Protein AF-A0A2E4W887-F1 (afdb_monomer)

Solvent-accessible surface area (backbone atoms only — not comparable to full-atom values): 26700 Å² total; per-residue (Å²): 118,101,82,74,73,88,53,92,89,40,68,70,46,54,50,48,51,53,51,49,52,53,48,50,53,50,50,55,54,55,69,49,45,62,62,55,52,50,51,58,54,37,43,74,74,67,53,68,80,56,79,37,31,50,10,39,34,24,28,29,42,31,38,71,55,38,80,47,53,74,47,62,47,62,50,44,29,35,33,75,47,98,87,73,49,76,46,47,32,22,28,70,54,62,49,73,45,57,65,78,44,50,61,49,70,70,43,54,29,33,37,77,57,60,17,49,75,53,34,65,58,56,57,66,41,65,38,43,66,76,60,94,55,93,57,58,67,47,35,28,26,68,34,50,26,39,75,22,28,52,58,59,48,73,67,56,46,52,52,51,49,53,34,42,60,61,25,69,59,85,60,50,88,49,51,64,29,51,27,22,36,46,50,58,76,34,62,94,56,32,66,42,62,46,47,39,80,31,26,47,80,93,36,30,42,49,84,82,66,38,57,79,39,91,47,30,28,24,33,26,32,20,21,52,54,80,82,40,66,96,40,35,56,62,39,24,42,58,54,71,68,57,44,53,53,51,40,53,59,48,59,78,28,41,57,92,78,56,48,71,48,64,42,63,46,48,74,43,49,41,18,39,42,36,34,34,33,47,33,92,90,46,56,58,68,61,41,48,52,50,49,50,52,52,51,40,59,64,30,23,50,77,68,40,71,67,35,51,99,48,54,38,60,54,50,55,67,58,51,50,53,54,52,51,69,37,84,42,42,66,44,70,77,47,75,47,59,45,52,65,76,43,42,21,52,26,40,50,86,53,59,73,65,48,47,76,45,48,62,64,62,16,41,74,13,33,41,32,54,66,63,84,49,35,55,46,66,45,42,92,36,68,64,51,63,75,35,33,33,37,38,62,39,42,88,58,31,42,71,24,45,44,24,24,26,75,33,37,33,29,81,84,36,58,19,29,31,29,41,27,87,81,40,20,38,53,71,46,32,36,66,64,46,42,33,34,17,74,32,44,78,80,42,40,84,38,31,36,25,23,71,36,38,42,46,44,59,76,26,51,25,40,62,40,81,37,94,76,75,60,62,59,45,69,30,90,49,65,51,86,84,70,53,68,42,42,58,51,14,38,41,46,28,43,63,36,34,36,40,29,44,50,60,74,46,79,45,66,86

Radius of gyration: 29.61 Å; Cα contacts (8 Å, |Δi|>4): 1127; chains: 1; bounding box: 89×83×63 Å

Secondary structure (DSSP, 8-state):
-TT----TT-HHHHHHHHHHHHHHHHHHHHHHHHHHHHHHHHHHTT-PPP--B--EEEEEEEESSSS-EEEPTT-EEEEE-TTS-EEEEEESS-EEEPTT-SEEEEEEEEESS-SGGGG-SPTT-EEEESS--TTEEEEEESS--B--BPPPPHHHHHHHHHHHHHT--SSB-SHHHHHHHHHHH-TTT-SEEEEEET--GGG-BTTTT----TTEEEEEEE----S-GGGHHHHHSPPHHHHHHHHHHHHTTBPTT-EEEEEE-EEEEEEEEEEEEEPTTS-HHHHHHHHHHHHHHHH-TTTSPPP-SS--EE-HHHHHHHHHTSTTEEEEEEEEEE-GGGEESEE-SS---EEEE-TBTTBT-EEEE-SS-----BTTB-PPTT-EEEE---SSGGG-EEEEEEE--BTTB--EEEE-GGGSSTTTS-TT-EEEE-S-SSSTT-EEEEEE--STTTS--EEEEESS--SEEE-SS---SSS---TTPEEE-BSSEEEEEEEEEEEE-

Foldseek 3Di:
DVPDDDDPPDPVNVVVVVVVVVVVVVVVVVVVVVLVVVQVVLVVVVQHFFQWDWWKFFKKWFWPAQQKDKDAWQFKWWAADPVRDIWIKTFHGIDTHHRPDGMDTGGMIITPDAAPVNQPDQFQGWIHGPDDDPGTPTMGTNHRTDDGHHGDDSVRSVVLSVLCVLLPDQADDDFSVLQSVCCNPPVQFFLGKGKDAQADPVQQFPVVPTGGHPQEMEMETFADPDPAQLCLLVRRFGDPVVQVVSLVVNVSRYDPSHHYHYHYFAEAAKEKAWEFEFDPPDDLVVLQVQLVVLVQVVQRLSNFDQADSQRFWFAQVVSQVSSCPGPGTPHTPDMFMDRQQQEAQEEAPAAAQFDWDCPPQQQFIKTKHPDQWAFDDHQRDRDDAQGKYFYAHHPQQLPGAIWGFNARTHRPGITMTTHDSQIRFLSNQDFLSKHAHCDHDPRHRWMWTWHDRQGRPPGGTHIDIDPPSDQKDQDCAADPSNNRHGHSMIGGRGGSYGYGHDHYHYHYD

Mean predicted aligned error: 10.74 Å

Sequence (509 aa):
MPHWTPRVGQIETTMMEATAFQTANLVNAANRLPASTVETLLKLYGINRSNGVKATATVTITFTDTAGYTIPANTAMAYYGSDGSVFVYTLDDAAIVASGSASLTSVAVTAQAVGIGFNTPSNGSSLQLLATVPYVSSTVLSSKPSGGLDMETDTEYFTRATTTLAGYSSVMVTQDQLKSYVLTNYTGTVYRAKAYNMRRFSDRNMVTGGGSYAGYVLLVVAGENVNGYSRSIEDATISAADIATISTAITAKTATGVTVEVHNAELVGIGVTAVVAKTASAASGTVMTAVQSGLQAYLDSDYWVLNTENDRVVRVNEIVSLLDGIAGVEYVTSVVLTLPEESVSCATTANLSAAYDNGTLGVGATLTNSGSQAAFAVDGVTPSVEDRVLVKDQTAALQNGIYTVTVAGDGSTNWVLTRALDADTTNEMVVDRFVWCSAGSTNINKGFSCGAAGTIGTGDISFTQTSSAVRAEVLGSNATDGTGALSGDIRMNHLGMLTYPSTLTITVN

Structure (mmCIF, N/CA/C/O backbone):
data_AF-A0A2E4W887-F1
#
_entry.id   AF-A0A2E4W887-F1
#
loop_
_atom_site.group_PDB
_atom_site.id
_atom_site.type_symbol
_atom_site.label_atom_id
_atom_site.label_alt_id
_atom_site.label_comp_id
_atom_site.label_asym_id
_atom_site.label_entity_id
_atom_site.label_seq_id
_atom_site.pdbx_PDB_ins_code
_atom_site.Cartn_x
_atom_site.Cartn_y
_atom_site.Cartn_z
_atom_site.occupancy
_atom_site.B_iso_or_equiv
_atom_site.auth_seq_id
_atom_site.auth_comp_id
_atom_site.auth_asym_id
_atom_site.auth_atom_id
_atom_site.pdbx_PDB_model_num
ATOM 1 N N . MET A 1 1 ? -47.863 -34.201 17.917 1.00 55.38 1 MET A N 1
ATOM 2 C CA . MET A 1 1 ? -49.103 -34.982 17.705 1.00 55.38 1 MET A CA 1
ATOM 3 C C . MET A 1 1 ? -49.187 -35.350 16.228 1.00 55.38 1 MET A C 1
ATOM 5 O O . MET A 1 1 ? -49.315 -34.430 15.434 1.00 55.38 1 MET A O 1
ATOM 9 N N . PRO A 1 2 ? -49.073 -36.632 15.833 1.00 58.72 2 PRO A N 1
ATOM 10 C CA . PRO A 1 2 ? -48.898 -37.025 14.424 1.00 58.72 2 PRO A CA 1
ATOM 11 C C . PRO A 1 2 ? -50.089 -36.742 13.487 1.00 58.72 2 PRO A C 1
ATOM 13 O O . PRO A 1 2 ? -49.968 -36.936 12.284 1.00 58.72 2 PRO A O 1
ATOM 16 N N . HIS A 1 3 ? -51.232 -36.286 14.014 1.00 71.62 3 HIS A N 1
ATOM 17 C CA . HIS A 1 3 ? -52.473 -36.086 13.250 1.00 71.62 3 HIS A CA 1
ATOM 18 C C . HIS A 1 3 ? -53.119 -34.707 13.451 1.00 71.62 3 HIS A C 1
ATOM 20 O O . HIS A 1 3 ? -54.282 -34.519 13.104 1.00 71.62 3 HIS A O 1
ATOM 26 N N . TRP A 1 4 ? -52.407 -33.741 14.040 1.00 77.50 4 TRP A N 1
ATOM 27 C CA . TRP A 1 4 ? -52.951 -32.396 14.231 1.00 77.50 4 TRP A CA 1
ATOM 28 C C . TRP A 1 4 ? -52.616 -31.504 13.030 1.00 77.50 4 TRP A C 1
ATOM 30 O O . TRP A 1 4 ? -51.448 -31.352 12.680 1.00 77.50 4 TRP A O 1
ATOM 40 N N . THR A 1 5 ? -53.641 -30.916 12.411 1.00 77.50 5 THR A N 1
ATOM 41 C CA . THR A 1 5 ? -53.508 -29.954 11.307 1.00 77.50 5 THR A CA 1
ATOM 42 C C . THR A 1 5 ? -53.960 -28.571 11.783 1.00 77.50 5 THR A C 1
ATOM 44 O O . THR A 1 5 ? -55.114 -28.463 12.213 1.00 77.50 5 THR A O 1
ATOM 47 N N . PRO A 1 6 ? -53.123 -27.524 11.694 1.00 74.75 6 PRO A N 1
ATOM 48 C CA . PRO A 1 6 ? -53.499 -26.176 12.110 1.00 74.75 6 PRO A CA 1
ATOM 49 C C . PRO A 1 6 ? -54.683 -25.658 11.289 1.00 74.75 6 PRO A C 1
ATOM 51 O O . PRO A 1 6 ? -54.700 -25.767 10.062 1.00 74.75 6 PRO A O 1
ATOM 54 N N . ARG A 1 7 ? -55.681 -25.086 11.966 1.00 77.81 7 ARG A N 1
ATOM 55 C CA . ARG A 1 7 ? -56.814 -24.386 11.341 1.00 77.81 7 ARG A CA 1
ATOM 56 C C . ARG A 1 7 ? -56.862 -22.946 11.840 1.00 77.81 7 ARG A C 1
ATOM 58 O O . ARG A 1 7 ? -56.644 -22.689 13.026 1.00 77.81 7 ARG A O 1
ATOM 65 N N . VAL A 1 8 ? -57.153 -22.020 10.929 1.00 76.31 8 VAL A N 1
ATOM 66 C CA . VAL A 1 8 ? -57.239 -20.580 11.214 1.00 76.31 8 VAL A CA 1
ATOM 67 C C . VAL A 1 8 ? -58.417 -20.311 12.157 1.00 76.31 8 VAL A C 1
ATOM 69 O O . VAL A 1 8 ? -59.525 -20.783 11.911 1.00 76.31 8 VAL A O 1
ATOM 72 N N . GLY A 1 9 ? -58.173 -19.567 13.240 1.00 75.56 9 GLY A N 1
ATOM 73 C CA . GLY A 1 9 ? -59.198 -19.157 14.210 1.00 75.56 9 GLY A CA 1
ATOM 74 C C . GLY A 1 9 ? -59.451 -20.123 15.375 1.00 75.56 9 GLY A C 1
ATOM 75 O O . GLY A 1 9 ? -60.296 -19.833 16.218 1.00 75.56 9 GLY A O 1
ATOM 76 N N . GLN A 1 10 ? -58.736 -21.251 15.457 1.00 84.44 10 GLN A N 1
ATOM 77 C CA . GLN A 1 10 ? -58.773 -22.118 16.641 1.00 84.44 10 GLN A CA 1
ATOM 78 C C . GLN A 1 10 ? -57.844 -21.590 17.741 1.00 84.44 10 GLN A C 1
ATOM 80 O O . GLN A 1 10 ? -56.706 -21.205 17.463 1.00 84.44 10 GLN A O 1
ATOM 85 N N . ILE A 1 11 ? -58.322 -21.617 18.990 1.00 83.00 11 ILE A N 1
ATOM 86 C CA . ILE A 1 11 ? -57.582 -21.141 20.171 1.00 83.00 11 ILE A CA 1
ATOM 87 C C . ILE A 1 11 ? -56.252 -21.891 20.304 1.00 83.00 11 ILE A C 1
ATOM 89 O O . ILE A 1 11 ? -55.232 -21.287 20.618 1.00 83.00 11 ILE A O 1
ATOM 93 N N . GLU A 1 12 ? -56.235 -23.186 19.996 1.00 81.25 12 GLU A N 1
ATOM 94 C CA . GLU A 1 12 ? -55.048 -24.035 20.051 1.00 81.25 12 GLU A CA 1
ATOM 95 C C . GLU A 1 12 ? -53.959 -23.574 19.072 1.00 81.25 12 GLU A C 1
ATOM 97 O O . GLU A 1 12 ? -52.785 -23.543 19.439 1.00 81.25 12 GLU A O 1
ATOM 102 N N . THR A 1 13 ? -54.334 -23.170 17.851 1.00 84.50 13 THR A N 1
ATOM 103 C CA . THR A 1 13 ? -53.401 -22.631 16.847 1.00 84.50 13 THR A CA 1
ATOM 104 C C . THR A 1 13 ? -52.823 -21.296 17.316 1.00 84.50 13 THR A C 1
ATOM 106 O O . THR A 1 13 ? -51.608 -21.118 17.303 1.00 84.50 13 THR A O 1
ATOM 109 N N . THR A 1 14 ? -53.668 -20.387 17.816 1.00 83.75 14 THR A N 1
ATOM 110 C CA . THR A 1 14 ? -53.234 -19.078 18.333 1.00 83.75 14 THR A CA 1
ATOM 111 C C . THR A 1 14 ? -52.342 -19.212 19.571 1.00 83.75 14 THR A C 1
ATOM 113 O O . THR A 1 14 ? -51.357 -18.490 19.707 1.00 83.75 14 THR A O 1
ATOM 116 N N . MET A 1 15 ? -52.634 -20.164 20.463 1.00 85.25 15 MET A N 1
ATOM 117 C CA . MET A 1 15 ? -51.767 -20.477 21.601 1.00 85.25 15 MET A CA 1
ATOM 118 C C . MET A 1 15 ? -50.414 -21.024 21.139 1.00 85.25 15 MET A C 1
ATOM 120 O O . MET A 1 15 ? -49.384 -20.600 21.661 1.00 85.25 15 MET A O 1
ATOM 124 N N . MET A 1 16 ? -50.391 -21.917 20.144 1.00 85.19 16 MET A N 1
ATOM 125 C CA . MET A 1 16 ? -49.142 -22.435 19.582 1.00 85.19 16 MET A CA 1
ATOM 126 C C . MET A 1 16 ? -48.306 -21.335 18.918 1.00 85.19 16 MET A C 1
ATOM 128 O O . MET A 1 16 ? -47.114 -21.243 19.201 1.00 85.19 16 MET A O 1
ATOM 132 N N . GLU A 1 17 ? -48.911 -20.450 18.127 1.00 87.44 17 GLU A N 1
ATOM 133 C CA . GLU A 1 17 ? -48.231 -19.286 17.539 1.00 87.44 17 GLU A CA 1
ATOM 134 C C . GLU A 1 17 ? -47.668 -18.345 18.614 1.00 87.44 17 GLU A C 1
ATOM 136 O O . GLU A 1 17 ? -46.504 -17.947 18.543 1.00 87.44 17 GLU A O 1
ATOM 141 N N . ALA A 1 18 ? -48.444 -18.051 19.662 1.00 87.25 18 ALA A N 1
ATOM 142 C CA . ALA A 1 18 ? -47.984 -17.236 20.784 1.00 87.25 18 ALA A CA 1
ATOM 143 C C . ALA A 1 18 ? -46.800 -17.887 21.524 1.00 87.25 18 ALA A C 1
ATOM 145 O O . ALA A 1 18 ? -45.818 -17.211 21.841 1.00 87.25 18 ALA A O 1
ATOM 146 N N . THR A 1 19 ? -46.842 -19.204 21.760 1.00 90.38 19 THR A N 1
ATOM 147 C CA . THR A 1 19 ? -45.710 -19.931 22.362 1.00 90.38 19 THR A CA 1
ATOM 148 C C . THR A 1 19 ? -44.497 -19.985 21.439 1.00 90.38 19 THR A C 1
ATOM 150 O O . THR A 1 19 ? -43.373 -19.863 21.922 1.00 90.38 19 THR A O 1
ATOM 153 N N . ALA A 1 20 ? -44.694 -20.102 20.124 1.00 89.81 20 ALA A N 1
ATOM 154 C CA . ALA A 1 20 ? -43.616 -20.074 19.144 1.00 89.81 20 ALA A CA 1
ATOM 155 C C . ALA A 1 20 ? -42.936 -18.699 19.116 1.00 89.81 20 ALA A C 1
ATOM 157 O O . ALA A 1 20 ? -41.711 -18.635 19.140 1.00 89.81 20 ALA A O 1
ATOM 158 N N . PHE A 1 21 ? -43.703 -17.605 19.171 1.00 92.00 21 PHE A N 1
ATOM 159 C CA . PHE A 1 21 ? -43.163 -16.246 19.262 1.00 92.00 21 PHE A CA 1
ATOM 160 C C . PHE A 1 21 ? -42.354 -16.023 20.549 1.00 92.00 21 PHE A C 1
ATOM 162 O O . PHE A 1 21 ? -41.237 -15.508 20.505 1.00 92.00 21 PHE A O 1
ATOM 169 N N . GLN A 1 22 ? -42.873 -16.463 21.700 1.00 92.81 22 GLN A N 1
ATOM 170 C CA . GLN A 1 22 ? -42.138 -16.383 22.968 1.00 92.81 22 GLN A CA 1
ATOM 171 C C . GLN A 1 22 ? -40.866 -17.239 22.950 1.00 92.81 22 GLN A C 1
ATOM 173 O O . GLN A 1 22 ? -39.809 -16.794 23.395 1.00 92.81 22 GLN A O 1
ATOM 178 N N . THR A 1 23 ? -40.942 -18.440 22.373 1.00 93.62 23 THR A N 1
ATOM 179 C CA . THR A 1 23 ? -39.779 -19.319 22.207 1.00 93.62 23 THR A CA 1
ATOM 180 C C . THR A 1 23 ? -38.749 -18.690 21.270 1.00 93.62 23 THR A C 1
ATOM 182 O O . THR A 1 23 ? -37.564 -18.725 21.576 1.00 93.62 23 THR A O 1
ATOM 185 N N . ALA A 1 24 ? -39.169 -18.044 20.179 1.00 93.38 24 ALA A N 1
ATOM 186 C CA . ALA A 1 24 ? -38.276 -17.331 19.268 1.00 93.38 24 ALA A CA 1
ATOM 187 C C . ALA A 1 24 ? -37.552 -16.166 19.963 1.00 93.38 24 ALA A C 1
ATOM 189 O O . ALA A 1 24 ? -36.342 -16.014 19.804 1.00 93.38 24 ALA A O 1
ATOM 190 N N . ASN A 1 25 ? -38.249 -15.390 20.800 1.00 92.88 25 ASN A N 1
ATOM 191 C CA . ASN A 1 25 ? -37.618 -14.336 21.602 1.00 92.88 25 ASN A CA 1
ATOM 192 C C . ASN A 1 25 ? -36.608 -14.903 22.608 1.00 92.88 25 ASN A C 1
ATOM 194 O O . ASN A 1 25 ? -35.516 -14.351 22.754 1.00 92.88 25 ASN A O 1
ATOM 198 N N . LEU A 1 26 ? -36.938 -16.020 23.264 1.00 92.31 26 LEU A N 1
ATOM 199 C CA . LEU A 1 26 ? -36.018 -16.706 24.170 1.00 92.31 26 LEU A CA 1
ATOM 200 C C . LEU A 1 26 ? -34.785 -17.239 23.429 1.00 92.31 26 LEU A C 1
ATOM 202 O O . LEU A 1 26 ? -33.673 -17.069 23.917 1.00 92.31 26 LEU A O 1
ATOM 206 N N . VAL A 1 27 ? -34.963 -17.833 22.247 1.00 93.00 27 VAL A N 1
ATOM 207 C CA . VAL A 1 27 ? -33.863 -18.303 21.390 1.00 93.00 27 VAL A CA 1
ATOM 208 C C . VAL A 1 27 ? -32.976 -17.132 20.970 1.00 93.00 27 VAL A C 1
ATOM 210 O O . VAL A 1 27 ? -31.758 -17.227 21.079 1.00 93.00 27 VAL A O 1
ATOM 213 N N . ASN A 1 28 ? -33.556 -15.996 20.580 1.00 91.69 28 ASN A N 1
ATOM 214 C CA . ASN A 1 28 ? -32.791 -14.792 20.250 1.00 91.69 28 ASN A CA 1
ATOM 215 C C . ASN A 1 28 ? -31.998 -14.263 21.454 1.00 91.69 28 ASN A C 1
ATOM 217 O O . ASN A 1 28 ? -30.835 -13.891 21.306 1.00 91.69 28 ASN A O 1
ATOM 221 N N . ALA A 1 29 ? -32.586 -14.255 22.653 1.00 87.56 29 ALA A N 1
ATOM 222 C CA . ALA A 1 29 ? -31.880 -13.869 23.873 1.00 87.56 29 ALA A CA 1
ATOM 223 C C . ALA A 1 29 ? -30.755 -14.861 24.225 1.00 87.56 29 ALA A C 1
ATOM 225 O O . ALA A 1 29 ? -29.642 -14.440 24.538 1.00 87.56 29 ALA A O 1
ATOM 226 N N . ALA A 1 30 ? -31.016 -16.166 24.110 1.00 89.81 30 ALA A N 1
ATOM 227 C CA . ALA A 1 30 ? -30.033 -17.219 24.345 1.00 89.81 30 ALA A CA 1
ATOM 228 C C . ALA A 1 30 ? -28.860 -17.134 23.355 1.00 89.81 30 ALA A C 1
ATOM 230 O O . ALA A 1 30 ? -27.709 -17.243 23.767 1.00 89.81 30 ALA A O 1
ATOM 231 N N . ASN A 1 31 ? -29.129 -16.840 22.081 1.00 90.19 31 ASN A N 1
ATOM 232 C CA . ASN A 1 31 ? -28.103 -16.682 21.047 1.00 90.19 31 ASN A CA 1
ATOM 233 C C . ASN A 1 31 ? -27.196 -15.458 21.271 1.00 90.19 31 ASN A C 1
ATOM 235 O O . ASN A 1 31 ? -26.071 -15.441 20.781 1.00 90.19 31 ASN A O 1
ATOM 239 N N . ARG A 1 32 ? -27.638 -14.447 22.035 1.00 86.56 32 ARG A N 1
ATOM 240 C CA . ARG A 1 32 ? -26.813 -13.277 22.402 1.00 86.56 32 ARG A CA 1
ATOM 241 C C . ARG A 1 32 ? -25.907 -13.525 23.610 1.00 86.56 32 ARG A C 1
ATOM 243 O O . ARG A 1 32 ? -24.948 -12.781 23.818 1.00 86.56 32 ARG A O 1
ATOM 250 N N . LEU A 1 33 ? -26.201 -14.549 24.412 1.00 88.81 33 LEU A N 1
ATOM 251 C CA . LEU A 1 33 ? -25.493 -14.822 25.660 1.00 88.81 33 LEU A CA 1
ATOM 252 C C . LEU A 1 33 ? -24.001 -15.154 25.452 1.00 88.81 33 LEU A C 1
ATOM 254 O O . LEU A 1 33 ? -23.188 -14.559 26.159 1.00 88.81 33 LEU A O 1
ATOM 258 N N . PRO A 1 34 ? -23.595 -15.996 24.476 1.00 88.94 34 PRO A N 1
ATOM 259 C CA . PRO A 1 34 ? -22.184 -16.313 24.259 1.00 88.94 34 PRO A CA 1
ATOM 260 C C . PRO A 1 34 ? -21.319 -15.069 24.028 1.00 88.94 34 PRO A C 1
ATOM 262 O O . PRO A 1 34 ? -20.340 -14.872 24.745 1.00 88.94 34 PRO A O 1
ATOM 265 N N . ALA A 1 35 ? -21.718 -14.180 23.113 1.00 82.81 35 ALA A N 1
ATOM 266 C CA . ALA A 1 35 ? -20.962 -12.962 22.811 1.00 82.81 35 ALA A CA 1
ATOM 267 C C . ALA A 1 35 ? -20.803 -12.059 24.049 1.00 82.81 35 ALA A C 1
ATOM 269 O O . ALA A 1 35 ? -19.698 -11.619 24.358 1.00 82.81 35 ALA A O 1
ATOM 270 N N . SER A 1 36 ? -21.880 -11.866 24.820 1.00 85.12 36 SER A N 1
ATOM 271 C CA . SER A 1 36 ? -21.847 -11.068 26.054 1.00 85.12 36 SER A CA 1
ATOM 272 C C . SER A 1 36 ? -20.978 -11.700 27.153 1.00 85.12 36 SER A C 1
ATOM 274 O O . SER A 1 36 ? -20.255 -10.992 27.864 1.00 85.12 36 SER A O 1
ATOM 276 N N . THR A 1 37 ? -20.998 -13.031 27.292 1.00 89.19 37 THR A N 1
ATOM 277 C CA . THR A 1 37 ? -20.124 -13.729 28.249 1.00 89.19 37 THR A CA 1
ATOM 278 C C . THR A 1 37 ? -18.650 -13.603 27.875 1.00 89.19 37 THR A C 1
ATOM 280 O O . THR A 1 37 ? -17.834 -13.316 28.749 1.00 89.19 37 THR A O 1
ATOM 283 N N . VAL A 1 38 ? -18.308 -13.733 26.589 1.00 89.12 38 VAL A N 1
ATOM 284 C CA . VAL A 1 38 ? -16.933 -13.551 26.107 1.00 89.12 38 VAL A CA 1
ATOM 285 C C . VAL A 1 38 ? -16.476 -12.114 26.335 1.00 89.12 38 VAL A C 1
ATOM 287 O O . VAL A 1 38 ? -15.396 -11.913 26.875 1.00 89.12 38 VAL A O 1
ATOM 290 N N . GLU A 1 39 ? -17.302 -11.111 26.033 1.00 88.19 39 GLU A N 1
ATOM 291 C CA . GLU A 1 39 ? -16.967 -9.705 26.298 1.00 88.19 39 GLU A CA 1
ATOM 292 C C . GLU A 1 39 ? -16.678 -9.453 27.790 1.00 88.19 39 GLU A C 1
ATOM 294 O O . GLU A 1 39 ? -15.725 -8.761 28.144 1.00 88.19 39 GLU A O 1
ATOM 299 N N . THR A 1 40 ? -17.457 -10.062 28.688 1.00 88.56 40 THR A N 1
ATOM 300 C CA . THR A 1 40 ? -17.236 -9.942 30.139 1.00 88.56 40 THR A CA 1
ATOM 301 C C . THR A 1 40 ? -15.906 -10.567 30.565 1.00 88.56 40 THR A C 1
ATOM 303 O O . THR A 1 40 ? -15.190 -9.993 31.385 1.00 88.56 40 THR A O 1
ATOM 306 N N . LEU A 1 41 ? -15.540 -11.712 29.982 1.00 89.31 41 LEU A N 1
ATOM 307 C CA . LEU A 1 41 ? -14.239 -12.341 30.215 1.00 89.31 41 LEU A CA 1
ATOM 308 C C . LEU A 1 41 ? -13.095 -11.479 29.670 1.00 89.31 41 LEU A C 1
ATOM 310 O O . LEU A 1 41 ? -12.095 -11.297 30.353 1.00 89.31 41 LEU A O 1
ATOM 314 N N . LEU A 1 42 ? -13.243 -10.900 28.480 1.00 91.56 42 LEU A N 1
ATOM 315 C CA . LEU A 1 42 ? -12.228 -10.036 27.873 1.00 91.56 42 LEU A CA 1
ATOM 316 C C . LEU A 1 42 ? -11.971 -8.767 28.696 1.00 91.56 42 LEU A C 1
ATOM 318 O O . LEU A 1 42 ? -10.816 -8.366 28.858 1.00 91.56 42 LEU A O 1
ATOM 322 N N . LYS A 1 43 ? -13.014 -8.195 29.309 1.00 89.88 43 LYS A N 1
ATOM 323 C CA . LYS A 1 43 ? -12.880 -7.078 30.260 1.00 89.88 43 LYS A CA 1
ATOM 324 C C . LYS A 1 43 ? -12.026 -7.440 31.476 1.00 89.88 43 LYS A C 1
ATOM 326 O O . LYS A 1 43 ? -11.283 -6.589 31.958 1.00 89.88 43 LYS A O 1
ATOM 331 N N . LEU A 1 44 ? -12.062 -8.694 31.941 1.00 87.62 44 LEU A N 1
ATOM 332 C CA . LEU A 1 44 ? -11.193 -9.161 33.031 1.00 87.62 44 LEU A CA 1
ATOM 333 C C . LEU A 1 44 ? -9.706 -9.138 32.638 1.00 87.62 44 LEU A C 1
ATOM 335 O O . LEU A 1 44 ? -8.854 -8.893 33.487 1.00 87.62 44 LEU A O 1
ATOM 339 N N . TYR A 1 45 ? -9.400 -9.328 31.352 1.00 85.19 45 TYR A N 1
ATOM 340 C CA . TYR A 1 45 ? -8.052 -9.197 30.787 1.00 85.19 45 TYR A CA 1
ATOM 341 C C . TYR A 1 45 ? -7.697 -7.753 30.380 1.00 85.19 45 TYR A C 1
ATOM 343 O O . TYR A 1 45 ? -6.661 -7.527 29.759 1.00 85.19 45 TYR A O 1
ATOM 351 N N . GLY A 1 46 ? -8.535 -6.766 30.721 1.00 84.94 46 GLY A N 1
ATOM 352 C CA . GLY A 1 46 ? -8.315 -5.351 30.403 1.00 84.94 46 GLY A CA 1
ATOM 353 C C . GLY A 1 46 ? -8.650 -4.961 28.959 1.00 84.94 46 GLY A C 1
ATOM 354 O O . GLY A 1 46 ? -8.373 -3.835 28.548 1.00 84.94 46 GLY A O 1
ATOM 355 N N . ILE A 1 47 ? -9.261 -5.858 28.181 1.00 87.56 47 ILE A N 1
ATOM 356 C CA . ILE A 1 47 ? -9.609 -5.617 26.779 1.00 87.56 47 ILE A CA 1
ATOM 357 C C . ILE A 1 47 ? -11.015 -5.011 26.724 1.00 87.56 47 ILE A C 1
ATOM 359 O O . ILE A 1 47 ? -12.025 -5.711 26.629 1.00 87.56 47 ILE A O 1
ATOM 363 N N . ASN A 1 48 ? -11.081 -3.683 26.797 1.00 87.81 48 ASN A N 1
ATOM 364 C CA . ASN A 1 48 ? -12.334 -2.933 26.703 1.00 87.81 48 ASN A CA 1
ATOM 365 C C . ASN A 1 48 ? -12.649 -2.566 25.251 1.00 87.81 48 ASN A C 1
ATOM 367 O O . ASN A 1 48 ? -11.741 -2.246 24.481 1.00 87.81 48 ASN A O 1
ATOM 371 N N . ARG A 1 49 ? -13.934 -2.604 24.887 1.00 86.81 49 ARG A N 1
ATOM 372 C CA . ARG A 1 49 ? -14.422 -2.150 23.580 1.00 86.81 49 ARG A CA 1
ATOM 373 C C . ARG A 1 49 ? -14.294 -0.634 23.466 1.00 86.81 49 ARG A C 1
ATOM 375 O O . ARG A 1 49 ? -14.600 0.076 24.427 1.00 86.81 49 ARG A O 1
ATOM 382 N N . SER A 1 50 ? -13.856 -0.147 22.308 1.00 86.19 50 SER A N 1
ATOM 383 C CA . SER A 1 50 ? -13.850 1.292 22.040 1.00 86.19 50 SER A CA 1
ATOM 384 C C . SER A 1 50 ? -15.258 1.784 21.704 1.00 86.19 50 SER A C 1
ATOM 386 O O . SER A 1 50 ? -15.910 1.265 20.799 1.00 86.19 50 SER A O 1
ATOM 388 N N . ASN A 1 51 ? -15.709 2.828 22.401 1.00 84.38 51 ASN A N 1
ATOM 389 C CA . ASN A 1 51 ? -16.987 3.495 22.128 1.00 84.38 51 ASN A CA 1
ATOM 390 C C . ASN A 1 51 ? -16.868 4.579 21.036 1.00 84.38 51 ASN A C 1
ATOM 392 O O . ASN A 1 51 ? -17.774 5.398 20.892 1.00 84.38 51 ASN A O 1
ATOM 396 N N . GLY A 1 52 ? -15.753 4.603 20.296 1.00 83.69 52 GLY A N 1
ATOM 397 C CA . GLY A 1 52 ? -15.420 5.664 19.350 1.00 83.69 52 GLY A CA 1
ATOM 398 C C . GLY A 1 52 ? -14.918 6.935 20.035 1.00 83.69 52 GLY A C 1
ATOM 399 O O . GLY A 1 52 ? -15.012 7.102 21.254 1.00 83.69 52 GLY A O 1
ATOM 400 N N . VAL A 1 53 ? -14.356 7.839 19.237 1.00 86.75 53 VAL A N 1
ATOM 401 C CA . VAL A 1 53 ? -13.805 9.122 19.693 1.00 86.75 53 VAL A CA 1
ATOM 402 C C . VAL A 1 53 ? -14.473 10.248 18.913 1.00 86.75 53 VAL A C 1
ATOM 404 O O . VAL A 1 53 ? -14.777 10.116 17.727 1.00 86.75 53 VAL A O 1
ATOM 407 N N . LYS A 1 54 ? -14.759 11.356 19.595 1.00 88.94 54 LYS A N 1
ATOM 408 C CA . LYS A 1 54 ? -15.327 12.554 18.971 1.00 88.94 54 LYS A CA 1
ATOM 409 C C . LYS A 1 54 ? -14.212 13.367 18.325 1.00 88.94 54 LYS A C 1
ATOM 411 O O . LYS A 1 54 ? -13.179 13.577 18.953 1.00 88.94 54 LYS A O 1
ATOM 416 N N . ALA A 1 55 ? -14.445 13.852 17.108 1.00 88.75 55 ALA A N 1
ATOM 417 C CA . ALA A 1 55 ? -13.511 14.760 16.453 1.00 88.75 55 ALA A CA 1
ATOM 418 C C . ALA A 1 55 ? -13.438 16.098 17.201 1.00 88.75 55 ALA A C 1
ATOM 420 O O . ALA A 1 55 ? -14.461 16.596 17.684 1.00 88.75 55 ALA A O 1
ATOM 421 N N . THR A 1 56 ? -12.250 16.691 17.254 1.00 89.19 56 THR A N 1
ATOM 422 C CA . THR A 1 56 ? -12.017 18.026 17.816 1.00 89.19 56 THR A CA 1
ATOM 423 C C . THR A 1 56 ? -11.496 18.964 16.734 1.00 89.19 56 THR A C 1
ATOM 425 O O . THR A 1 56 ? -10.826 18.546 15.788 1.00 89.19 56 THR A O 1
ATOM 428 N N . ALA A 1 57 ? -11.843 20.243 16.838 1.00 88.75 57 ALA A N 1
ATOM 429 C CA . ALA A 1 57 ? -11.399 21.281 15.917 1.00 88.75 57 ALA A CA 1
ATOM 430 C C . ALA A 1 57 ? -11.344 22.637 16.621 1.00 88.75 57 ALA A C 1
ATOM 432 O O . ALA A 1 57 ? -11.778 22.785 17.765 1.00 88.75 57 ALA A O 1
ATOM 433 N N . THR A 1 58 ? -10.846 23.649 15.919 1.00 88.50 58 THR A N 1
ATOM 434 C CA . THR A 1 58 ? -10.974 25.038 16.351 1.00 88.50 58 THR A CA 1
ATOM 435 C C . THR A 1 58 ? -11.737 25.863 15.325 1.00 88.50 58 THR A C 1
ATOM 437 O O . THR A 1 58 ? -11.670 25.608 14.122 1.00 88.50 58 THR A O 1
ATOM 440 N N . VAL A 1 59 ? -12.491 26.852 15.803 1.00 89.56 59 VAL A N 1
ATOM 441 C CA . VAL A 1 59 ? -13.297 27.756 14.979 1.00 89.56 59 VAL A CA 1
ATOM 442 C C . VAL A 1 59 ? -12.927 29.213 15.220 1.00 89.56 59 VAL A C 1
ATOM 444 O 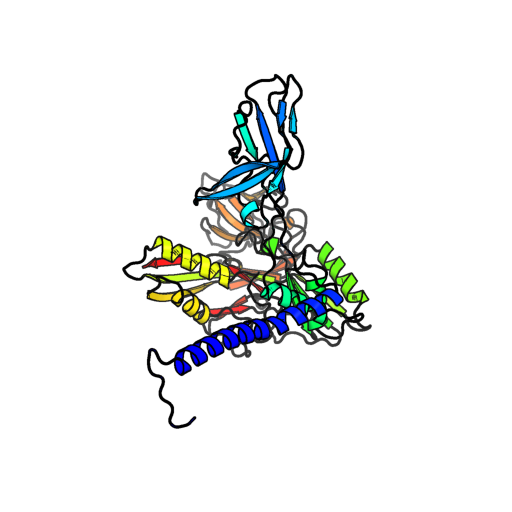O . VAL A 1 59 ? -12.579 29.627 16.328 1.00 89.56 59 VAL A O 1
ATOM 447 N N . THR A 1 60 ? -13.063 30.004 14.163 1.00 88.81 60 THR A N 1
ATOM 448 C CA . THR A 1 60 ? -13.058 31.458 14.201 1.00 88.81 60 THR A CA 1
ATOM 449 C C . THR A 1 60 ? -14.503 31.932 14.135 1.00 88.81 60 THR A C 1
ATOM 451 O O . THR A 1 60 ? -15.232 31.587 13.205 1.00 88.81 60 THR A O 1
ATOM 454 N N . ILE A 1 61 ? -14.913 32.732 15.114 1.00 87.12 61 ILE A N 1
ATOM 455 C CA . ILE A 1 61 ? -16.239 33.343 15.202 1.00 87.12 61 ILE A CA 1
ATOM 456 C C . ILE A 1 61 ? -16.083 34.838 14.941 1.00 87.12 61 ILE A C 1
ATOM 458 O O . ILE A 1 61 ? -15.356 35.519 15.665 1.00 87.12 61 ILE A O 1
ATOM 462 N N . THR A 1 62 ? -16.767 35.358 13.928 1.00 86.75 62 THR A N 1
ATOM 463 C CA . THR A 1 62 ? -16.792 36.789 13.603 1.00 86.75 62 THR A CA 1
ATOM 464 C C . THR A 1 62 ? -18.116 37.393 14.051 1.00 86.75 62 THR A C 1
ATOM 466 O O . THR A 1 62 ? -19.179 36.821 13.809 1.00 86.75 62 THR A O 1
ATOM 469 N N . PHE A 1 63 ? -18.058 38.555 14.697 1.00 85.19 63 PHE A N 1
ATOM 470 C CA . PHE A 1 63 ? -19.214 39.256 15.254 1.00 85.19 63 PHE A CA 1
ATOM 471 C C . PHE A 1 63 ? -19.650 40.423 14.359 1.00 85.19 63 PHE A C 1
ATOM 473 O O . PHE A 1 63 ? -18.869 40.921 13.550 1.00 85.19 63 PHE A O 1
ATOM 480 N N . THR A 1 64 ? -20.905 40.855 14.486 1.00 83.50 64 THR A N 1
ATOM 481 C CA . THR A 1 64 ? -21.459 41.984 13.711 1.00 83.50 64 THR A CA 1
ATOM 482 C C . THR A 1 64 ? -21.000 43.352 14.219 1.00 83.50 64 THR A C 1
ATOM 484 O O . THR A 1 64 ? -21.035 44.324 13.467 1.00 83.50 64 THR A O 1
ATOM 487 N N . ASP A 1 65 ? -20.580 43.442 15.482 1.00 82.06 65 ASP A N 1
ATOM 488 C CA . ASP A 1 65 ? -20.035 44.652 16.094 1.00 82.06 65 ASP A CA 1
ATOM 489 C C . ASP A 1 65 ? -18.895 44.329 17.084 1.00 82.06 65 ASP A C 1
ATOM 491 O O . ASP A 1 65 ? -18.433 43.191 17.181 1.00 82.06 65 ASP A O 1
ATOM 495 N N . THR A 1 66 ? -18.411 45.350 17.795 1.00 82.62 66 THR A N 1
ATOM 496 C CA . THR A 1 66 ? -17.326 45.252 18.783 1.00 82.62 66 THR A CA 1
ATOM 497 C C . THR A 1 66 ? -17.806 45.443 20.229 1.00 82.62 66 THR A C 1
ATOM 499 O O . THR A 1 66 ? -16.997 45.752 21.108 1.00 82.62 66 THR A O 1
ATOM 502 N N . ALA A 1 67 ? -19.106 45.276 20.504 1.00 74.19 67 ALA A N 1
ATOM 503 C CA . ALA A 1 67 ? -19.722 45.588 21.799 1.00 74.19 67 ALA A CA 1
ATOM 504 C C . ALA A 1 67 ? -19.343 44.608 22.927 1.00 74.19 67 ALA A C 1
ATOM 506 O O . ALA A 1 67 ? -19.498 44.942 24.102 1.00 74.19 67 ALA A O 1
ATOM 507 N N . GLY A 1 68 ? -18.775 43.449 22.585 1.00 78.56 68 GLY A N 1
ATOM 508 C CA . GLY A 1 68 ? -18.405 42.402 23.535 1.00 78.56 68 GLY A CA 1
ATOM 509 C C . GLY A 1 68 ? -19.595 41.504 23.886 1.00 78.56 68 GLY A C 1
ATOM 510 O O . GLY A 1 68 ? -20.647 41.978 24.307 1.00 78.56 68 GLY A O 1
ATOM 511 N N . TYR A 1 69 ? -19.435 40.191 23.727 1.00 83.44 69 TYR A N 1
ATOM 512 C CA . TYR A 1 69 ? -20.503 39.199 23.861 1.00 83.44 69 TYR A CA 1
ATOM 513 C C . TYR A 1 69 ? -20.005 37.923 24.531 1.00 83.44 69 TYR A C 1
ATOM 515 O O . TYR A 1 69 ? -18.808 37.651 24.610 1.00 83.44 69 TYR A O 1
ATOM 523 N N . THR A 1 70 ? -20.940 37.107 25.008 1.00 84.62 70 THR A N 1
ATOM 524 C CA . THR A 1 70 ? -20.648 35.767 25.516 1.00 84.62 70 THR A CA 1
ATOM 525 C C . THR A 1 70 ? -21.559 34.765 24.833 1.00 84.62 70 THR A C 1
ATOM 527 O O . THR A 1 70 ? -22.780 34.855 24.953 1.00 84.62 70 THR A O 1
ATOM 530 N N . ILE A 1 71 ? -20.958 33.810 24.130 1.00 84.31 71 ILE A N 1
ATOM 531 C CA . ILE A 1 71 ? -21.653 32.653 23.572 1.00 84.31 71 ILE A CA 1
ATOM 532 C C . ILE A 1 71 ? -21.524 31.518 24.594 1.00 84.31 71 ILE A C 1
ATOM 534 O O . ILE A 1 71 ? -20.403 31.199 24.999 1.00 84.31 71 ILE A O 1
ATOM 538 N N . PRO A 1 72 ? -22.631 30.909 25.046 1.00 87.00 72 PRO A N 1
ATOM 539 C CA . PRO A 1 72 ? -22.565 29.825 26.014 1.00 87.00 72 PRO A CA 1
ATOM 540 C C . PRO A 1 72 ? -21.895 28.580 25.419 1.00 87.00 72 PRO A C 1
ATOM 542 O O . PRO A 1 72 ? -21.996 28.311 24.215 1.00 87.00 72 PRO A O 1
ATOM 545 N N . ALA A 1 73 ? -21.265 27.792 26.291 1.00 88.31 73 ALA A N 1
ATOM 546 C CA . ALA A 1 73 ? -20.809 26.446 25.957 1.00 88.31 73 ALA A CA 1
ATOM 547 C C . ALA A 1 73 ? -21.975 25.604 25.406 1.00 88.31 73 ALA A C 1
ATOM 549 O O . ALA A 1 73 ? -23.144 25.866 25.704 1.00 88.31 73 ALA A O 1
ATOM 550 N N . ASN A 1 74 ? -21.663 24.572 24.626 1.00 87.50 74 ASN A N 1
ATOM 551 C CA . ASN A 1 74 ? -22.617 23.699 23.933 1.00 87.50 74 ASN A CA 1
ATOM 552 C C . ASN A 1 74 ? -23.452 24.365 22.826 1.00 87.50 74 ASN A C 1
ATOM 554 O O . ASN A 1 74 ? -24.391 23.752 22.314 1.00 87.50 74 ASN A O 1
ATOM 558 N N . THR A 1 75 ? -23.129 25.592 22.410 1.00 89.62 75 THR A N 1
ATOM 559 C CA . THR A 1 75 ? -23.761 26.173 21.216 1.00 89.62 75 THR A CA 1
ATOM 560 C C . THR A 1 75 ? -23.376 25.344 19.991 1.00 89.62 75 THR A C 1
ATOM 562 O O . THR A 1 75 ? -22.190 25.167 19.707 1.00 89.62 75 THR A O 1
ATOM 565 N N . ALA A 1 76 ? -24.382 24.822 19.287 1.00 91.25 76 ALA A N 1
ATOM 566 C CA . ALA A 1 76 ? -24.208 23.917 18.157 1.00 91.25 76 ALA A CA 1
ATOM 567 C C . ALA A 1 76 ? -24.066 24.665 16.822 1.00 91.25 76 ALA A C 1
ATOM 569 O O . ALA A 1 76 ? -24.831 25.589 16.519 1.00 91.25 76 ALA A O 1
ATOM 570 N N . MET A 1 77 ? -23.124 24.211 16.000 1.00 89.75 77 MET A N 1
ATOM 571 C CA . MET A 1 77 ? -22.831 24.709 14.658 1.00 89.75 77 MET A CA 1
ATOM 572 C C . MET A 1 77 ? -22.758 23.524 13.684 1.00 89.75 77 MET A C 1
ATOM 574 O O . MET A 1 77 ? -22.071 22.546 13.964 1.00 89.75 77 MET A O 1
ATOM 578 N N . ALA A 1 78 ? -23.464 23.586 12.556 1.00 91.12 78 ALA A N 1
ATOM 579 C CA . ALA A 1 78 ? -23.488 22.546 11.530 1.00 91.12 78 ALA A CA 1
ATOM 580 C C . ALA A 1 78 ? -22.628 22.928 10.330 1.00 91.12 78 ALA A C 1
ATOM 582 O O . ALA A 1 78 ? -22.722 24.037 9.807 1.00 91.12 78 ALA A O 1
ATOM 583 N N . TYR A 1 79 ? -21.862 21.961 9.848 1.00 90.38 79 TYR A N 1
ATOM 584 C CA . TYR A 1 79 ? -21.347 21.924 8.493 1.00 90.38 79 TYR A CA 1
ATOM 585 C C . TYR A 1 79 ? -22.328 21.163 7.597 1.00 90.38 79 TYR A C 1
ATOM 587 O O . TYR A 1 79 ? -22.824 20.105 7.988 1.00 90.38 79 TYR A O 1
ATOM 595 N N . TYR A 1 80 ? -22.557 21.679 6.392 1.00 87.88 80 TYR A N 1
ATOM 596 C CA . TYR A 1 80 ? -23.341 21.018 5.352 1.00 87.88 80 TYR A CA 1
ATOM 597 C C . TYR A 1 80 ? -22.412 20.643 4.196 1.00 87.88 80 TYR A C 1
ATOM 599 O O . TYR A 1 80 ? -21.842 21.522 3.548 1.00 87.88 80 TYR A O 1
ATOM 607 N N . GLY A 1 81 ? -22.246 19.341 3.966 1.00 80.56 81 GLY A N 1
ATOM 608 C CA . GLY A 1 81 ? -21.458 18.803 2.863 1.00 80.56 81 GLY A CA 1
ATOM 609 C C . GLY A 1 81 ? -22.175 18.926 1.518 1.00 80.56 81 GLY A C 1
ATOM 610 O O . GLY A 1 81 ? -23.401 19.032 1.444 1.00 80.56 81 GLY A O 1
ATOM 611 N N . SER A 1 82 ? -21.404 18.889 0.430 1.00 72.56 82 SER A N 1
ATOM 612 C CA . SER A 1 82 ? -21.921 18.882 -0.949 1.00 72.56 82 SER A CA 1
ATOM 613 C C . SER A 1 82 ? -22.691 17.603 -1.309 1.00 72.56 82 SER A C 1
ATOM 615 O O . SER A 1 82 ? -23.433 17.585 -2.287 1.00 72.56 82 SER A O 1
ATOM 617 N N . ASP A 1 83 ? -22.524 16.554 -0.510 1.00 73.56 83 ASP A N 1
ATOM 618 C CA . ASP A 1 83 ? -23.203 15.258 -0.559 1.00 73.56 83 ASP A CA 1
ATOM 619 C C . ASP A 1 83 ? -24.524 15.230 0.239 1.00 73.56 83 ASP A C 1
ATOM 621 O O . ASP A 1 83 ? -25.241 14.231 0.210 1.00 73.56 83 ASP A O 1
ATOM 625 N N . GLY A 1 84 ? -24.862 16.318 0.944 1.00 77.12 84 GLY A N 1
ATOM 626 C CA . GLY A 1 84 ? -26.026 16.402 1.830 1.00 77.12 84 GLY A CA 1
ATOM 627 C C . GLY A 1 84 ? -25.774 15.914 3.262 1.00 77.12 84 GLY A C 1
ATOM 628 O O . GLY A 1 84 ? -26.708 15.917 4.068 1.00 77.12 84 GLY A O 1
ATOM 629 N N . SER A 1 85 ? -24.540 15.529 3.607 1.00 83.69 85 SER A N 1
ATOM 630 C CA . SER A 1 85 ? -24.162 15.151 4.972 1.00 83.69 85 SER A CA 1
ATOM 631 C C . SER A 1 85 ? -24.160 16.367 5.903 1.00 83.69 85 SER A C 1
ATOM 633 O O . SER A 1 85 ? -23.729 17.459 5.526 1.00 83.69 85 SER A O 1
ATOM 635 N N . VAL A 1 86 ? -24.620 16.182 7.144 1.00 88.81 86 VAL A N 1
ATOM 636 C CA . VAL A 1 86 ? -24.659 17.242 8.163 1.00 88.81 86 VAL A CA 1
ATOM 637 C C . VAL A 1 86 ? -23.798 16.841 9.352 1.00 88.81 86 VAL A C 1
ATOM 639 O O . VAL A 1 86 ? -24.104 15.869 10.041 1.00 88.81 86 VAL A O 1
ATOM 642 N N . PHE A 1 87 ? -22.746 17.614 9.624 1.00 89.50 87 PHE A N 1
ATOM 643 C CA . PHE A 1 87 ? -21.847 17.385 10.757 1.00 89.50 87 PHE A CA 1
ATOM 644 C C . PHE A 1 87 ? -21.977 18.520 11.767 1.00 89.50 87 PHE A C 1
ATOM 646 O O . PHE A 1 87 ? -21.717 19.677 11.446 1.00 89.50 87 PHE A O 1
ATOM 653 N N . VAL A 1 88 ? -22.398 18.199 12.990 1.00 91.50 88 VAL A N 1
ATOM 654 C CA . VAL A 1 88 ? -22.625 19.182 14.058 1.00 91.50 88 VAL A CA 1
ATOM 655 C C . VAL A 1 88 ? -21.461 19.185 15.047 1.00 91.50 88 VAL A C 1
ATOM 657 O O . VAL A 1 88 ? -21.095 18.138 15.582 1.00 91.50 88 VAL A O 1
ATOM 660 N N . TYR A 1 89 ? -20.939 20.374 15.338 1.00 91.94 89 TYR A N 1
ATOM 661 C CA . TYR A 1 89 ? -19.918 20.645 16.347 1.00 91.94 89 TYR A CA 1
ATOM 662 C C . TYR A 1 89 ? -20.485 21.562 17.430 1.00 91.94 89 TYR A C 1
ATOM 664 O O . TYR A 1 89 ? -21.282 22.457 17.149 1.00 91.94 89 TYR A O 1
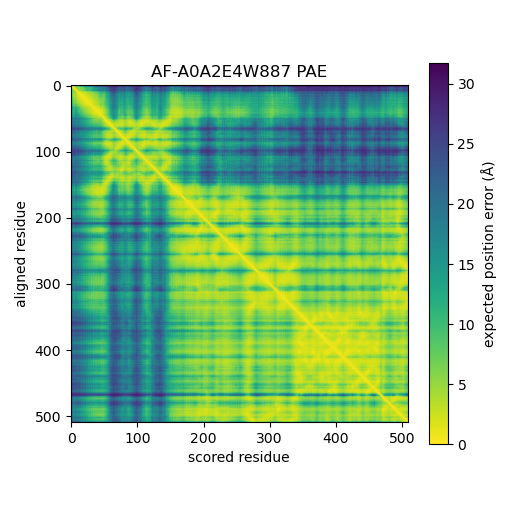ATOM 672 N N . THR A 1 90 ? -20.084 21.347 18.675 1.00 92.50 90 THR A N 1
ATOM 673 C CA . THR A 1 90 ? -20.511 22.132 19.835 1.00 92.50 90 THR A CA 1
ATOM 674 C C . THR A 1 90 ? -19.319 22.830 20.465 1.00 92.50 90 THR A C 1
ATOM 676 O O . THR A 1 90 ? -18.248 22.238 20.554 1.00 92.50 90 THR A O 1
ATOM 679 N N . LEU A 1 91 ? -19.512 24.067 20.924 1.00 90.31 91 LEU A N 1
ATOM 680 C CA . LEU A 1 91 ? -18.499 24.785 21.704 1.00 90.31 91 LEU A CA 1
ATOM 681 C C . LEU A 1 91 ? -18.185 24.060 23.015 1.00 90.31 91 LEU A C 1
ATOM 683 O O . LEU A 1 91 ? -19.110 23.757 23.771 1.00 90.31 91 LEU A O 1
ATOM 687 N N . ASP A 1 92 ? -16.899 23.838 23.283 1.00 89.06 92 ASP A N 1
ATOM 688 C CA . ASP A 1 92 ? -16.447 23.127 24.485 1.00 89.06 92 ASP A CA 1
ATOM 689 C C . ASP A 1 92 ? -16.637 23.983 25.743 1.00 89.06 92 ASP A C 1
ATOM 691 O O . ASP A 1 92 ? -17.180 23.522 26.745 1.00 89.06 92 ASP A O 1
ATOM 695 N N . ASP A 1 93 ? -16.279 25.264 25.640 1.00 88.06 93 ASP A N 1
ATOM 696 C CA . ASP A 1 93 ? -16.385 26.260 26.702 1.00 88.06 93 ASP A CA 1
ATOM 697 C C . ASP A 1 93 ? -17.142 27.509 26.227 1.00 88.06 93 ASP A C 1
ATOM 699 O O . ASP A 1 93 ? -17.394 27.716 25.036 1.00 88.06 93 ASP A O 1
ATOM 703 N N . ALA A 1 94 ? -17.527 28.368 27.175 1.00 85.88 94 ALA A N 1
ATOM 704 C CA . ALA A 1 94 ? -18.157 29.643 26.852 1.00 85.88 94 ALA A CA 1
ATOM 705 C C . ALA A 1 94 ? -17.160 30.569 26.134 1.00 85.88 94 ALA A C 1
ATOM 707 O O . ALA A 1 94 ? -16.094 30.886 26.664 1.00 85.88 94 ALA A O 1
ATOM 708 N N . ALA A 1 95 ? -17.523 31.045 24.944 1.00 83.44 95 ALA A N 1
ATOM 709 C CA . ALA A 1 95 ? -16.694 31.950 24.161 1.00 83.44 95 ALA A CA 1
ATOM 710 C C . ALA A 1 95 ? -17.004 33.403 24.549 1.00 83.44 95 ALA A C 1
ATOM 712 O O . ALA A 1 95 ? -18.096 33.908 24.280 1.00 83.44 95 ALA A O 1
ATOM 713 N N . ILE A 1 96 ? -16.049 34.073 25.198 1.00 83.69 96 ILE A N 1
ATOM 714 C CA . ILE A 1 96 ? -16.188 35.451 25.691 1.00 83.69 96 ILE A CA 1
ATOM 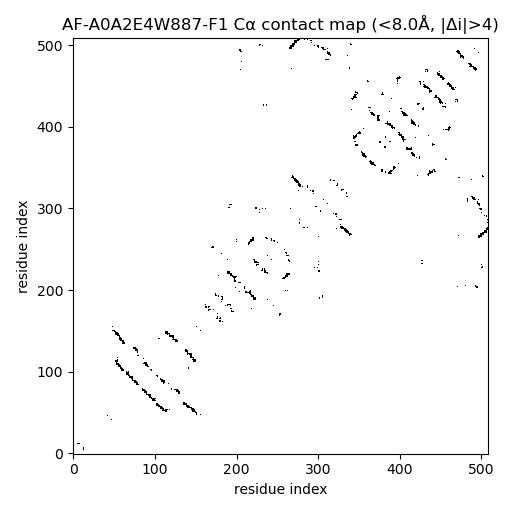715 C C . ILE A 1 96 ? -15.353 36.378 24.807 1.00 83.69 96 ILE A C 1
ATOM 717 O O . ILE A 1 96 ? -14.129 36.263 24.775 1.00 83.69 96 ILE A O 1
ATOM 721 N N . VAL A 1 97 ? -15.997 37.317 24.110 1.00 81.50 97 VAL A N 1
ATOM 722 C CA . VAL A 1 97 ? -15.316 38.369 23.341 1.00 81.50 97 VAL A CA 1
ATOM 723 C C . VAL A 1 97 ? -15.333 39.677 24.126 1.00 81.50 97 VAL A C 1
ATOM 725 O O . VAL A 1 97 ? -16.390 40.158 24.534 1.00 81.50 97 VAL A O 1
ATOM 728 N N . ALA A 1 98 ? -14.150 40.249 24.362 1.00 78.44 98 ALA A N 1
ATOM 729 C CA . ALA A 1 98 ? -14.007 41.549 25.011 1.00 78.44 98 ALA A CA 1
ATOM 730 C C . ALA A 1 98 ? -14.437 42.688 24.071 1.00 78.44 98 ALA A C 1
ATOM 732 O O . ALA A 1 98 ? -14.313 42.579 22.847 1.00 78.44 98 ALA A O 1
ATOM 733 N N . SER A 1 99 ? -14.907 43.800 24.640 1.00 71.88 99 SER A N 1
ATOM 734 C CA . SER A 1 99 ? -15.244 44.987 23.853 1.00 71.88 99 SER A CA 1
ATOM 735 C C . SER A 1 99 ? -14.016 45.503 23.087 1.00 71.88 99 SER A C 1
ATOM 737 O O . SER A 1 99 ? -12.899 45.528 23.604 1.00 71.88 99 SER A O 1
ATOM 739 N N . GLY A 1 100 ? -14.211 45.872 21.819 1.00 73.12 100 GLY A N 1
ATOM 740 C CA . GLY A 1 100 ? -13.143 46.289 20.901 1.00 73.12 100 GLY A CA 1
ATOM 741 C C . GLY A 1 100 ? -12.591 45.192 19.978 1.00 73.12 100 GLY A C 1
ATOM 742 O O . GLY A 1 100 ? -11.810 45.514 19.086 1.00 73.12 100 GLY A O 1
ATOM 743 N N . SER A 1 101 ? -13.009 43.930 20.130 1.00 76.19 101 SER A N 1
ATOM 744 C CA . SER A 1 101 ? -12.622 42.823 19.235 1.00 76.19 101 SER A CA 1
ATOM 745 C C . SER A 1 101 ? -13.783 42.400 18.330 1.00 76.19 101 SER A C 1
ATOM 747 O O . SER A 1 101 ? -14.884 42.170 18.816 1.00 76.19 101 SER A O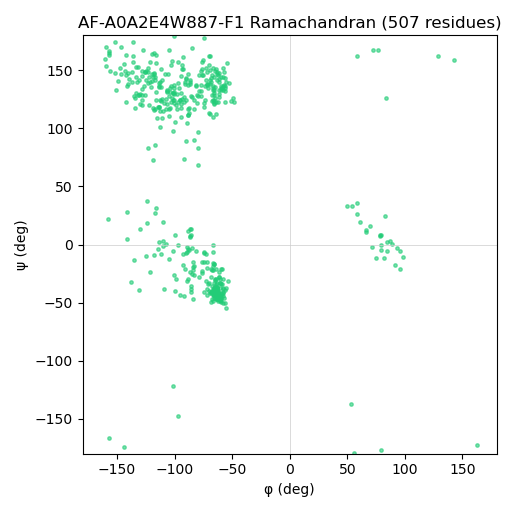 1
ATOM 749 N N . ALA A 1 102 ? -13.538 42.279 17.020 1.00 79.38 102 ALA A N 1
ATOM 750 C CA . ALA A 1 102 ? -14.552 41.885 16.027 1.00 79.38 102 ALA A CA 1
ATOM 751 C C . ALA A 1 102 ? -14.591 40.366 15.747 1.00 79.38 102 ALA A C 1
ATOM 753 O O . ALA A 1 102 ? -15.472 39.877 15.040 1.00 79.38 102 ALA A O 1
ATOM 754 N N . SER A 1 103 ? -13.633 39.602 16.280 1.00 82.12 103 SER A N 1
ATOM 755 C CA . SER A 1 103 ? -13.534 38.156 16.068 1.00 82.12 103 SER A CA 1
ATOM 756 C C . SER A 1 103 ? -12.858 37.444 17.235 1.00 82.12 103 SER A C 1
ATOM 758 O O . SER A 1 103 ? -11.920 37.980 17.823 1.00 82.12 103 SER A O 1
ATOM 760 N N . LEU A 1 104 ? -13.278 36.208 17.498 1.00 83.00 104 LEU A N 1
ATOM 761 C CA . LEU A 1 104 ? -12.563 35.239 18.327 1.00 83.00 104 LEU A CA 1
ATOM 762 C C . LEU A 1 104 ? -11.967 34.169 17.420 1.00 83.00 104 LEU A C 1
ATOM 764 O O . LEU A 1 104 ? -12.696 33.554 16.648 1.00 83.00 104 LEU A O 1
ATOM 768 N N . THR A 1 105 ? -10.662 33.946 17.504 1.00 84.19 105 THR A N 1
ATOM 769 C CA . THR A 1 105 ? -9.956 32.910 16.742 1.00 84.19 105 THR A CA 1
ATOM 770 C C . THR A 1 105 ? -9.631 31.716 17.632 1.00 84.19 105 THR A C 1
ATOM 772 O O . THR A 1 105 ? -9.488 31.856 18.846 1.00 84.19 105 THR A O 1
ATOM 775 N N . SER A 1 106 ? -9.482 30.542 17.018 1.00 83.56 106 SER A N 1
ATOM 776 C CA . SER A 1 106 ? -9.006 29.323 17.683 1.00 83.56 106 SER A CA 1
ATOM 777 C C . SER A 1 106 ? -9.857 28.860 18.877 1.00 83.56 106 SER A C 1
ATOM 779 O O . SER A 1 106 ? -9.322 28.346 19.858 1.00 83.56 106 SER A O 1
ATOM 781 N N . VAL A 1 107 ? -11.180 29.023 18.807 1.00 87.88 107 VAL A N 1
ATOM 782 C CA . VAL A 1 107 ? -12.100 28.555 19.855 1.00 87.88 107 VAL A CA 1
ATOM 783 C C . VAL A 1 107 ? -12.341 27.055 19.690 1.00 87.88 107 VAL A C 1
ATOM 785 O O . VAL A 1 107 ? -12.682 26.616 18.595 1.00 87.88 107 VAL A O 1
ATOM 788 N N . ALA A 1 108 ? -12.161 26.266 20.748 1.00 89.06 108 ALA A N 1
ATOM 789 C CA . ALA A 1 108 ? -12.287 24.811 20.686 1.00 89.06 108 ALA A CA 1
ATOM 790 C C . ALA A 1 108 ? -13.747 24.353 20.509 1.00 89.06 108 ALA A C 1
ATOM 792 O O . ALA A 1 108 ? -14.665 24.853 21.171 1.00 89.06 108 ALA A O 1
ATOM 793 N N . VAL A 1 109 ? -13.945 23.407 19.593 1.00 88.56 109 VAL A N 1
ATOM 794 C CA . VAL A 1 109 ? -15.223 22.735 19.355 1.00 88.56 109 VAL A CA 1
ATOM 795 C C . VAL A 1 109 ? -15.021 21.227 19.260 1.00 88.56 109 VAL A C 1
ATOM 797 O O . VAL A 1 109 ? -14.053 20.747 18.663 1.00 88.56 109 VAL A O 1
ATOM 800 N N . THR A 1 110 ? -15.998 20.481 19.763 1.00 91.00 110 THR A N 1
ATOM 801 C CA . THR A 1 110 ? -16.041 19.017 19.684 1.00 91.00 110 THR A CA 1
ATOM 802 C C . THR A 1 110 ? -17.274 18.558 18.910 1.00 91.00 110 THR A C 1
ATOM 804 O O . THR A 1 110 ? -18.348 19.154 19.002 1.00 91.00 110 THR A O 1
ATOM 807 N N . ALA A 1 111 ? -17.147 17.480 18.137 1.00 91.00 111 ALA A N 1
ATOM 808 C CA . ALA A 1 111 ? -18.260 16.871 17.417 1.00 91.00 111 ALA A CA 1
ATOM 809 C C . ALA A 1 111 ? -19.385 16.396 18.362 1.00 91.00 111 ALA A C 1
ATOM 811 O O . ALA A 1 111 ? -19.154 15.881 19.463 1.00 91.00 111 ALA A O 1
ATOM 812 N N . GLN A 1 112 ? -20.636 16.523 17.915 1.00 91.31 112 GLN A N 1
ATOM 813 C CA . GLN A 1 112 ? -21.794 16.087 18.698 1.00 91.31 112 GLN A CA 1
ATOM 814 C C . GLN A 1 112 ? -21.803 14.562 18.899 1.00 91.31 112 GLN A C 1
ATOM 816 O O . GLN A 1 112 ? -22.105 14.088 20.000 1.00 91.31 112 GLN A O 1
ATOM 821 N N . ALA A 1 113 ? -21.430 13.808 17.863 1.00 87.31 113 ALA A N 1
ATOM 822 C CA . ALA A 1 113 ? -21.344 12.352 17.876 1.00 87.31 113 ALA A CA 1
ATOM 823 C C . ALA A 1 113 ? -19.916 11.870 17.572 1.00 87.31 113 ALA A C 1
ATOM 825 O O . ALA A 1 113 ? -19.060 12.638 17.135 1.00 87.31 113 ALA A O 1
ATOM 826 N N . VAL A 1 114 ? -19.660 10.598 17.876 1.00 87.75 114 VAL A N 1
ATOM 827 C CA . VAL A 1 114 ? -18.408 9.921 17.515 1.00 87.75 114 VAL A CA 1
ATOM 828 C C . VAL A 1 114 ? -18.421 9.567 16.033 1.00 87.75 114 VAL A C 1
ATOM 830 O O . VAL A 1 114 ? -19.491 9.328 15.468 1.00 87.75 114 VAL A O 1
ATOM 833 N N . GLY A 1 115 ? -17.238 9.518 15.429 1.00 85.31 115 GLY A N 1
ATOM 834 C CA . GLY A 1 115 ? -17.059 8.897 14.125 1.00 85.31 115 GLY A CA 1
ATOM 835 C C . GLY A 1 115 ? -16.077 9.588 13.193 1.00 85.31 115 GLY A C 1
ATOM 836 O O . GLY A 1 115 ? -15.791 10.780 13.334 1.00 85.31 115 GLY A O 1
ATOM 837 N N . ILE A 1 116 ? -15.582 8.833 12.211 1.00 79.12 116 ILE A N 1
ATOM 838 C CA . ILE A 1 116 ? -14.582 9.311 11.242 1.00 79.12 116 ILE A CA 1
ATOM 839 C C . ILE A 1 116 ? -15.159 10.364 10.291 1.00 79.12 116 ILE A C 1
ATOM 841 O O . ILE A 1 116 ? -14.441 11.257 9.848 1.00 79.12 116 ILE A O 1
ATOM 845 N N . GLY A 1 117 ? -16.471 10.314 10.024 1.00 81.19 117 GLY A N 1
ATOM 846 C CA . GLY A 1 117 ? -17.154 11.268 9.143 1.00 81.19 117 GLY A CA 1
ATOM 847 C C . GLY A 1 117 ? -17.083 12.715 9.643 1.00 81.19 117 GLY A C 1
ATOM 848 O O . GLY A 1 117 ? -17.117 13.650 8.848 1.00 81.19 117 GLY A O 1
ATOM 849 N N . PHE A 1 118 ? -16.886 12.923 10.947 1.00 82.94 118 PHE A N 1
ATOM 850 C CA . PHE A 1 118 ? -16.681 14.256 11.515 1.00 82.94 118 PHE A CA 1
ATOM 851 C C . PHE A 1 118 ? -15.286 14.836 11.229 1.00 82.94 118 PHE A C 1
ATOM 853 O O . PHE A 1 118 ? -15.067 16.006 11.532 1.00 82.94 118 PHE A O 1
ATOM 860 N N . ASN A 1 119 ? -14.362 14.077 10.629 1.00 82.69 119 ASN A N 1
ATOM 861 C CA . ASN A 1 119 ? -13.050 14.567 10.178 1.00 82.69 119 ASN A CA 1
ATOM 862 C C . ASN A 1 119 ? -13.081 15.121 8.737 1.00 82.69 119 ASN A C 1
ATOM 864 O O . ASN A 1 119 ? -12.065 15.596 8.224 1.00 82.69 119 ASN A O 1
ATOM 868 N N . THR A 1 120 ? -14.228 15.022 8.058 1.00 80.75 120 THR A N 1
ATOM 869 C CA . THR A 1 120 ? -14.380 15.348 6.633 1.00 80.75 120 THR A CA 1
ATOM 870 C C . THR A 1 120 ? -14.220 16.834 6.296 1.00 80.75 120 THR A C 1
ATOM 872 O O . THR A 1 120 ? -13.561 17.124 5.294 1.00 80.75 120 THR A O 1
ATOM 875 N N . PRO A 1 121 ? -14.779 17.798 7.061 1.00 82.81 121 PRO A N 1
ATOM 876 C CA . PRO A 1 121 ? -14.717 19.206 6.673 1.00 82.81 121 PRO A CA 1
ATOM 877 C C . PRO A 1 121 ? -13.280 19.710 6.525 1.00 82.81 121 PRO A C 1
ATOM 879 O O . PRO A 1 121 ? -12.424 19.463 7.372 1.00 82.81 121 PRO A O 1
ATOM 882 N N . SER A 1 122 ? -13.001 20.446 5.452 1.00 83.25 122 SER A N 1
ATOM 883 C CA . SER A 1 122 ? -11.687 21.052 5.242 1.00 83.25 122 SER A CA 1
ATOM 884 C C . SER A 1 122 ? -11.496 22.289 6.122 1.00 83.25 122 SER A C 1
ATOM 886 O O . SER A 1 122 ? -12.458 22.947 6.534 1.00 83.25 122 SER A O 1
ATOM 888 N N . ASN A 1 123 ? -10.235 22.641 6.376 1.00 84.94 123 ASN A N 1
ATOM 889 C CA . ASN A 1 123 ? -9.906 23.913 7.009 1.00 84.94 123 ASN A CA 1
ATOM 890 C C . ASN A 1 123 ? -10.481 25.087 6.189 1.00 84.94 123 ASN A C 1
ATOM 892 O O . ASN A 1 123 ? -10.404 25.073 4.961 1.00 84.94 123 ASN A O 1
ATOM 896 N N . GLY A 1 124 ? -11.055 26.089 6.855 1.00 79.44 124 GLY A N 1
ATOM 897 C CA . GLY A 1 124 ? -11.710 27.228 6.208 1.00 79.44 124 GLY A CA 1
ATOM 898 C C . GLY A 1 124 ? -13.170 26.989 5.806 1.00 79.44 124 GLY A C 1
ATOM 899 O O . GLY A 1 124 ? -13.798 27.887 5.247 1.00 79.44 124 GLY A O 1
ATOM 900 N N . SER A 1 125 ? -13.737 25.816 6.099 1.00 85.50 125 SER A N 1
ATOM 901 C CA . SER A 1 125 ? -15.157 25.540 5.860 1.00 85.50 125 SER A CA 1
ATOM 902 C C . SER A 1 125 ? -16.059 26.392 6.759 1.00 85.50 125 SER A C 1
ATOM 904 O O . SER A 1 125 ? -15.841 26.481 7.971 1.00 85.50 125 SER A O 1
ATOM 906 N N . SER A 1 126 ? -17.096 27.003 6.177 1.00 87.19 126 SER A N 1
ATOM 907 C CA . SER A 1 126 ? -18.099 27.768 6.924 1.00 87.19 126 SER A CA 1
ATOM 908 C C . SER A 1 126 ? -19.042 26.846 7.693 1.00 87.19 126 SER A C 1
ATOM 910 O O . SER A 1 126 ? -19.549 25.869 7.139 1.00 87.19 126 SER A O 1
ATOM 912 N N . LEU A 1 127 ? -19.325 27.198 8.942 1.00 87.50 127 LEU A N 1
ATOM 913 C CA . LEU A 1 127 ? -20.318 26.549 9.784 1.00 87.50 127 LEU A CA 1
ATOM 914 C C . LEU A 1 127 ? -21.553 27.449 9.904 1.00 87.50 127 LEU A C 1
ATOM 916 O O . LEU A 1 127 ? -21.462 28.675 9.927 1.00 87.50 127 LEU A O 1
ATOM 920 N N . GLN A 1 128 ? -22.724 26.835 10.007 1.00 88.12 128 GLN A N 1
ATOM 921 C CA . GLN A 1 128 ? -23.976 27.526 10.280 1.00 88.12 128 GLN A CA 1
ATOM 922 C C . GLN A 1 128 ? -24.385 27.271 11.729 1.00 88.12 128 GLN A C 1
ATOM 924 O O . GLN A 1 128 ? -24.489 26.124 12.156 1.00 88.12 128 GLN A O 1
ATOM 929 N N . LEU A 1 129 ? -24.673 28.321 12.495 1.00 88.38 129 LEU A N 1
ATOM 930 C CA . LEU A 1 129 ? -25.237 28.154 13.834 1.00 88.38 129 LEU A CA 1
ATOM 931 C C . LEU A 1 129 ? -26.650 27.552 13.757 1.00 88.38 129 LEU A C 1
ATOM 933 O O . LEU A 1 129 ? -27.493 28.031 12.998 1.00 88.38 129 LEU A O 1
ATOM 937 N N . LEU A 1 130 ? -26.923 26.529 14.576 1.00 85.56 130 LEU A N 1
ATOM 938 C CA . LEU A 1 130 ? -28.267 25.940 14.687 1.00 85.56 130 LEU A CA 1
ATOM 939 C C . LEU A 1 130 ? -29.192 26.789 15.567 1.00 85.56 130 LEU A C 1
ATOM 941 O O . LEU A 1 130 ? -30.406 26.773 15.383 1.00 85.56 130 LEU A O 1
ATOM 945 N N . ALA A 1 131 ? -28.623 27.522 16.524 1.00 82.50 131 ALA A N 1
ATOM 946 C CA . ALA A 1 131 ? -29.345 28.487 17.341 1.00 82.50 131 ALA A CA 1
ATOM 947 C C . ALA A 1 131 ? -29.091 29.900 16.808 1.00 82.50 131 ALA A C 1
ATOM 949 O O . ALA A 1 131 ? -27.945 30.286 16.589 1.00 82.50 131 ALA A O 1
ATOM 950 N N . THR A 1 132 ? -30.146 30.693 16.615 1.00 77.62 132 THR A N 1
ATOM 951 C CA . THR A 1 132 ? -29.992 32.080 16.168 1.00 77.62 132 THR A CA 1
ATOM 952 C C . THR A 1 132 ? -29.312 32.909 17.253 1.00 77.62 132 THR A C 1
ATOM 954 O O . THR A 1 132 ? -29.908 33.209 18.286 1.00 77.62 132 THR A O 1
ATOM 957 N N . VAL A 1 133 ? -28.069 33.307 16.992 1.00 81.00 133 VAL A N 1
ATOM 958 C CA . VAL A 1 133 ? -27.306 34.233 17.827 1.00 81.00 133 VAL A CA 1
ATOM 959 C C . VAL A 1 133 ? -27.116 35.525 17.021 1.00 81.00 133 VAL A C 1
ATOM 961 O O . VAL A 1 133 ? -26.287 35.551 16.114 1.00 81.00 133 VAL A O 1
ATOM 964 N N . PRO A 1 134 ? -27.897 36.589 17.289 1.00 78.00 134 PRO A N 1
ATOM 965 C CA . PRO A 1 134 ? -28.051 37.728 16.374 1.00 78.00 134 PRO A CA 1
ATOM 966 C C . PRO A 1 134 ? -26.782 38.563 16.160 1.00 78.00 134 PRO A C 1
ATOM 968 O O . PRO A 1 134 ? -26.713 39.326 15.205 1.00 78.00 134 PRO A O 1
ATOM 971 N N . TYR A 1 135 ? -25.791 38.422 17.039 1.00 82.25 135 TYR A N 1
ATOM 972 C CA . TYR A 1 135 ? -24.530 39.159 16.995 1.00 82.25 135 TYR A CA 1
ATOM 973 C C . TYR A 1 135 ? -23.376 38.388 16.328 1.00 82.25 135 TYR A C 1
ATOM 975 O O . TYR A 1 135 ? -22.268 38.912 16.228 1.00 82.25 135 TYR A O 1
ATOM 983 N N . VAL A 1 136 ? -23.601 37.149 15.874 1.00 81.81 136 VAL A N 1
ATOM 984 C CA . VAL A 1 136 ? -22.605 36.351 15.137 1.00 81.81 136 VAL A CA 1
ATOM 985 C C . VAL A 1 136 ? -22.823 36.539 13.638 1.00 81.81 136 VAL A C 1
ATOM 987 O O . VAL A 1 136 ? -23.891 36.230 13.117 1.00 81.81 136 VAL A O 1
ATOM 990 N N . SER A 1 137 ? -21.800 37.033 12.942 1.00 83.75 137 SER A N 1
ATOM 991 C CA . SER A 1 137 ? -21.822 37.252 11.493 1.00 83.75 137 SER A CA 1
ATOM 992 C C . SER A 1 137 ? -21.430 36.002 10.708 1.00 83.75 137 SER A C 1
ATOM 994 O O . SER A 1 137 ? -22.015 35.730 9.663 1.00 83.75 137 SER A O 1
ATOM 996 N N . SER A 1 138 ? -20.420 35.264 11.165 1.00 85.12 138 SER A N 1
ATOM 997 C CA . SER A 1 138 ? -19.979 34.021 10.530 1.00 85.12 138 SER A CA 1
ATOM 998 C C . SER A 1 138 ? -19.185 33.163 11.507 1.00 85.12 138 SER A C 1
ATOM 1000 O O . SER A 1 138 ? -18.564 33.669 12.446 1.00 85.12 138 SER A O 1
ATOM 1002 N N . THR A 1 139 ? -19.194 31.853 11.275 1.00 86.38 139 THR A N 1
ATOM 1003 C CA . THR A 1 139 ? -18.296 30.910 11.939 1.00 86.38 139 THR A CA 1
ATOM 1004 C C . THR A 1 139 ? -17.600 30.054 10.899 1.00 86.38 139 THR A C 1
ATOM 1006 O O . THR A 1 139 ? -18.207 29.594 9.934 1.00 86.38 139 THR A O 1
ATOM 1009 N N . VAL A 1 140 ? -16.291 29.892 11.055 1.00 89.44 140 VAL A N 1
ATOM 1010 C CA . VAL A 1 140 ? -15.435 29.192 10.093 1.00 89.44 140 VAL A CA 1
ATOM 1011 C C . VAL A 1 140 ? -14.480 28.292 10.859 1.00 89.44 140 VAL A C 1
ATOM 1013 O O . VAL A 1 140 ? -13.961 28.696 11.896 1.00 89.44 140 VAL A O 1
ATOM 1016 N N . LEU A 1 141 ? -14.229 27.085 10.362 1.00 86.69 141 LEU A N 1
ATOM 1017 C CA . LEU A 1 141 ? -13.205 26.200 10.916 1.00 86.69 141 LEU A CA 1
ATOM 1018 C C . LEU A 1 141 ? -11.809 26.806 10.705 1.00 86.69 141 LEU A C 1
ATOM 1020 O O . LEU A 1 141 ? -11.415 27.064 9.570 1.00 86.69 141 LEU A O 1
ATOM 1024 N N . SER A 1 142 ? -11.074 27.040 11.795 1.00 85.12 142 SER A N 1
ATOM 1025 C CA . SER A 1 142 ? -9.675 27.503 11.784 1.00 85.12 142 SER A CA 1
ATOM 1026 C C . SER A 1 142 ? -8.685 26.347 11.626 1.00 85.12 142 SER A C 1
ATOM 1028 O O . SER A 1 142 ? -7.536 26.561 11.233 1.00 85.12 142 SER A O 1
ATOM 1030 N N . SER A 1 143 ? -9.117 25.129 11.964 1.00 83.19 143 SER A N 1
ATOM 1031 C CA . SER A 1 143 ? -8.386 23.886 11.742 1.00 83.19 143 SER A CA 1
ATOM 1032 C C . SER A 1 143 ? -9.304 22.817 11.152 1.00 83.19 143 SER A C 1
ATOM 1034 O O . SER A 1 143 ? -10.518 22.828 11.363 1.00 83.19 143 SER A O 1
ATOM 1036 N N . LYS A 1 144 ? -8.718 21.875 10.402 1.00 83.31 144 LYS A N 1
ATOM 1037 C CA . LYS A 1 144 ? -9.428 20.667 9.967 1.00 83.31 144 LYS A CA 1
ATOM 1038 C C . LYS A 1 144 ? -9.773 19.828 11.212 1.00 83.31 144 LYS A C 1
ATOM 1040 O O . LYS A 1 144 ? -8.844 19.514 11.960 1.00 83.31 144 LYS A O 1
ATOM 1045 N N . PRO A 1 145 ? -11.045 19.442 11.424 1.00 85.00 145 PRO A N 1
ATOM 1046 C CA . PRO A 1 145 ? -11.410 18.510 12.482 1.00 85.00 145 PRO A CA 1
ATOM 1047 C C . PRO A 1 145 ? -10.653 17.184 12.364 1.00 85.00 145 PRO A C 1
ATOM 1049 O O . PRO A 1 145 ? -10.511 16.640 11.266 1.00 85.00 145 PRO A O 1
ATOM 1052 N N . SER A 1 146 ? -10.159 16.663 13.485 1.00 83.44 146 SER A N 1
ATOM 1053 C CA . SER A 1 146 ? -9.387 15.417 13.514 1.00 83.44 146 SER A CA 1
ATOM 1054 C C . SER A 1 146 ? -9.625 14.615 14.796 1.00 83.44 146 SER A C 1
ATOM 1056 O O . SER A 1 146 ? -10.278 15.076 15.733 1.00 83.44 146 SER A O 1
ATOM 1058 N N . GLY A 1 147 ? -9.129 13.375 14.822 1.00 77.69 147 GLY A N 1
ATOM 1059 C CA . GLY A 1 147 ? -9.228 12.488 15.985 1.00 77.69 147 GLY A CA 1
ATOM 1060 C C . GLY A 1 147 ? -10.584 11.798 16.165 1.00 77.69 147 GLY A C 1
ATOM 1061 O O . GLY A 1 147 ? -10.735 11.014 17.100 1.00 77.69 147 GLY A O 1
ATOM 1062 N N . GLY A 1 148 ? -11.561 12.043 15.285 1.00 82.88 148 GLY A N 1
ATOM 1063 C CA . GLY A 1 148 ? -12.818 11.299 15.272 1.00 82.88 148 GLY A CA 1
ATOM 1064 C C . GLY A 1 148 ? -12.595 9.848 14.857 1.00 82.88 148 GLY A C 1
ATOM 1065 O O . GLY A 1 148 ? -11.983 9.604 13.819 1.00 82.88 148 GLY A O 1
ATOM 1066 N N . LEU A 1 149 ? -13.097 8.905 15.655 1.00 83.50 149 LEU A N 1
ATOM 1067 C CA . LEU A 1 149 ? -13.042 7.464 15.396 1.00 83.50 149 LEU A CA 1
ATOM 1068 C C . LEU A 1 149 ? -14.428 6.855 15.576 1.00 83.50 149 LEU A C 1
ATOM 1070 O O . LEU A 1 149 ? -15.158 7.228 16.501 1.00 83.50 149 LEU A O 1
ATOM 1074 N N . ASP A 1 150 ? -14.774 5.907 14.713 1.00 85.19 150 ASP A N 1
ATOM 1075 C CA . ASP A 1 150 ? -16.024 5.162 14.820 1.00 85.19 150 ASP A CA 1
ATOM 1076 C C . ASP A 1 150 ? -16.015 4.223 16.031 1.00 85.19 150 ASP A C 1
ATOM 1078 O O . ASP A 1 150 ? -14.978 3.911 16.625 1.00 85.19 150 ASP A O 1
ATOM 1082 N N . MET A 1 151 ? -17.211 3.789 16.424 1.00 85.06 151 MET A N 1
ATOM 1083 C CA . MET A 1 151 ? -17.339 2.729 17.417 1.00 85.06 151 MET A CA 1
ATOM 1084 C C . MET A 1 151 ? -16.795 1.427 16.835 1.00 85.06 151 MET A C 1
ATOM 1086 O O . MET A 1 151 ? -17.126 1.065 15.709 1.00 85.06 151 MET A O 1
ATOM 1090 N N . GLU A 1 152 ? -16.031 0.692 17.634 1.00 86.12 152 GLU A N 1
ATOM 1091 C CA . GLU A 1 152 ? -15.448 -0.578 17.210 1.00 86.12 152 GLU A CA 1
ATOM 1092 C C . GLU A 1 152 ? -16.550 -1.614 16.952 1.00 86.12 152 GLU A C 1
ATOM 1094 O O . GLU A 1 152 ? -17.416 -1.854 17.807 1.00 86.12 152 GLU A O 1
ATOM 1099 N N . THR A 1 153 ? -16.527 -2.248 15.782 1.00 87.88 153 THR A N 1
ATOM 1100 C CA . THR A 1 153 ? -17.453 -3.327 15.416 1.00 87.88 153 THR A CA 1
ATOM 1101 C C . THR A 1 153 ? -17.164 -4.605 16.214 1.00 87.88 153 THR A C 1
ATOM 1103 O O . THR A 1 153 ? -16.098 -4.766 16.808 1.00 87.88 153 THR A O 1
ATOM 1106 N N . ASP A 1 154 ? -18.120 -5.543 16.258 1.00 84.44 154 ASP A N 1
ATOM 1107 C CA . ASP A 1 154 ? -17.919 -6.820 16.968 1.00 84.44 154 ASP A CA 1
ATOM 1108 C C . ASP A 1 154 ? -16.724 -7.592 16.383 1.00 84.44 154 ASP A C 1
ATOM 1110 O O . ASP A 1 154 ? -15.905 -8.139 17.121 1.00 84.44 154 ASP A O 1
ATOM 1114 N N . THR A 1 155 ? -16.600 -7.598 15.055 1.00 86.06 155 THR A N 1
ATOM 1115 C CA . THR A 1 155 ? -15.520 -8.281 14.337 1.00 86.06 155 THR A CA 1
ATOM 1116 C C . THR A 1 155 ? -14.154 -7.698 14.683 1.00 86.06 155 THR A C 1
ATOM 1118 O O . THR A 1 155 ? -13.232 -8.456 14.990 1.00 86.06 155 THR A O 1
ATOM 1121 N N . GLU A 1 156 ? -14.017 -6.371 14.682 1.00 85.94 156 GLU A N 1
ATOM 1122 C CA . GLU A 1 156 ? -12.767 -5.694 15.051 1.00 85.94 156 GLU A CA 1
ATOM 1123 C C . GLU A 1 156 ? -12.405 -5.973 16.511 1.00 85.94 156 GLU A C 1
ATOM 1125 O O . GLU A 1 156 ? -11.279 -6.383 16.797 1.00 85.94 156 GLU A O 1
ATOM 1130 N N . TYR A 1 157 ? -13.383 -5.874 17.418 1.00 87.94 157 TYR A N 1
ATOM 1131 C CA . TYR A 1 157 ? -13.178 -6.128 18.841 1.00 87.94 157 TYR A CA 1
ATOM 1132 C C . TYR A 1 157 ? -12.683 -7.551 19.114 1.00 87.94 157 TYR A C 1
ATOM 1134 O O . TYR A 1 157 ? -11.683 -7.741 19.810 1.00 87.94 157 TYR A O 1
ATOM 1142 N N . PHE A 1 158 ? -13.335 -8.570 18.545 1.00 88.31 158 PHE A N 1
ATOM 1143 C CA . PHE A 1 158 ? -12.914 -9.958 18.744 1.00 88.31 158 PHE A CA 1
ATOM 1144 C C . PHE A 1 158 ? -11.585 -10.276 18.043 1.00 88.31 158 PHE A C 1
ATOM 1146 O O . PHE A 1 158 ? -10.777 -11.043 18.575 1.00 88.31 158 PHE A O 1
ATOM 1153 N N . THR A 1 159 ? -11.306 -9.656 16.896 1.00 87.38 159 THR A N 1
ATOM 1154 C CA . THR A 1 159 ? -10.014 -9.797 16.203 1.00 87.38 159 THR A CA 1
ATOM 1155 C C . THR A 1 159 ? -8.878 -9.189 17.026 1.00 87.38 159 THR A C 1
ATOM 1157 O O . THR A 1 159 ? -7.839 -9.824 17.233 1.00 87.38 159 THR A O 1
ATOM 1160 N N . ARG A 1 160 ? -9.086 -7.996 17.590 1.00 87.94 160 ARG A N 1
ATOM 1161 C CA . ARG A 1 160 ? -8.131 -7.369 18.507 1.00 87.94 160 ARG A CA 1
ATOM 1162 C C . ARG A 1 160 ? -7.946 -8.206 19.766 1.00 87.94 160 ARG A C 1
ATOM 1164 O O . ARG A 1 160 ? -6.813 -8.468 20.158 1.00 87.94 160 ARG A O 1
ATOM 1171 N N . ALA A 1 161 ? -9.034 -8.693 20.357 1.00 88.62 161 ALA A N 1
ATOM 1172 C CA . ALA A 1 161 ? -8.992 -9.507 21.565 1.00 88.62 161 ALA A CA 1
ATOM 1173 C C . ALA A 1 161 ? -8.205 -10.811 21.381 1.00 88.62 161 ALA A C 1
ATOM 1175 O O . ALA A 1 161 ? -7.337 -11.135 22.191 1.00 88.62 161 ALA A O 1
ATOM 1176 N N . THR A 1 162 ? -8.469 -11.545 20.299 1.00 89.69 162 THR A N 1
ATOM 1177 C CA . THR A 1 162 ? -7.732 -12.776 19.973 1.00 89.69 162 THR A CA 1
ATOM 1178 C C . THR A 1 162 ? -6.256 -12.493 19.709 1.00 89.69 162 THR A C 1
ATOM 1180 O O . THR A 1 162 ? -5.402 -13.227 20.205 1.00 89.69 162 THR A O 1
ATOM 1183 N N . THR A 1 163 ? -5.939 -11.392 19.025 1.00 87.31 163 THR A N 1
ATOM 1184 C CA . THR A 1 163 ? -4.555 -10.959 18.787 1.00 87.31 163 THR A CA 1
ATOM 1185 C C . THR A 1 163 ? -3.841 -10.606 20.093 1.00 87.31 163 THR A C 1
ATOM 1187 O O . THR A 1 163 ? -2.737 -11.091 20.335 1.00 87.31 163 THR A O 1
ATOM 1190 N N . THR A 1 164 ? -4.481 -9.838 20.977 1.00 87.31 164 THR A N 1
ATOM 1191 C CA . THR A 1 164 ? -3.925 -9.475 22.289 1.00 87.31 164 THR A CA 1
ATOM 1192 C C . THR A 1 164 ? -3.663 -10.710 23.147 1.00 87.31 164 THR A C 1
ATOM 1194 O O . THR A 1 164 ? -2.578 -10.842 23.709 1.00 87.31 164 THR A O 1
ATOM 1197 N N . LEU A 1 165 ? -4.618 -11.642 23.217 1.00 88.00 165 LEU A N 1
ATOM 1198 C CA . LEU A 1 165 ? -4.465 -12.876 23.991 1.00 88.00 165 LEU A CA 1
ATOM 1199 C C . LEU A 1 165 ? -3.383 -13.795 23.411 1.00 88.00 165 LEU A C 1
ATOM 1201 O O . LEU A 1 165 ? -2.612 -14.378 24.171 1.00 88.00 165 LEU A O 1
ATOM 1205 N N . ALA A 1 166 ? -3.270 -13.888 22.084 1.00 87.06 166 ALA A N 1
ATOM 1206 C CA . ALA A 1 166 ? -2.216 -14.660 21.429 1.00 87.06 166 ALA A CA 1
ATOM 1207 C C . ALA A 1 166 ? -0.810 -14.110 21.735 1.00 87.06 166 ALA A C 1
ATOM 1209 O O . ALA A 1 166 ? 0.139 -14.882 21.855 1.00 87.06 166 ALA A O 1
ATOM 1210 N N . GLY A 1 167 ? -0.676 -12.791 21.907 1.00 83.44 167 GLY A N 1
ATOM 1211 C CA . GLY A 1 167 ? 0.570 -12.129 22.305 1.00 83.44 167 GLY A CA 1
ATOM 1212 C C . GLY A 1 167 ? 0.822 -12.077 23.818 1.00 83.44 167 GLY A C 1
ATOM 1213 O O . GLY A 1 167 ? 1.872 -11.583 24.234 1.00 83.44 167 GLY A O 1
ATOM 1214 N N . TYR A 1 168 ? -0.104 -12.563 24.654 1.00 82.44 168 TYR A N 1
ATOM 1215 C CA . TYR A 1 168 ? -0.070 -12.401 26.113 1.00 82.44 168 TYR A CA 1
ATOM 1216 C C . TYR A 1 168 ? 0.896 -13.394 26.782 1.00 82.44 168 TYR A C 1
ATOM 1218 O O . TYR A 1 168 ? 0.497 -14.329 27.474 1.00 82.44 168 TYR A O 1
ATOM 1226 N N . SER A 1 169 ? 2.198 -13.212 26.548 1.00 82.69 169 SER A N 1
ATOM 1227 C CA . SER A 1 169 ? 3.262 -14.032 27.133 1.00 82.69 169 SER A CA 1
ATOM 1228 C C . SER A 1 169 ? 4.443 -13.185 27.614 1.00 82.69 169 SER A C 1
ATOM 1230 O O . SER A 1 169 ? 4.777 -12.142 27.046 1.00 82.69 169 SER A O 1
ATOM 1232 N N . SER A 1 170 ? 5.107 -13.649 28.675 1.00 80.19 170 SER A N 1
ATOM 1233 C CA . SER A 1 170 ? 6.345 -13.043 29.178 1.00 80.19 170 SER A CA 1
ATOM 1234 C C . SER A 1 170 ? 7.540 -13.321 28.262 1.00 80.19 170 SER A C 1
ATOM 1236 O O . SER A 1 170 ? 8.407 -12.457 28.140 1.00 80.19 170 SER A O 1
ATOM 1238 N N . VAL A 1 171 ? 7.544 -14.479 27.591 1.00 84.19 171 VAL A N 1
ATOM 1239 C CA . VAL A 1 171 ? 8.566 -14.917 26.628 1.00 84.19 171 VAL A CA 1
ATOM 1240 C C . VAL A 1 171 ? 7.893 -15.314 25.316 1.00 84.19 171 VAL A C 1
ATOM 1242 O O . VAL A 1 171 ? 6.872 -16.006 25.319 1.00 84.19 171 VAL A O 1
ATOM 1245 N N . MET A 1 172 ? 8.462 -14.894 24.190 1.00 84.31 172 MET A N 1
ATOM 1246 C CA . MET A 1 172 ? 7.955 -15.230 22.858 1.00 84.31 172 MET A CA 1
ATOM 1247 C C . MET A 1 172 ? 8.695 -16.448 22.307 1.00 84.31 172 MET A C 1
ATOM 1249 O O . MET A 1 172 ? 9.923 -16.447 22.233 1.00 84.31 172 MET A O 1
ATOM 1253 N N . VAL A 1 173 ? 7.946 -17.490 21.936 1.00 81.75 173 VAL A N 1
ATOM 1254 C CA . VAL A 1 173 ? 8.510 -18.787 21.513 1.00 81.75 173 VAL A CA 1
ATOM 1255 C C . VAL A 1 173 ? 8.078 -19.159 20.093 1.00 81.75 173 VAL A C 1
ATOM 1257 O O . VAL A 1 173 ? 8.760 -19.921 19.415 1.00 81.75 173 VAL A O 1
ATOM 1260 N N . THR A 1 174 ? 6.955 -18.612 19.623 1.00 87.12 174 THR A N 1
ATOM 1261 C CA . THR A 1 174 ? 6.401 -18.890 18.292 1.00 87.12 174 THR A CA 1
ATOM 1262 C C . THR A 1 174 ? 6.374 -17.640 17.414 1.00 87.12 174 THR A C 1
ATOM 1264 O O . THR A 1 174 ? 6.312 -16.511 17.904 1.00 87.12 174 THR A O 1
ATOM 1267 N N . GLN A 1 175 ? 6.376 -17.846 16.095 1.00 86.50 175 GLN A N 1
ATOM 1268 C CA . GLN A 1 175 ? 6.272 -16.767 15.106 1.00 86.50 175 GLN A CA 1
ATOM 1269 C C . GLN A 1 175 ? 4.966 -15.964 15.244 1.00 86.50 175 GLN A C 1
ATOM 1271 O O . GLN A 1 175 ? 4.969 -14.740 15.119 1.00 86.50 175 GLN A O 1
ATOM 1276 N N . ASP A 1 176 ? 3.854 -16.630 15.571 1.00 87.19 176 ASP A N 1
ATOM 1277 C CA . ASP A 1 176 ? 2.565 -15.958 15.732 1.00 87.19 176 ASP A CA 1
ATOM 1278 C C . ASP A 1 176 ? 2.517 -15.099 16.997 1.00 87.19 176 ASP A C 1
ATOM 1280 O O . ASP A 1 176 ? 1.949 -14.012 16.961 1.00 87.19 176 ASP A O 1
ATOM 1284 N N . GLN A 1 177 ? 3.183 -15.515 18.078 1.00 89.75 177 GLN A N 1
ATOM 1285 C CA . GLN A 1 177 ? 3.326 -14.685 19.278 1.00 89.75 177 GLN A CA 1
ATOM 1286 C C . GLN A 1 177 ? 4.115 -13.403 18.999 1.00 89.75 177 GLN A C 1
ATOM 1288 O O . GLN A 1 177 ? 3.701 -12.338 19.451 1.00 89.75 177 GLN A O 1
ATOM 1293 N N . LEU A 1 178 ? 5.214 -13.490 18.235 1.00 89.62 178 LEU A N 1
ATOM 1294 C CA . LEU A 1 178 ? 5.997 -12.317 17.819 1.00 89.62 178 LEU A CA 1
ATOM 1295 C C . LEU A 1 178 ? 5.131 -11.328 17.038 1.00 89.62 178 LEU A C 1
ATOM 1297 O O . LEU A 1 178 ? 5.073 -10.146 17.374 1.00 89.62 178 LEU A O 1
ATOM 1301 N N . LYS A 1 179 ? 4.409 -11.834 16.035 1.00 91.00 179 LYS A N 1
ATOM 1302 C CA . LYS A 1 179 ? 3.466 -11.052 15.231 1.00 91.00 179 LYS A CA 1
ATOM 1303 C C . LYS A 1 179 ? 2.415 -10.364 16.108 1.00 91.00 179 LYS A C 1
ATOM 1305 O O . LYS A 1 179 ? 2.261 -9.147 16.053 1.00 91.00 179 LYS A O 1
ATOM 1310 N N . SER A 1 180 ? 1.713 -11.134 16.935 1.00 89.50 180 SER A N 1
ATOM 1311 C CA . SER A 1 180 ? 0.631 -10.638 17.789 1.00 89.50 180 SER A CA 1
ATOM 1312 C C . SER A 1 180 ? 1.105 -9.626 18.834 1.00 89.50 180 SER A C 1
ATOM 1314 O O . SER A 1 180 ? 0.401 -8.654 19.104 1.00 89.50 180 SER A O 1
ATOM 1316 N N . TYR A 1 181 ? 2.302 -9.815 19.397 1.00 90.44 181 TYR A N 1
ATOM 1317 C CA . TYR A 1 181 ? 2.902 -8.872 20.340 1.00 90.44 181 TYR A CA 1
ATOM 1318 C C . TYR A 1 181 ? 3.133 -7.503 19.698 1.00 90.44 181 TYR A C 1
ATOM 1320 O O . TYR A 1 181 ? 2.782 -6.481 20.292 1.00 90.44 181 TYR A O 1
ATOM 1328 N N . VAL A 1 182 ? 3.691 -7.477 18.486 1.00 91.31 182 VAL A N 1
ATOM 1329 C CA . VAL A 1 182 ? 3.989 -6.222 17.789 1.00 91.31 182 VAL A CA 1
ATOM 1330 C C . VAL A 1 182 ? 2.705 -5.496 17.402 1.00 91.31 182 VAL A C 1
ATOM 1332 O O . VAL A 1 182 ? 2.556 -4.324 17.734 1.00 91.31 182 VAL A O 1
ATOM 1335 N N . LEU A 1 183 ? 1.743 -6.214 16.817 1.00 90.38 183 LEU A N 1
ATOM 1336 C CA . LEU A 1 183 ? 0.445 -5.644 16.441 1.00 90.38 183 LEU A CA 1
ATOM 1337 C C . LEU A 1 183 ? -0.347 -5.104 17.639 1.00 90.38 183 LEU A C 1
ATOM 1339 O O . LEU A 1 183 ? -1.142 -4.192 17.477 1.00 90.38 183 LEU A O 1
ATOM 1343 N N . THR A 1 184 ? -0.140 -5.646 18.842 1.00 87.88 184 THR A N 1
ATOM 1344 C CA . THR A 1 184 ? -0.867 -5.198 20.042 1.00 87.88 184 THR A CA 1
ATOM 1345 C C . THR A 1 184 ? -0.205 -3.999 20.726 1.00 87.88 184 THR A C 1
ATOM 1347 O O . THR A 1 184 ? -0.906 -3.133 21.238 1.00 87.88 184 THR A O 1
ATOM 1350 N N . ASN A 1 185 ? 1.130 -3.944 20.779 1.00 88.62 185 ASN A N 1
ATOM 1351 C CA . ASN A 1 185 ? 1.844 -2.907 21.540 1.00 88.62 185 ASN A CA 1
ATOM 1352 C C . ASN A 1 185 ? 2.213 -1.673 20.708 1.00 88.62 185 ASN A C 1
ATOM 1354 O O . ASN A 1 185 ? 2.504 -0.629 21.284 1.00 88.62 185 ASN A O 1
ATOM 1358 N N . TYR A 1 186 ? 2.199 -1.787 19.378 1.00 90.56 186 TYR A N 1
ATOM 1359 C CA . TYR A 1 186 ? 2.624 -0.728 18.461 1.00 90.56 186 TYR A CA 1
ATOM 1360 C C . TYR A 1 186 ? 1.522 -0.352 17.462 1.00 90.56 186 TYR A C 1
ATOM 1362 O O . TYR A 1 186 ? 1.816 -0.051 16.314 1.00 90.56 186 TYR A O 1
ATOM 1370 N N . THR A 1 187 ? 0.254 -0.335 17.885 1.00 81.75 187 THR A N 1
ATOM 1371 C CA . THR A 1 187 ? -0.916 -0.087 17.012 1.00 81.75 187 THR A CA 1
ATOM 1372 C C . THR A 1 187 ? -0.912 1.268 16.297 1.00 81.75 187 THR A C 1
ATOM 1374 O O . THR A 1 187 ? -1.621 1.427 15.316 1.00 81.75 187 THR A O 1
ATOM 1377 N N . GLY A 1 188 ? -0.164 2.259 16.795 1.00 79.31 188 GLY A N 1
ATOM 1378 C CA . GLY A 1 188 ? -0.026 3.576 16.154 1.00 79.31 188 GLY A CA 1
ATOM 1379 C C . GLY A 1 188 ? 1.122 3.672 15.145 1.00 79.31 188 GLY A C 1
ATOM 1380 O O . GLY A 1 188 ? 1.329 4.730 14.565 1.00 79.31 188 GLY A O 1
ATOM 1381 N N . THR A 1 189 ? 1.895 2.598 14.978 1.00 85.88 189 THR A N 1
ATOM 1382 C CA . THR A 1 189 ? 3.098 2.577 14.133 1.00 85.88 189 THR A CA 1
ATOM 1383 C C . THR A 1 189 ? 3.103 1.377 13.195 1.00 85.88 189 THR A C 1
ATOM 1385 O O . THR A 1 189 ? 3.514 1.492 12.050 1.00 85.88 189 THR A O 1
ATOM 1388 N N . VAL A 1 190 ? 2.652 0.217 13.674 1.00 89.69 190 VAL A N 1
ATOM 1389 C CA . VAL A 1 190 ? 2.610 -1.036 12.926 1.00 89.69 190 VAL A CA 1
ATOM 1390 C C . VAL A 1 190 ? 1.161 -1.437 12.708 1.00 89.69 190 VAL A C 1
ATOM 1392 O O . VAL A 1 190 ? 0.444 -1.740 13.661 1.00 89.69 190 VAL A O 1
ATOM 1395 N N . TYR A 1 191 ? 0.772 -1.507 11.443 1.00 89.88 191 TYR A N 1
ATOM 1396 C CA . TYR A 1 191 ? -0.539 -1.967 11.007 1.00 89.88 191 TYR A CA 1
ATOM 1397 C C . TYR A 1 191 ? -0.500 -3.427 10.536 1.00 89.88 191 TYR A C 1
ATOM 1399 O O . TYR A 1 191 ? -1.361 -4.239 10.882 1.00 89.88 191 TYR A O 1
ATOM 1407 N N . ARG A 1 192 ? 0.560 -3.813 9.813 1.00 89.69 192 ARG A N 1
ATOM 1408 C CA . ARG A 1 192 ? 0.795 -5.193 9.363 1.00 89.69 192 ARG A CA 1
ATOM 1409 C C . ARG A 1 192 ? 2.098 -5.732 9.928 1.00 89.69 192 ARG A C 1
ATOM 1411 O O . ARG A 1 192 ? 3.110 -5.042 9.983 1.00 89.69 192 ARG A O 1
ATOM 1418 N N . ALA A 1 193 ? 2.090 -7.005 10.311 1.00 92.38 193 ALA A N 1
ATOM 1419 C CA . ALA A 1 193 ? 3.292 -7.706 10.734 1.00 92.38 193 ALA A CA 1
ATOM 1420 C C . ALA A 1 193 ? 3.240 -9.181 10.335 1.00 92.38 193 ALA A C 1
ATOM 1422 O O . ALA A 1 193 ? 2.177 -9.810 10.351 1.00 92.38 193 ALA A O 1
ATOM 1423 N N . LYS A 1 194 ? 4.402 -9.757 10.025 1.00 92.31 194 LYS A N 1
ATOM 1424 C CA . LYS A 1 194 ? 4.560 -11.196 9.811 1.00 92.31 194 LYS A CA 1
ATOM 1425 C C . LYS A 1 194 ? 5.960 -11.658 10.172 1.00 92.31 194 LYS A C 1
ATOM 1427 O O . LYS A 1 194 ? 6.944 -11.062 9.748 1.00 92.31 194 LYS A O 1
ATOM 1432 N N . A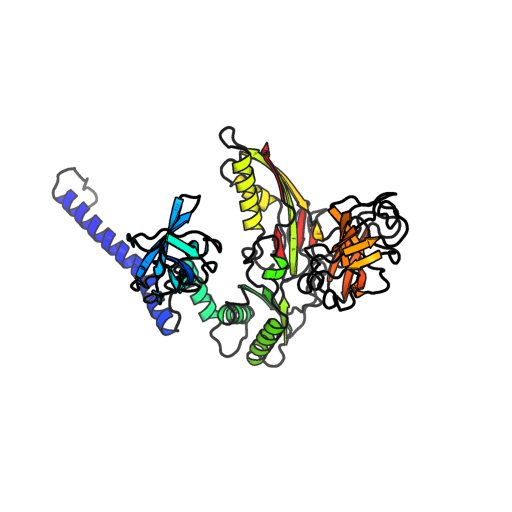LA A 1 195 ? 6.034 -12.744 10.932 1.00 92.06 195 ALA A N 1
ATOM 1433 C CA . ALA A 1 195 ? 7.286 -13.395 11.279 1.00 92.06 195 ALA A CA 1
ATOM 1434 C C . ALA A 1 195 ? 7.508 -14.632 10.396 1.00 92.06 195 ALA A C 1
ATOM 1436 O O . ALA A 1 195 ? 6.597 -15.439 10.213 1.00 92.06 195 ALA A O 1
ATOM 1437 N N . TYR A 1 196 ? 8.727 -14.777 9.883 1.00 90.94 196 TYR A N 1
ATOM 1438 C CA . TYR A 1 196 ? 9.195 -15.898 9.080 1.00 90.94 196 TYR A CA 1
ATOM 1439 C C . TYR A 1 196 ? 10.283 -16.649 9.846 1.00 90.94 196 TYR A C 1
ATOM 1441 O O . TYR A 1 196 ? 11.344 -16.101 10.160 1.00 90.94 196 TYR A O 1
ATOM 1449 N N . ASN A 1 197 ? 10.022 -17.916 10.152 1.00 90.12 197 ASN A N 1
ATOM 1450 C CA . ASN A 1 197 ? 10.963 -18.768 10.869 1.00 90.12 197 ASN A CA 1
ATOM 1451 C C . ASN A 1 197 ? 12.149 -19.191 9.984 1.00 90.12 197 ASN A C 1
ATOM 1453 O O . ASN A 1 197 ? 11.962 -19.514 8.816 1.00 90.12 197 ASN A O 1
ATOM 1457 N N . MET A 1 198 ? 13.351 -19.253 10.561 1.00 88.56 198 MET A N 1
ATOM 1458 C CA . MET A 1 198 ? 14.604 -19.650 9.898 1.00 88.56 198 MET A CA 1
ATOM 1459 C C . MET A 1 198 ? 15.021 -18.758 8.721 1.00 88.56 198 MET A C 1
ATOM 1461 O O . MET A 1 198 ? 15.828 -19.169 7.885 1.00 88.56 198 MET A O 1
ATOM 1465 N N . ARG A 1 199 ? 14.497 -17.531 8.646 1.00 89.88 199 ARG A N 1
ATOM 1466 C CA . ARG A 1 199 ? 14.778 -16.584 7.560 1.00 89.88 199 ARG A CA 1
ATOM 1467 C C . ARG A 1 199 ? 15.589 -15.388 8.056 1.00 89.88 199 ARG A C 1
ATOM 1469 O O . ARG A 1 199 ? 15.484 -14.995 9.215 1.00 89.88 199 ARG A O 1
ATOM 1476 N N . ARG A 1 200 ? 16.378 -14.822 7.142 1.00 88.81 200 ARG A N 1
ATOM 1477 C CA . ARG A 1 200 ? 17.119 -13.560 7.289 1.00 88.81 200 ARG A CA 1
ATOM 1478 C C . ARG A 1 200 ? 16.686 -12.588 6.209 1.00 88.81 200 ARG A C 1
ATOM 1480 O O . ARG A 1 200 ? 16.249 -13.022 5.141 1.00 88.81 200 ARG A O 1
ATOM 1487 N N . PHE A 1 201 ? 16.872 -11.297 6.452 1.00 85.88 201 PHE A N 1
ATOM 1488 C CA . PHE A 1 201 ? 16.535 -10.281 5.461 1.00 85.88 201 PHE A CA 1
ATOM 1489 C C . PHE A 1 201 ? 17.377 -10.413 4.184 1.00 85.88 201 PHE A C 1
ATOM 1491 O O . PHE A 1 201 ? 16.837 -10.268 3.092 1.00 85.88 201 PHE A O 1
ATOM 1498 N N . SER A 1 202 ? 18.665 -10.759 4.288 1.00 82.06 202 SER A N 1
ATOM 1499 C CA . SER A 1 202 ? 19.576 -10.892 3.135 1.00 82.06 202 SER A CA 1
ATOM 1500 C C . SER A 1 202 ? 19.204 -12.009 2.156 1.00 82.06 202 SER A C 1
ATOM 1502 O O . SER A 1 202 ? 19.475 -11.895 0.968 1.00 82.06 202 SER A O 1
ATOM 1504 N N . ASP A 1 203 ? 18.570 -13.081 2.636 1.00 82.94 203 ASP A N 1
ATOM 1505 C CA . ASP A 1 203 ? 18.269 -14.281 1.840 1.00 82.94 203 ASP A CA 1
ATOM 1506 C C . ASP A 1 203 ? 16.764 -14.506 1.683 1.00 82.94 203 ASP A C 1
ATOM 1508 O O . ASP A 1 203 ? 16.280 -15.640 1.603 1.00 82.94 203 ASP A O 1
ATOM 1512 N N . ARG A 1 204 ? 16.014 -13.400 1.653 1.00 84.19 204 ARG A N 1
ATOM 1513 C CA . ARG A 1 204 ? 14.557 -13.394 1.499 1.00 84.19 204 ARG A CA 1
ATOM 1514 C C . ARG A 1 204 ? 14.086 -13.737 0.086 1.00 84.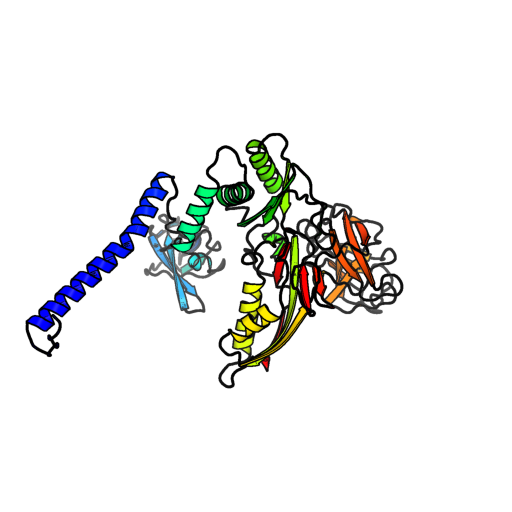19 204 ARG A C 1
ATOM 1516 O O . ARG A 1 204 ? 12.887 -13.912 -0.096 1.00 84.19 204 ARG A O 1
ATOM 1523 N N . ASN A 1 205 ? 14.987 -13.837 -0.895 1.00 84.81 205 ASN A N 1
ATOM 1524 C CA . ASN A 1 205 ? 14.654 -14.223 -2.266 1.00 84.81 205 ASN A CA 1
ATOM 1525 C C . ASN A 1 205 ? 14.336 -15.718 -2.369 1.00 84.81 205 ASN A C 1
ATOM 1527 O O . ASN A 1 205 ? 15.129 -16.573 -1.989 1.00 84.81 205 ASN A O 1
ATOM 1531 N N . MET A 1 206 ? 13.157 -16.019 -2.893 1.00 84.56 206 MET A N 1
ATOM 1532 C CA . MET A 1 206 ? 12.535 -17.337 -2.892 1.00 84.56 206 MET A CA 1
ATOM 1533 C C . MET A 1 206 ? 12.594 -18.021 -4.249 1.00 84.56 206 MET A C 1
ATOM 1535 O O . MET A 1 206 ? 12.422 -19.234 -4.311 1.00 84.56 206 MET A O 1
ATOM 1539 N N . VAL A 1 207 ? 12.944 -17.296 -5.314 1.00 76.75 207 VAL A N 1
ATOM 1540 C CA . VAL A 1 207 ? 13.215 -17.904 -6.627 1.00 76.75 207 VAL A CA 1
ATOM 1541 C C . VAL A 1 207 ? 14.430 -18.828 -6.552 1.00 76.75 207 VAL A C 1
ATOM 1543 O O . VAL A 1 207 ? 14.463 -19.880 -7.182 1.00 76.75 207 VAL A O 1
ATOM 1546 N N . THR A 1 208 ? 15.416 -18.477 -5.726 1.00 73.00 208 THR A N 1
ATOM 1547 C CA . THR A 1 208 ? 16.591 -19.313 -5.439 1.00 73.00 208 THR A CA 1
ATOM 1548 C C . THR A 1 208 ? 16.358 -20.305 -4.290 1.00 73.00 208 THR A C 1
ATOM 1550 O O . THR A 1 208 ? 17.300 -20.962 -3.851 1.00 73.00 208 THR A O 1
ATOM 1553 N N . GLY A 1 209 ? 15.123 -20.415 -3.779 1.00 70.31 209 GLY A N 1
ATOM 1554 C CA . GLY A 1 209 ? 14.749 -21.220 -2.605 1.00 70.31 209 GLY A CA 1
ATOM 1555 C C . GLY A 1 209 ? 15.025 -20.550 -1.249 1.00 70.31 209 GLY A C 1
ATOM 1556 O O . GLY A 1 209 ? 14.513 -21.002 -0.220 1.00 70.31 209 GLY A O 1
ATOM 1557 N N . GLY A 1 210 ? 15.780 -19.447 -1.254 1.00 75.06 210 GLY A N 1
ATOM 1558 C CA . GLY A 1 210 ? 16.230 -18.691 -0.085 1.00 75.06 210 GLY A CA 1
ATOM 1559 C C . GLY A 1 210 ? 17.058 -19.484 0.924 1.00 75.06 210 GLY A C 1
ATOM 1560 O O . GLY A 1 210 ? 17.057 -20.713 0.976 1.00 75.06 210 GLY A O 1
ATOM 1561 N N . GLY A 1 211 ? 17.776 -18.760 1.775 1.00 79.19 211 GLY A N 1
ATOM 1562 C CA . GLY A 1 211 ? 18.571 -19.352 2.848 1.00 79.19 211 GLY A CA 1
ATOM 1563 C C . GLY A 1 211 ? 17.694 -19.816 4.014 1.00 79.19 211 GLY A C 1
ATOM 1564 O O . GLY A 1 211 ? 16.682 -19.185 4.331 1.00 79.19 211 GLY A O 1
ATOM 1565 N N . SER A 1 212 ? 18.092 -20.912 4.664 1.00 86.75 212 SER A N 1
ATOM 1566 C CA . SER A 1 212 ? 17.495 -21.397 5.912 1.00 86.75 212 SER A CA 1
ATOM 1567 C C . SER A 1 212 ? 18.552 -21.387 7.013 1.00 86.75 212 SER A C 1
ATOM 1569 O O . SER A 1 212 ? 19.540 -22.120 6.939 1.00 86.75 212 SER A O 1
ATOM 1571 N N . TYR A 1 213 ? 18.343 -20.564 8.039 1.00 87.81 213 TYR A N 1
ATOM 1572 C CA . TYR A 1 213 ? 19.319 -20.308 9.098 1.00 87.81 213 TYR A CA 1
ATOM 1573 C C . TYR A 1 213 ? 18.750 -20.654 10.473 1.00 87.81 213 TYR A C 1
ATOM 1575 O O . TYR A 1 213 ? 17.763 -20.074 10.924 1.00 87.81 213 TYR A O 1
ATOM 1583 N N . ALA A 1 214 ? 19.397 -21.586 11.172 1.00 88.00 214 ALA A N 1
ATOM 1584 C CA . ALA A 1 214 ? 19.023 -21.929 12.540 1.00 88.00 214 ALA A CA 1
ATOM 1585 C C . ALA A 1 214 ? 19.255 -20.736 13.483 1.00 88.00 214 ALA A C 1
ATOM 1587 O O . ALA A 1 214 ? 20.297 -20.085 13.418 1.00 88.00 214 ALA A O 1
ATOM 1588 N N . GLY A 1 215 ? 18.286 -20.466 14.360 1.00 86.25 215 GLY A N 1
ATOM 1589 C CA . GLY A 1 215 ? 18.356 -19.362 15.321 1.00 86.25 215 GLY A CA 1
ATOM 1590 C C . GLY A 1 215 ? 18.022 -17.984 14.746 1.00 86.25 215 GLY A C 1
ATOM 1591 O O . GLY A 1 215 ? 18.184 -17.004 15.459 1.00 86.25 215 GLY A O 1
ATOM 1592 N N . TYR A 1 216 ? 17.544 -17.883 13.502 1.00 89.81 216 TYR A N 1
ATOM 1593 C CA . TYR A 1 216 ? 17.124 -16.611 12.905 1.00 89.81 216 TYR A CA 1
ATOM 1594 C C . TYR A 1 216 ? 15.620 -16.572 12.664 1.00 89.81 216 TYR A C 1
ATOM 1596 O O . TYR A 1 216 ? 15.020 -17.556 12.230 1.00 89.81 216 TYR A O 1
ATOM 1604 N N . VAL A 1 217 ? 15.022 -15.416 12.934 1.00 91.19 217 VAL A N 1
ATOM 1605 C CA . VAL A 1 217 ? 13.635 -15.107 12.593 1.00 91.19 217 VAL A CA 1
ATOM 1606 C C . VAL A 1 217 ? 13.609 -13.741 11.926 1.00 91.19 217 VAL A C 1
ATOM 1608 O O . VAL A 1 217 ? 14.119 -12.770 12.479 1.00 91.19 217 VAL A O 1
ATOM 1611 N N . LEU A 1 218 ? 12.979 -13.658 10.760 1.00 91.69 218 LEU A N 1
ATOM 1612 C CA . LEU A 1 218 ? 12.735 -12.391 10.085 1.00 91.69 218 LEU A CA 1
ATOM 1613 C C . LEU A 1 218 ? 11.339 -11.903 10.463 1.00 91.69 218 LEU A C 1
ATOM 1615 O O . LEU A 1 218 ? 10.351 -12.563 10.147 1.00 91.69 218 LEU A O 1
ATOM 1619 N N . LEU A 1 219 ? 11.245 -10.755 11.120 1.00 93.06 219 LEU A N 1
ATOM 1620 C CA . LEU A 1 219 ? 9.996 -10.044 11.337 1.00 93.06 219 LEU A CA 1
ATOM 1621 C C . LEU A 1 219 ? 9.890 -8.901 10.329 1.00 93.06 219 LEU A C 1
ATOM 1623 O O . LEU A 1 219 ? 10.718 -7.995 10.299 1.00 93.06 219 LEU A O 1
ATOM 1627 N N . VAL A 1 220 ? 8.823 -8.932 9.545 1.00 93.44 220 VAL A N 1
ATOM 1628 C CA . VAL A 1 220 ? 8.483 -7.875 8.600 1.00 93.44 220 VAL A CA 1
ATOM 1629 C C . VAL A 1 220 ? 7.306 -7.087 9.144 1.00 93.44 220 VAL A C 1
ATOM 1631 O O . VAL A 1 220 ? 6.325 -7.690 9.587 1.00 93.44 220 VAL A O 1
ATOM 1634 N N . VAL A 1 221 ? 7.413 -5.761 9.121 1.00 93.25 221 VAL A N 1
ATOM 1635 C CA . VAL A 1 221 ? 6.405 -4.821 9.627 1.00 93.25 221 VAL A CA 1
ATOM 1636 C C . VAL A 1 221 ? 6.062 -3.765 8.578 1.00 93.25 221 VAL A C 1
ATOM 1638 O O . VAL A 1 221 ? 6.915 -3.406 7.775 1.00 93.25 221 VAL A O 1
ATOM 1641 N N . ALA A 1 222 ? 4.831 -3.266 8.583 1.00 92.56 222 ALA A N 1
ATOM 1642 C CA . ALA A 1 222 ? 4.408 -2.127 7.770 1.00 92.56 222 ALA A CA 1
ATOM 1643 C C . ALA A 1 222 ? 3.420 -1.245 8.544 1.00 92.56 222 ALA A C 1
ATOM 1645 O O . ALA A 1 222 ? 2.675 -1.749 9.394 1.00 92.56 222 ALA A O 1
ATOM 1646 N N . GLY A 1 223 ? 3.447 0.053 8.256 1.00 90.31 223 GLY A N 1
ATOM 1647 C CA . GLY A 1 223 ? 2.470 1.045 8.698 1.00 90.31 223 GLY A CA 1
ATOM 1648 C C . GLY A 1 223 ? 1.150 0.944 7.932 1.00 90.31 223 GLY A C 1
ATOM 1649 O O . GLY A 1 223 ? 1.001 0.090 7.059 1.00 90.31 223 GLY A O 1
ATOM 1650 N N . GLU A 1 224 ? 0.198 1.790 8.312 1.00 87.12 224 GLU A N 1
ATOM 1651 C CA . GLU A 1 224 ? -1.099 1.941 7.639 1.00 87.12 224 GLU A CA 1
ATOM 1652 C C . GLU A 1 224 ? -0.971 2.947 6.492 1.00 87.12 224 GLU A C 1
ATOM 1654 O O . GLU A 1 224 ? -0.297 3.969 6.637 1.00 87.12 224 GLU A O 1
ATOM 1659 N N . ASN A 1 225 ? -1.644 2.690 5.376 1.00 82.69 225 ASN A N 1
ATOM 1660 C CA . ASN A 1 225 ? -1.737 3.600 4.246 1.00 82.69 225 ASN A CA 1
ATOM 1661 C C . ASN A 1 225 ? -2.843 4.644 4.468 1.00 82.69 225 ASN A C 1
ATOM 1663 O O . ASN A 1 225 ? -4.000 4.467 4.087 1.00 82.69 225 ASN A O 1
ATOM 1667 N N . VAL A 1 226 ? -2.487 5.773 5.081 1.00 76.00 226 VAL A N 1
ATOM 1668 C CA . VAL A 1 226 ? -3.470 6.780 5.523 1.00 76.00 226 VAL A CA 1
ATOM 1669 C C . VAL A 1 226 ? -3.784 7.825 4.444 1.00 76.00 226 VAL A C 1
ATOM 1671 O O . VAL A 1 226 ? -4.895 8.359 4.395 1.00 76.00 226 VAL A O 1
ATOM 1674 N N . ASN A 1 227 ? -2.824 8.155 3.576 1.00 72.81 227 ASN A N 1
ATOM 1675 C CA . ASN A 1 227 ? -2.942 9.225 2.578 1.00 72.81 227 ASN A CA 1
ATOM 1676 C C . ASN A 1 227 ? -3.295 8.714 1.171 1.00 72.81 227 ASN A C 1
ATOM 1678 O O . ASN A 1 227 ? -3.327 9.499 0.217 1.00 72.81 227 ASN A O 1
ATOM 1682 N N . GLY A 1 228 ? -3.614 7.426 1.048 1.00 71.31 228 GLY A N 1
ATOM 1683 C CA . GLY A 1 228 ? -4.065 6.800 -0.186 1.00 71.31 228 GLY A CA 1
ATOM 1684 C C . GLY A 1 228 ? -2.936 6.471 -1.161 1.00 71.31 228 GLY A C 1
ATOM 1685 O O . GLY A 1 228 ? -1.751 6.672 -0.901 1.00 71.31 228 GLY A O 1
ATOM 1686 N N . TYR A 1 229 ? -3.325 5.960 -2.333 1.00 73.44 229 TYR A N 1
ATOM 1687 C CA . TYR A 1 229 ? -2.418 5.196 -3.194 1.00 73.44 229 TYR A CA 1
ATOM 1688 C C . TYR A 1 229 ? -1.109 5.910 -3.578 1.00 73.44 229 TYR A C 1
ATOM 1690 O O . TYR A 1 229 ? -0.060 5.268 -3.611 1.00 73.44 229 TYR A O 1
ATOM 1698 N N . SER A 1 230 ? -1.144 7.225 -3.820 1.00 73.19 230 SER A N 1
ATOM 1699 C CA . SER A 1 230 ? 0.024 8.004 -4.256 1.00 73.19 230 SER A CA 1
ATOM 1700 C C . SER A 1 230 ? 1.144 8.094 -3.218 1.00 73.19 230 SER A C 1
ATOM 1702 O O . SER A 1 230 ? 2.247 8.482 -3.580 1.00 73.19 230 SER A O 1
ATOM 1704 N N . ARG A 1 231 ? 0.863 7.784 -1.945 1.00 76.69 231 ARG A N 1
ATOM 1705 C CA . ARG A 1 231 ? 1.834 7.829 -0.838 1.00 76.69 231 ARG A CA 1
ATOM 1706 C C . ARG A 1 231 ? 1.941 6.490 -0.107 1.00 76.69 231 ARG A C 1
ATOM 1708 O O . ARG A 1 231 ? 2.450 6.437 1.007 1.00 76.69 231 ARG A O 1
ATOM 1715 N N . SER A 1 232 ? 1.494 5.401 -0.743 1.00 82.25 232 SER A N 1
ATOM 1716 C CA . SER A 1 232 ? 1.449 4.071 -0.114 1.00 82.25 232 SER A CA 1
ATOM 1717 C C . SER A 1 232 ? 2.811 3.629 0.412 1.00 82.25 232 SER A C 1
ATOM 1719 O O . SER A 1 232 ? 2.887 3.036 1.481 1.00 82.25 232 SER A O 1
ATOM 1721 N N . ILE A 1 233 ? 3.894 3.914 -0.321 1.00 83.56 233 ILE A N 1
ATOM 1722 C CA . ILE A 1 233 ? 5.243 3.537 0.112 1.00 83.56 233 ILE A CA 1
ATOM 1723 C C . ILE A 1 233 ? 5.649 4.346 1.343 1.00 83.56 233 ILE A C 1
ATOM 1725 O O . ILE A 1 233 ? 6.091 3.763 2.329 1.00 83.56 233 ILE A O 1
ATOM 1729 N N . GLU A 1 234 ? 5.482 5.667 1.308 1.00 81.19 234 GLU A N 1
ATOM 1730 C CA . GLU A 1 234 ? 5.835 6.547 2.423 1.00 81.19 234 GLU A CA 1
ATOM 1731 C C . GLU A 1 234 ? 5.068 6.188 3.702 1.00 81.19 234 GLU A C 1
ATOM 1733 O O . GLU A 1 234 ? 5.677 6.072 4.763 1.00 81.19 234 GLU A O 1
ATOM 1738 N N . ASP A 1 235 ? 3.757 5.969 3.591 1.00 81.94 235 ASP A N 1
ATOM 1739 C CA . ASP A 1 235 ? 2.876 5.714 4.732 1.00 81.94 235 ASP A CA 1
ATOM 1740 C C . ASP A 1 235 ? 3.059 4.300 5.310 1.00 81.94 235 ASP A C 1
ATOM 1742 O O . ASP A 1 235 ? 3.131 4.117 6.528 1.00 81.94 235 ASP A O 1
ATOM 1746 N N . ALA A 1 236 ? 3.212 3.288 4.449 1.00 85.44 236 ALA A N 1
ATOM 1747 C CA . ALA A 1 236 ? 3.443 1.917 4.895 1.00 85.44 236 ALA A CA 1
ATOM 1748 C C . ALA A 1 236 ? 4.871 1.691 5.428 1.00 85.44 236 ALA A C 1
ATOM 1750 O O . ALA A 1 236 ? 5.130 0.680 6.091 1.00 85.44 236 ALA A O 1
ATOM 1751 N N . THR A 1 237 ? 5.815 2.598 5.162 1.00 87.00 237 THR A N 1
ATOM 1752 C CA . THR A 1 237 ? 7.200 2.457 5.625 1.00 87.00 237 THR A CA 1
ATOM 1753 C C . THR A 1 237 ? 7.379 3.038 7.024 1.00 87.00 237 THR A C 1
ATOM 1755 O O . THR A 1 237 ? 7.297 4.242 7.246 1.00 87.00 237 THR A O 1
ATOM 1758 N N . ILE A 1 238 ? 7.749 2.188 7.981 1.00 89.56 238 ILE A N 1
ATOM 1759 C CA . ILE A 1 238 ? 8.001 2.604 9.363 1.00 89.56 238 ILE A CA 1
ATOM 1760 C C . ILE A 1 238 ? 9.386 3.249 9.482 1.00 89.56 238 ILE A C 1
ATOM 1762 O O . ILE A 1 238 ? 10.348 2.844 8.821 1.00 89.56 238 ILE A O 1
ATOM 1766 N N . SER A 1 239 ? 9.514 4.249 10.355 1.00 87.31 239 SER A N 1
ATOM 1767 C CA . SER A 1 239 ? 10.788 4.928 10.590 1.00 87.31 239 SER A CA 1
ATOM 1768 C C . SER A 1 239 ? 11.857 3.979 11.160 1.00 87.31 239 SER A C 1
ATOM 1770 O O . SER A 1 239 ? 11.575 3.066 11.940 1.00 87.31 239 SER A O 1
ATOM 1772 N N . ALA A 1 240 ? 13.129 4.223 10.829 1.00 85.12 240 ALA A N 1
ATOM 1773 C CA . ALA A 1 240 ? 14.238 3.420 11.353 1.00 85.12 240 ALA A CA 1
ATOM 1774 C C . ALA A 1 240 ? 14.349 3.478 12.893 1.00 85.12 240 ALA A C 1
ATOM 1776 O O . ALA A 1 240 ? 14.777 2.509 13.523 1.00 85.12 240 ALA A O 1
ATOM 1777 N N . ALA A 1 241 ? 13.944 4.595 13.508 1.00 87.75 241 ALA A N 1
ATOM 1778 C CA . ALA A 1 241 ? 13.943 4.763 14.961 1.00 87.75 241 ALA A CA 1
ATOM 1779 C C . ALA A 1 241 ? 12.891 3.872 15.643 1.00 87.75 241 ALA A C 1
ATOM 1781 O O . ALA A 1 241 ? 13.171 3.237 16.666 1.00 87.75 241 ALA A O 1
ATOM 1782 N N . ASP A 1 242 ? 11.704 3.769 15.048 1.00 91.62 242 ASP A N 1
ATOM 1783 C CA . ASP A 1 242 ? 10.645 2.901 15.557 1.00 91.62 242 ASP A CA 1
ATOM 1784 C C . ASP A 1 242 ? 11.002 1.425 15.369 1.00 91.62 242 ASP A C 1
ATOM 1786 O O . ASP A 1 242 ? 10.842 0.631 16.297 1.00 91.62 242 ASP A O 1
ATOM 1790 N N . ILE A 1 243 ? 11.595 1.059 14.225 1.00 91.19 243 ILE A N 1
ATOM 1791 C CA . ILE A 1 243 ? 12.118 -0.298 14.002 1.00 91.19 243 ILE A CA 1
ATOM 1792 C C . ILE A 1 243 ? 13.158 -0.667 15.067 1.00 91.19 243 ILE A C 1
ATOM 1794 O O . ILE A 1 243 ? 13.102 -1.764 15.629 1.00 91.19 243 ILE A O 1
ATOM 1798 N N . ALA A 1 244 ? 14.080 0.240 15.404 1.00 92.00 244 ALA A N 1
ATOM 1799 C CA . ALA A 1 244 ? 15.072 0.005 16.454 1.00 92.00 244 ALA A CA 1
ATOM 1800 C C . ALA A 1 244 ? 14.424 -0.185 17.840 1.00 92.00 244 ALA A C 1
ATOM 1802 O O . ALA A 1 244 ? 14.838 -1.053 18.619 1.00 92.00 244 ALA A O 1
ATOM 1803 N N . THR A 1 245 ? 13.370 0.582 18.131 1.00 93.12 245 THR A N 1
ATOM 1804 C CA . THR A 1 245 ? 12.583 0.473 19.369 1.00 93.12 245 THR A CA 1
ATOM 1805 C C . THR A 1 245 ? 11.879 -0.881 19.464 1.00 93.12 245 THR A C 1
ATOM 1807 O O . THR A 1 245 ? 11.982 -1.568 20.486 1.00 93.12 245 THR A O 1
ATOM 1810 N N . ILE A 1 246 ? 11.222 -1.305 18.383 1.00 93.12 246 ILE A N 1
ATOM 1811 C CA . ILE A 1 246 ? 10.539 -2.601 18.285 1.00 93.12 246 ILE A CA 1
ATOM 1812 C C . ILE A 1 246 ? 11.548 -3.747 18.419 1.00 93.12 246 ILE A C 1
ATOM 1814 O O . ILE A 1 246 ? 11.342 -4.664 19.216 1.00 93.12 246 ILE A O 1
ATOM 1818 N N . SER A 1 247 ? 12.669 -3.677 17.697 1.00 92.25 247 SER A N 1
ATOM 1819 C CA . SER A 1 247 ? 13.729 -4.692 17.729 1.00 92.25 247 SER A CA 1
ATOM 1820 C C . SER A 1 247 ? 14.300 -4.887 19.138 1.00 92.25 247 SER A C 1
ATOM 1822 O O . SER A 1 247 ? 14.451 -6.018 19.612 1.00 92.25 247 SER A O 1
ATOM 1824 N N . THR A 1 248 ? 14.521 -3.790 19.867 1.00 92.19 248 THR A N 1
ATOM 1825 C CA . THR A 1 248 ? 14.994 -3.832 21.259 1.00 92.19 248 THR A CA 1
ATOM 1826 C C . THR A 1 248 ? 13.976 -4.512 22.179 1.00 92.19 248 THR A C 1
ATOM 1828 O O . THR A 1 248 ? 14.337 -5.385 22.973 1.00 92.19 248 THR A O 1
ATOM 1831 N N . ALA A 1 249 ? 12.693 -4.161 22.055 1.00 90.81 249 ALA A N 1
ATOM 1832 C CA . ALA A 1 249 ? 11.630 -4.739 22.874 1.00 90.81 249 ALA A CA 1
ATOM 1833 C C . ALA A 1 249 ? 11.414 -6.236 22.603 1.00 90.81 249 ALA A C 1
ATOM 1835 O O . ALA A 1 249 ? 11.163 -7.004 23.535 1.00 90.81 249 ALA A O 1
ATOM 1836 N N . ILE A 1 250 ? 11.540 -6.660 21.343 1.00 91.44 250 ILE A N 1
ATOM 1837 C CA . ILE A 1 250 ? 11.462 -8.071 20.955 1.00 91.44 250 ILE A CA 1
ATOM 1838 C C . ILE A 1 250 ? 12.643 -8.846 21.526 1.00 91.44 250 ILE A C 1
ATOM 1840 O O . ILE A 1 250 ? 12.437 -9.871 22.174 1.00 91.44 250 ILE A O 1
ATOM 1844 N N . THR A 1 251 ? 13.860 -8.329 21.351 1.00 89.31 251 THR A N 1
ATOM 1845 C CA . THR A 1 251 ? 15.088 -8.995 21.806 1.00 89.31 251 THR A CA 1
ATOM 1846 C C . THR A 1 251 ? 15.084 -9.223 23.321 1.00 89.31 251 THR A C 1
ATOM 1848 O O . THR A 1 251 ? 15.549 -10.256 23.797 1.00 89.31 251 THR A O 1
ATOM 1851 N N . ALA A 1 252 ? 14.485 -8.309 24.092 1.00 88.88 252 ALA A N 1
ATOM 1852 C CA . ALA A 1 252 ? 14.322 -8.456 25.540 1.00 88.88 252 ALA A CA 1
ATOM 1853 C C . ALA A 1 252 ? 13.381 -9.607 25.960 1.00 88.88 252 ALA A C 1
ATOM 1855 O O . ALA A 1 252 ? 13.409 -10.038 27.113 1.00 88.88 252 ALA A O 1
ATOM 1856 N N . LYS A 1 253 ? 12.531 -10.094 25.048 1.00 88.06 253 LYS A N 1
ATOM 1857 C CA . LYS A 1 253 ? 11.488 -11.107 25.291 1.00 88.06 253 LYS A CA 1
ATOM 1858 C C . LYS A 1 253 ? 11.725 -12.425 24.550 1.00 88.06 253 LYS A C 1
ATOM 1860 O O . LYS A 1 253 ? 10.941 -13.363 24.715 1.00 88.06 253 LYS A O 1
ATOM 1865 N N . THR A 1 254 ? 12.764 -12.509 23.728 1.00 87.88 254 THR A N 1
ATOM 1866 C CA . THR A 1 254 ? 13.147 -13.723 22.998 1.00 87.88 254 THR A CA 1
ATOM 1867 C C . THR A 1 254 ? 14.189 -14.532 23.763 1.00 87.88 254 THR A C 1
ATOM 1869 O O . THR A 1 254 ? 14.994 -13.987 24.516 1.00 87.88 254 THR A O 1
ATOM 1872 N N . ALA A 1 255 ? 14.184 -15.852 23.569 1.00 81.12 255 ALA A N 1
ATOM 1873 C CA . ALA A 1 255 ? 15.165 -16.741 24.184 1.00 81.12 255 ALA A CA 1
ATOM 1874 C C . ALA A 1 255 ? 16.592 -16.476 23.668 1.00 81.12 255 ALA A C 1
ATOM 1876 O O . ALA A 1 255 ? 16.802 -16.112 22.510 1.00 81.12 255 ALA A O 1
ATOM 1877 N N . THR A 1 256 ? 17.591 -16.708 24.522 1.00 82.94 256 THR A N 1
ATOM 1878 C CA . THR A 1 256 ? 19.007 -16.583 24.155 1.00 82.94 256 THR A CA 1
ATOM 1879 C C . THR A 1 256 ? 19.364 -17.529 23.004 1.00 82.94 256 THR A C 1
ATOM 1881 O O . THR A 1 256 ? 19.011 -18.705 23.035 1.00 82.94 256 THR A O 1
ATOM 1884 N N . GLY A 1 257 ? 20.091 -17.024 22.003 1.00 82.75 257 GLY A N 1
ATOM 1885 C CA . GLY A 1 257 ? 20.483 -17.788 20.812 1.00 82.75 257 GLY A CA 1
ATOM 1886 C C . GLY A 1 257 ? 19.520 -17.663 19.628 1.00 82.75 257 GLY A C 1
ATOM 1887 O O . GLY A 1 257 ? 19.820 -18.198 18.564 1.00 82.75 257 GLY A O 1
ATOM 1888 N N . VAL A 1 258 ? 18.406 -16.938 19.788 1.00 88.31 258 VAL A N 1
ATOM 1889 C CA . VAL A 1 258 ? 17.542 -16.519 18.680 1.00 88.31 258 VAL A CA 1
ATOM 1890 C C . VAL A 1 258 ? 17.804 -15.049 18.364 1.00 88.31 258 VAL A C 1
ATOM 1892 O O . VAL A 1 258 ? 17.723 -14.194 19.244 1.00 88.31 258 VAL A O 1
ATOM 1895 N N . THR A 1 259 ? 18.104 -14.751 17.105 1.00 89.69 259 THR A N 1
ATOM 1896 C CA . THR A 1 259 ? 18.210 -13.394 16.568 1.00 89.69 259 THR A CA 1
ATOM 1897 C C . THR A 1 259 ? 16.957 -13.085 15.763 1.00 89.69 259 THR A C 1
ATOM 1899 O O . THR A 1 259 ? 16.629 -13.808 14.821 1.00 89.69 259 THR A O 1
ATOM 1902 N N . VAL A 1 260 ? 16.258 -12.012 16.137 1.00 91.19 260 VAL A N 1
ATOM 1903 C CA . VAL A 1 260 ? 15.114 -11.504 15.375 1.00 91.19 260 VAL A CA 1
ATOM 1904 C C . VAL A 1 260 ? 15.538 -10.255 14.618 1.00 91.19 260 VAL A C 1
ATOM 1906 O O . VAL A 1 260 ? 15.911 -9.254 15.224 1.00 91.19 260 VAL A O 1
ATOM 1909 N N . GLU A 1 261 ? 15.484 -10.322 13.294 1.00 91.81 261 GLU A N 1
ATOM 1910 C CA . GLU A 1 261 ? 15.723 -9.181 12.412 1.00 91.81 261 GLU A CA 1
ATOM 1911 C C . GLU A 1 261 ? 14.381 -8.512 12.120 1.00 91.81 261 GLU A C 1
ATOM 1913 O O . GLU A 1 261 ? 13.464 -9.172 11.635 1.00 91.81 261 GLU A O 1
ATOM 1918 N N . VAL A 1 262 ? 14.246 -7.221 12.431 1.00 93.00 262 VAL A N 1
ATOM 1919 C CA . VAL A 1 262 ? 13.022 -6.449 12.174 1.00 93.00 262 VAL A CA 1
ATOM 1920 C C . VAL A 1 262 ? 13.274 -5.508 11.009 1.00 93.00 262 VAL A C 1
ATOM 1922 O O . VAL A 1 262 ? 14.165 -4.665 11.090 1.00 93.00 262 VAL A O 1
ATOM 1925 N N . HIS A 1 263 ? 12.494 -5.645 9.942 1.00 90.94 263 HIS A N 1
ATOM 1926 C CA . HIS A 1 263 ? 12.610 -4.822 8.740 1.00 90.94 263 HIS A CA 1
ATOM 1927 C C . HIS A 1 263 ? 11.239 -4.375 8.240 1.00 90.94 263 HIS A C 1
ATOM 1929 O O . HIS A 1 263 ? 10.223 -5.017 8.515 1.00 90.94 263 HIS A O 1
ATOM 1935 N N . ASN A 1 264 ? 11.224 -3.282 7.479 1.00 90.81 264 ASN A N 1
ATOM 1936 C CA . ASN A 1 264 ? 10.027 -2.866 6.763 1.00 90.81 264 ASN A CA 1
ATOM 1937 C C . ASN A 1 264 ? 9.628 -3.892 5.705 1.00 90.81 264 ASN A C 1
ATOM 1939 O O . ASN A 1 264 ? 10.476 -4.592 5.140 1.00 90.81 264 ASN A O 1
ATOM 1943 N N . ALA A 1 265 ? 8.328 -3.951 5.438 1.00 90.06 265 ALA A N 1
ATOM 1944 C CA . ALA A 1 265 ? 7.803 -4.631 4.275 1.00 90.06 265 ALA A CA 1
ATOM 1945 C C . ALA A 1 265 ? 8.312 -3.965 3.003 1.00 90.06 265 ALA A C 1
ATOM 1947 O O . ALA A 1 265 ? 8.510 -2.756 2.926 1.00 90.06 265 ALA A O 1
ATOM 1948 N N . GLU A 1 266 ? 8.530 -4.795 2.000 1.00 87.69 266 GLU A N 1
ATOM 1949 C CA . GLU A 1 266 ? 9.016 -4.365 0.708 1.00 87.69 266 GLU A CA 1
ATOM 1950 C C . GLU A 1 266 ? 7.807 -4.146 -0.214 1.00 87.69 266 GLU A C 1
ATOM 1952 O O . GLU A 1 266 ? 7.132 -5.100 -0.599 1.00 87.69 266 GLU A O 1
ATOM 1957 N N . LEU A 1 267 ? 7.504 -2.891 -0.547 1.00 88.75 267 LEU A N 1
ATOM 1958 C CA . LEU A 1 267 ? 6.330 -2.552 -1.351 1.00 88.75 267 LEU A CA 1
ATOM 1959 C C . LEU A 1 267 ? 6.625 -2.616 -2.856 1.00 88.75 267 LEU A C 1
ATOM 1961 O O . LEU A 1 267 ? 7.689 -2.191 -3.312 1.00 88.75 267 LEU A O 1
ATOM 1965 N N . VAL A 1 268 ? 5.680 -3.143 -3.636 1.00 90.62 268 VAL A N 1
ATOM 1966 C CA . VAL A 1 268 ? 5.749 -3.191 -5.104 1.00 90.62 268 VAL A CA 1
ATOM 1967 C C . VAL A 1 268 ? 4.486 -2.620 -5.732 1.00 90.62 268 VAL A C 1
ATOM 1969 O O . VAL A 1 268 ? 3.382 -3.110 -5.490 1.00 90.62 268 VAL A O 1
ATOM 1972 N N . GLY A 1 269 ? 4.682 -1.621 -6.592 1.00 91.00 269 GLY A N 1
ATOM 1973 C CA . GLY A 1 269 ? 3.628 -0.998 -7.373 1.00 91.00 269 GLY A CA 1
ATOM 1974 C C . GLY A 1 269 ? 3.183 -1.893 -8.522 1.00 91.00 269 GLY A C 1
ATOM 1975 O O . GLY A 1 269 ? 3.966 -2.215 -9.419 1.00 91.00 269 GLY A O 1
ATOM 1976 N N . ILE A 1 270 ? 1.910 -2.283 -8.505 1.00 93.00 270 ILE A N 1
ATOM 1977 C CA . ILE A 1 270 ? 1.304 -3.113 -9.545 1.00 93.00 270 ILE A CA 1
ATOM 1978 C C . ILE A 1 270 ? 0.538 -2.220 -10.514 1.00 93.00 270 ILE A C 1
ATOM 1980 O O . ILE A 1 270 ? -0.398 -1.517 -10.128 1.00 93.00 270 ILE A O 1
ATOM 1984 N N . GLY A 1 271 ? 0.938 -2.259 -11.782 1.00 93.62 271 GLY A N 1
ATOM 1985 C CA . GLY A 1 271 ? 0.193 -1.653 -12.873 1.00 93.62 271 GLY A CA 1
ATOM 1986 C C . GLY A 1 271 ? -0.860 -2.617 -13.411 1.00 93.62 271 GLY A C 1
ATOM 1987 O O . GLY A 1 271 ? -0.596 -3.809 -13.574 1.00 93.62 271 GLY A O 1
ATOM 1988 N N . VAL A 1 272 ? -2.057 -2.108 -13.702 1.00 95.69 272 VAL A N 1
ATOM 1989 C CA . VAL A 1 272 ? -3.153 -2.901 -14.276 1.00 95.69 272 VAL A CA 1
ATOM 1990 C C . VAL A 1 272 ? -3.718 -2.175 -15.484 1.00 95.69 272 VAL A C 1
ATOM 1992 O O . VAL A 1 272 ? -4.227 -1.062 -15.370 1.00 95.69 272 VAL A O 1
ATOM 1995 N N . THR A 1 273 ? -3.670 -2.826 -16.644 1.00 95.94 273 THR A N 1
ATOM 1996 C CA . THR A 1 273 ? -4.409 -2.403 -17.838 1.00 95.94 273 THR A CA 1
ATOM 1997 C C . THR A 1 273 ? -5.601 -3.329 -18.029 1.00 95.94 273 THR A C 1
ATOM 1999 O O . THR A 1 273 ? -5.423 -4.505 -18.346 1.00 95.94 273 THR A O 1
ATOM 2002 N N . ALA A 1 274 ? -6.811 -2.810 -17.823 1.00 95.25 274 ALA A N 1
ATOM 2003 C CA . ALA A 1 274 ? -8.052 -3.571 -17.907 1.00 95.25 274 ALA A CA 1
ATOM 2004 C C . ALA A 1 274 ? -8.990 -2.996 -18.975 1.00 95.25 274 ALA A C 1
ATOM 2006 O O . ALA A 1 274 ? -9.216 -1.786 -19.050 1.00 95.25 274 ALA A O 1
ATOM 2007 N N . VAL A 1 275 ? -9.576 -3.882 -19.778 1.00 95.38 275 VAL A N 1
ATOM 2008 C CA . VAL A 1 275 ? -10.635 -3.555 -20.737 1.00 95.38 275 VAL A CA 1
ATOM 2009 C C . VAL A 1 275 ? -11.893 -4.303 -20.322 1.00 95.38 275 VAL A C 1
ATOM 2011 O O . VAL A 1 275 ? -11.913 -5.535 -20.319 1.00 95.38 275 VAL A O 1
ATOM 2014 N N . VAL A 1 276 ? -12.945 -3.566 -19.974 1.00 94.94 276 VAL A N 1
ATOM 2015 C CA . VAL A 1 276 ? -14.224 -4.116 -19.501 1.00 94.94 276 VAL A CA 1
ATOM 2016 C C . VAL A 1 276 ? -15.367 -3.658 -20.397 1.00 94.94 276 VAL A C 1
ATOM 2018 O O . VAL A 1 276 ? -15.359 -2.533 -20.895 1.00 94.94 276 VAL A O 1
ATOM 2021 N N . ALA A 1 277 ? -16.352 -4.525 -20.606 1.00 93.94 277 ALA A N 1
ATOM 2022 C CA . ALA A 1 277 ? -17.600 -4.169 -21.266 1.00 93.94 277 ALA A CA 1
ATOM 2023 C C . ALA A 1 277 ? -18.654 -3.842 -20.208 1.00 93.94 277 ALA A C 1
ATOM 2025 O O . ALA A 1 277 ? -18.793 -4.567 -19.218 1.00 93.94 277 ALA A O 1
ATOM 2026 N N . LYS A 1 278 ? -19.392 -2.750 -20.400 1.00 93.56 278 LYS A N 1
ATOM 2027 C CA . LYS A 1 278 ? -20.474 -2.359 -19.493 1.00 93.56 278 LYS A CA 1
ATOM 2028 C C . LYS A 1 278 ? -21.815 -2.921 -19.951 1.00 93.56 278 LYS A C 1
ATOM 2030 O O . LYS A 1 278 ? -22.105 -3.002 -21.140 1.00 93.56 278 LYS A O 1
ATOM 2035 N N . THR A 1 279 ? -22.697 -3.157 -18.992 1.00 91.00 279 THR A N 1
ATOM 2036 C CA . THR A 1 279 ? -24.111 -3.416 -19.284 1.00 91.00 279 THR A CA 1
ATOM 2037 C C . THR A 1 279 ? -24.758 -2.212 -19.981 1.00 91.00 279 THR A C 1
ATOM 2039 O O . THR A 1 279 ? -24.437 -1.052 -19.699 1.00 91.00 279 THR A O 1
ATOM 2042 N N . ALA A 1 280 ? -25.725 -2.462 -20.871 1.00 85.94 280 ALA A N 1
ATOM 2043 C CA . ALA A 1 280 ? -26.378 -1.412 -21.667 1.00 85.94 280 ALA A CA 1
ATOM 2044 C C . ALA A 1 280 ? -26.967 -0.260 -20.822 1.00 85.94 280 ALA A C 1
ATOM 2046 O O . ALA A 1 280 ? -26.977 0.890 -21.261 1.00 85.94 280 ALA A O 1
ATOM 2047 N N . SER A 1 281 ? -27.415 -0.563 -19.602 1.00 86.25 281 SER A N 1
ATOM 2048 C CA . SER A 1 281 ? -28.042 0.385 -18.673 1.00 86.25 281 SER A CA 1
ATOM 2049 C C . SER A 1 281 ? -27.046 1.207 -17.842 1.00 86.25 281 SER A C 1
ATOM 2051 O O . SER A 1 281 ? -27.449 2.191 -17.225 1.00 86.25 281 SER A O 1
ATOM 2053 N N . ALA A 1 282 ? -25.769 0.814 -17.783 1.00 88.75 282 ALA A N 1
ATOM 2054 C CA . ALA A 1 282 ? -24.768 1.456 -16.934 1.00 88.75 282 ALA A CA 1
ATOM 2055 C C . ALA A 1 282 ? -24.040 2.607 -17.653 1.00 88.75 282 ALA A C 1
ATOM 2057 O O . ALA A 1 282 ? -23.716 2.533 -18.844 1.00 88.75 282 ALA A O 1
ATOM 2058 N N . ALA A 1 283 ? -23.743 3.682 -16.919 1.00 90.12 283 ALA A N 1
ATOM 2059 C CA . ALA A 1 283 ? -22.929 4.790 -17.413 1.00 90.12 283 ALA A CA 1
ATOM 2060 C C . ALA A 1 283 ? -21.434 4.432 -17.362 1.00 90.12 283 ALA A C 1
ATOM 2062 O O . ALA A 1 283 ? -20.945 3.989 -16.322 1.00 90.12 283 ALA A O 1
ATOM 2063 N N . SER A 1 284 ? -20.693 4.672 -18.453 1.00 88.38 284 SER A N 1
ATOM 2064 C CA . SER A 1 284 ? -19.273 4.289 -18.552 1.00 88.38 284 SER A CA 1
ATOM 2065 C C . SER A 1 284 ? -18.410 4.905 -17.449 1.00 88.38 284 SER A C 1
ATOM 2067 O O . SER A 1 284 ? -17.549 4.224 -16.907 1.00 88.38 284 SER A O 1
ATOM 2069 N N . GLY A 1 285 ? -18.669 6.164 -17.073 1.00 89.12 285 GLY A N 1
ATOM 2070 C CA . GLY A 1 285 ? -17.933 6.837 -15.997 1.00 89.12 285 GLY A CA 1
ATOM 2071 C C . GLY A 1 285 ? -18.135 6.178 -14.630 1.00 89.12 285 GLY A C 1
ATOM 2072 O O . GLY A 1 285 ? -17.173 5.976 -13.902 1.00 89.12 285 GLY A O 1
ATOM 2073 N N . THR A 1 286 ? -19.364 5.764 -14.307 1.00 89.88 286 THR A N 1
ATOM 2074 C CA . THR A 1 286 ? -19.665 5.080 -13.038 1.00 89.88 286 THR A CA 1
ATOM 2075 C C . THR A 1 286 ? -18.991 3.714 -12.964 1.00 89.88 286 THR A C 1
ATOM 2077 O O . THR A 1 286 ? -18.406 3.382 -11.937 1.00 89.88 286 THR A O 1
ATOM 2080 N N . VAL A 1 287 ? -19.031 2.941 -14.056 1.00 91.81 287 VAL A N 1
ATOM 2081 C CA . VAL A 1 287 ? -18.354 1.635 -14.126 1.00 91.81 287 VAL A CA 1
ATOM 2082 C C . VAL A 1 287 ? -16.842 1.812 -14.030 1.00 91.81 287 VAL A C 1
ATOM 2084 O O . VAL A 1 287 ? -16.198 1.080 -13.289 1.00 91.81 287 VAL A O 1
ATOM 2087 N N . MET A 1 288 ? -16.276 2.819 -14.702 1.00 92.50 288 MET A N 1
ATOM 2088 C CA . MET A 1 288 ? -14.846 3.123 -14.625 1.00 92.50 288 MET A CA 1
ATOM 2089 C C . MET A 1 288 ? -14.406 3.438 -13.191 1.00 92.50 288 MET A C 1
ATOM 2091 O O . MET A 1 288 ? -13.438 2.850 -12.718 1.00 92.50 288 MET A O 1
ATOM 2095 N N . THR A 1 289 ? -15.133 4.302 -12.475 1.00 92.19 289 THR A N 1
ATOM 2096 C CA . THR A 1 289 ? -14.831 4.610 -11.068 1.00 92.19 289 THR A CA 1
ATOM 2097 C C . THR A 1 289 ? -14.977 3.379 -10.176 1.00 92.19 289 THR A C 1
ATOM 2099 O O . THR A 1 289 ? -14.107 3.133 -9.350 1.00 92.19 289 THR A O 1
ATOM 2102 N N . ALA A 1 290 ? -16.027 2.572 -10.362 1.00 91.81 290 ALA A N 1
ATOM 2103 C CA . ALA A 1 290 ? -16.227 1.357 -9.574 1.00 91.81 290 ALA A CA 1
ATOM 2104 C C . ALA A 1 290 ? -15.105 0.328 -9.798 1.00 91.81 290 ALA A C 1
ATOM 2106 O O . ALA A 1 290 ? -14.587 -0.235 -8.836 1.00 91.81 290 ALA A O 1
ATOM 2107 N N . VAL A 1 291 ? -14.686 0.133 -11.053 1.00 93.62 291 VAL A N 1
ATOM 2108 C CA . VAL A 1 291 ? -13.537 -0.706 -11.425 1.00 93.62 291 VAL A CA 1
ATOM 2109 C C . VAL A 1 291 ? -12.254 -0.185 -10.794 1.00 93.62 291 VAL A C 1
ATOM 2111 O O . VAL A 1 291 ? -11.509 -0.960 -10.199 1.00 93.62 291 VAL A O 1
ATOM 2114 N N . GLN A 1 292 ? -12.015 1.124 -10.865 1.00 92.81 292 GLN A N 1
ATOM 2115 C CA . GLN A 1 292 ? -10.841 1.738 -10.259 1.00 92.81 292 GLN A CA 1
ATOM 2116 C C . GLN A 1 292 ? -10.814 1.529 -8.742 1.00 92.81 292 GLN A C 1
ATOM 2118 O O . GLN A 1 292 ? -9.802 1.073 -8.218 1.00 92.81 292 GLN A O 1
ATOM 2123 N N . SER A 1 293 ? -11.919 1.793 -8.041 1.00 91.06 293 SER A N 1
ATOM 2124 C CA . SER A 1 293 ? -12.011 1.582 -6.593 1.00 91.06 293 SER A CA 1
ATOM 2125 C C . SER A 1 293 ? -11.859 0.109 -6.208 1.00 91.06 293 SER A C 1
ATOM 2127 O O . SER A 1 293 ? -11.197 -0.190 -5.218 1.00 91.06 293 SER A O 1
ATOM 2129 N N . GLY A 1 294 ? -12.416 -0.816 -6.997 1.00 91.56 294 GLY A N 1
ATOM 2130 C CA . GLY A 1 294 ? -12.249 -2.253 -6.778 1.00 91.56 294 GLY A CA 1
ATOM 2131 C C . GLY A 1 294 ? -10.789 -2.694 -6.898 1.00 91.56 294 GLY A C 1
ATOM 2132 O O . GLY A 1 294 ? -10.277 -3.376 -6.013 1.00 91.56 294 GLY A O 1
ATOM 2133 N N . LEU A 1 295 ? -10.096 -2.255 -7.954 1.00 92.94 295 LEU A N 1
ATOM 2134 C CA . LEU A 1 295 ? -8.669 -2.535 -8.149 1.00 92.94 295 LEU A CA 1
ATOM 2135 C C . LEU A 1 295 ? -7.805 -1.918 -7.047 1.00 92.94 295 LEU A C 1
ATOM 2137 O O . LEU A 1 295 ? -6.892 -2.576 -6.554 1.00 92.94 295 LEU A O 1
ATOM 2141 N N . GLN A 1 296 ? -8.106 -0.679 -6.649 1.00 91.12 296 GLN A N 1
ATOM 2142 C CA . GLN A 1 296 ? -7.398 -0.005 -5.564 1.00 91.12 296 GLN A CA 1
ATOM 2143 C C . GLN A 1 296 ? -7.540 -0.772 -4.249 1.00 91.12 296 GLN A C 1
ATOM 2145 O O . GLN A 1 296 ? -6.530 -1.049 -3.618 1.00 91.12 296 GLN A O 1
ATOM 2150 N N . ALA A 1 297 ? -8.757 -1.189 -3.887 1.00 89.50 297 ALA A N 1
ATOM 2151 C CA . ALA A 1 297 ? -9.008 -1.940 -2.659 1.00 89.50 297 ALA A CA 1
ATOM 2152 C C . ALA A 1 297 ? -8.349 -3.330 -2.654 1.00 89.50 297 ALA A C 1
ATOM 2154 O O . ALA A 1 297 ? -7.886 -3.788 -1.614 1.00 89.50 297 ALA A O 1
ATOM 2155 N N . TYR A 1 298 ? -8.299 -4.011 -3.804 1.00 91.44 298 TYR A N 1
ATOM 2156 C CA . TYR A 1 298 ? -7.676 -5.335 -3.904 1.00 91.44 298 TYR A CA 1
ATOM 2157 C C . TYR A 1 298 ? -6.145 -5.282 -3.810 1.00 91.44 298 TYR A C 1
ATOM 2159 O O . TYR A 1 298 ? -5.541 -6.164 -3.205 1.00 91.44 298 TYR A O 1
ATOM 2167 N N . LEU A 1 299 ? -5.519 -4.261 -4.403 1.00 91.25 299 LEU A N 1
ATOM 2168 C CA . LEU A 1 299 ? -4.060 -4.112 -4.417 1.00 91.25 299 LEU A CA 1
ATOM 2169 C C . LEU A 1 299 ? -3.509 -3.339 -3.219 1.00 91.25 299 LEU A C 1
ATOM 2171 O O . LEU A 1 299 ? -2.291 -3.245 -3.101 1.00 91.25 299 LEU A O 1
ATOM 2175 N N . ASP A 1 300 ? -4.359 -2.779 -2.364 1.00 89.38 300 ASP A N 1
ATOM 2176 C CA . ASP A 1 300 ? -3.949 -1.971 -1.219 1.00 89.38 300 ASP A CA 1
ATOM 2177 C C . ASP A 1 300 ? -3.031 -2.750 -0.264 1.00 89.38 300 ASP A C 1
ATOM 2179 O O . ASP A 1 300 ? -3.344 -3.876 0.136 1.00 89.38 300 ASP A O 1
ATOM 2183 N N . SER A 1 301 ? -1.925 -2.130 0.152 1.00 88.19 301 SER A N 1
ATOM 2184 C CA . SER A 1 301 ? -0.991 -2.684 1.135 1.00 88.19 301 SER A CA 1
ATOM 2185 C C . SER A 1 301 ? -1.666 -3.008 2.465 1.00 88.19 301 SER A C 1
ATOM 2187 O O . SER A 1 301 ? -1.263 -3.952 3.150 1.00 88.19 301 SER A O 1
ATOM 2189 N N . ASP A 1 302 ? -2.712 -2.257 2.810 1.00 86.25 302 ASP A N 1
ATOM 2190 C CA . ASP A 1 302 ? -3.440 -2.421 4.058 1.00 86.25 302 ASP A CA 1
ATOM 2191 C C . ASP A 1 302 ? -4.356 -3.625 4.042 1.00 86.25 302 ASP A C 1
ATOM 2193 O O . ASP A 1 302 ? -4.614 -4.166 5.109 1.00 86.25 302 ASP A O 1
ATOM 2197 N N . TYR A 1 303 ? -4.810 -4.099 2.882 1.00 83.81 303 TYR A N 1
ATOM 2198 C CA . TYR A 1 303 ? -5.631 -5.308 2.752 1.00 83.81 303 TYR A CA 1
ATOM 2199 C C . TYR A 1 303 ? -4.816 -6.519 2.306 1.00 83.81 303 TYR A C 1
ATOM 2201 O O . TYR A 1 303 ? -5.162 -7.654 2.655 1.00 83.81 303 TYR A O 1
ATOM 2209 N N . TRP A 1 304 ? -3.715 -6.277 1.598 1.00 84.19 304 TRP A N 1
ATOM 2210 C CA . TRP A 1 304 ? -2.842 -7.313 1.084 1.00 84.19 304 TRP A CA 1
ATOM 2211 C C . TRP A 1 304 ? -2.265 -8.174 2.209 1.00 84.19 304 TRP A C 1
ATOM 2213 O O . TRP A 1 304 ? -1.755 -7.704 3.232 1.00 84.19 304 TRP A O 1
ATOM 2223 N N . VAL A 1 305 ? -2.332 -9.488 2.019 1.00 81.56 305 VAL A N 1
ATOM 2224 C CA . VAL A 1 305 ? -1.768 -10.436 2.975 1.00 81.56 305 VAL A CA 1
ATOM 2225 C C . VAL A 1 305 ? -0.266 -10.519 2.732 1.00 81.56 305 VAL A C 1
ATOM 2227 O O . VAL A 1 305 ? 0.169 -10.907 1.650 1.00 81.56 305 VAL A O 1
ATOM 2230 N N . LEU A 1 306 ? 0.540 -10.212 3.757 1.00 81.88 306 LEU A N 1
ATOM 2231 C CA . LEU A 1 306 ? 1.992 -10.423 3.708 1.00 81.88 306 LEU A CA 1
ATOM 2232 C C . LEU A 1 306 ? 2.287 -11.840 3.209 1.00 81.88 306 LEU A C 1
ATOM 2234 O O . LEU A 1 306 ? 1.820 -12.821 3.805 1.00 81.88 306 LEU A O 1
ATOM 2238 N N . ASN A 1 307 ? 3.051 -11.927 2.123 1.00 81.81 307 ASN A N 1
ATOM 2239 C CA . ASN A 1 307 ? 3.182 -13.146 1.332 1.00 81.81 307 ASN A CA 1
ATOM 2240 C C . ASN A 1 307 ? 3.682 -14.357 2.139 1.00 81.81 307 ASN A C 1
ATOM 2242 O O . ASN A 1 307 ? 4.388 -14.238 3.140 1.00 81.81 307 ASN A O 1
ATOM 2246 N N . THR A 1 308 ? 3.254 -15.565 1.776 1.00 81.50 308 THR A N 1
ATOM 2247 C CA . THR A 1 308 ? 3.826 -16.810 2.328 1.00 81.50 308 THR A CA 1
ATOM 2248 C C . THR A 1 308 ? 4.819 -17.413 1.346 1.00 81.50 308 THR A C 1
ATOM 2250 O O . THR A 1 308 ? 5.029 -16.890 0.253 1.00 81.50 308 THR A O 1
ATOM 2253 N N . GLU A 1 309 ? 5.421 -18.544 1.721 1.00 74.94 309 GLU A N 1
ATOM 2254 C CA . GLU A 1 309 ? 6.373 -19.207 0.841 1.00 74.94 309 GLU A CA 1
ATOM 2255 C C . GLU A 1 309 ? 5.776 -19.609 -0.518 1.00 74.94 309 GLU A C 1
ATOM 2257 O O . GLU A 1 309 ? 6.457 -19.503 -1.537 1.00 74.94 309 GLU A O 1
ATOM 2262 N N . ASN A 1 310 ? 4.492 -19.977 -0.533 1.00 76.12 310 ASN A N 1
ATOM 2263 C CA . ASN A 1 310 ? 3.781 -20.459 -1.719 1.00 76.12 310 ASN A CA 1
ATOM 2264 C C . ASN A 1 310 ? 2.698 -19.487 -2.218 1.00 76.12 310 ASN A C 1
ATOM 2266 O O . ASN A 1 310 ? 2.143 -19.697 -3.290 1.00 76.12 310 ASN A O 1
ATOM 2270 N N . ASP A 1 311 ? 2.399 -18.427 -1.465 1.00 82.06 311 ASP A N 1
ATOM 2271 C CA . ASP A 1 311 ? 1.346 -17.459 -1.786 1.00 82.06 311 ASP A CA 1
ATOM 2272 C C . ASP A 1 311 ? 1.938 -16.049 -1.852 1.00 82.06 311 ASP A C 1
ATOM 2274 O O . ASP A 1 311 ? 1.989 -15.316 -0.863 1.00 82.06 311 ASP A O 1
ATOM 2278 N N . ARG A 1 312 ? 2.510 -15.751 -3.020 1.00 88.38 312 ARG A N 1
ATOM 2279 C CA . ARG A 1 312 ? 3.332 -14.567 -3.329 1.00 88.38 312 ARG A CA 1
ATOM 2280 C C . ARG A 1 312 ? 3.044 -14.032 -4.737 1.00 88.38 312 ARG A C 1
ATOM 2282 O O . ARG A 1 312 ? 3.941 -13.534 -5.412 1.00 88.38 312 ARG A O 1
ATOM 2289 N N . VAL A 1 313 ? 1.829 -14.249 -5.228 1.00 91.69 313 VAL A N 1
ATOM 2290 C CA . VAL A 1 313 ? 1.482 -14.068 -6.640 1.00 91.69 313 VAL A CA 1
ATOM 2291 C C . VAL A 1 313 ? 0.257 -13.179 -6.739 1.00 91.69 313 VAL A C 1
ATOM 2293 O O . VAL A 1 313 ? -0.755 -13.467 -6.108 1.00 91.69 313 VAL A O 1
ATOM 2296 N N . VAL A 1 314 ? 0.339 -12.138 -7.561 1.00 93.56 314 VAL A N 1
ATOM 2297 C CA . VAL A 1 314 ? -0.831 -11.381 -8.005 1.00 93.56 314 VAL A CA 1
ATOM 2298 C C . VAL A 1 314 ? -1.351 -12.067 -9.260 1.00 93.56 314 VAL A C 1
ATOM 2300 O O . VAL A 1 314 ? -0.676 -12.077 -10.294 1.00 93.56 314 VAL A O 1
ATOM 2303 N N . ARG A 1 315 ? -2.527 -12.688 -9.152 1.00 93.62 315 ARG A N 1
ATOM 2304 C CA . ARG A 1 315 ? -3.077 -13.532 -10.215 1.00 93.62 315 ARG A CA 1
ATOM 2305 C C . ARG A 1 315 ? -4.014 -12.737 -11.113 1.00 93.62 315 ARG A C 1
ATOM 2307 O O . ARG A 1 315 ? -4.970 -12.124 -10.637 1.00 93.62 315 ARG A O 1
ATOM 2314 N N . VAL A 1 316 ? -3.810 -12.827 -12.425 1.00 95.06 316 VAL A N 1
ATOM 2315 C CA . VAL A 1 316 ? -4.681 -12.189 -13.427 1.00 95.06 316 VAL A CA 1
ATOM 2316 C C . VAL A 1 316 ? -6.118 -12.682 -13.272 1.00 95.06 316 VAL A C 1
ATOM 2318 O O . VAL A 1 316 ? -7.054 -11.890 -13.313 1.00 95.06 316 VAL A O 1
ATOM 2321 N N . ASN A 1 317 ? -6.303 -13.982 -13.031 1.00 93.44 317 ASN A N 1
ATOM 2322 C CA . ASN A 1 317 ? -7.628 -14.594 -12.906 1.00 93.44 317 ASN A CA 1
ATOM 2323 C C . ASN A 1 317 ? -8.413 -14.099 -11.680 1.00 93.44 317 ASN A C 1
ATOM 2325 O O . ASN A 1 317 ? -9.635 -13.989 -11.748 1.00 93.44 317 ASN A O 1
ATOM 2329 N N . GLU A 1 318 ? -7.730 -13.784 -10.576 1.00 93.94 318 GLU A N 1
ATOM 2330 C CA . GLU A 1 318 ? -8.379 -13.202 -9.394 1.00 93.94 318 GLU A CA 1
ATOM 2331 C C . GLU A 1 318 ? -8.862 -11.783 -9.693 1.00 93.94 318 GLU A C 1
ATOM 2333 O O . GLU A 1 318 ? -9.992 -11.438 -9.358 1.00 93.94 318 GLU A O 1
ATOM 2338 N N . ILE A 1 319 ? -8.058 -10.996 -10.414 1.00 94.12 319 ILE A N 1
ATOM 2339 C CA . ILE A 1 319 ? -8.451 -9.657 -10.862 1.00 94.12 319 ILE A CA 1
ATOM 2340 C C . ILE A 1 319 ? -9.608 -9.735 -11.862 1.00 94.12 319 ILE A C 1
ATOM 2342 O O . ILE A 1 319 ? -10.571 -8.990 -11.730 1.00 94.12 319 ILE A O 1
ATOM 2346 N N . VAL A 1 320 ? -9.581 -10.659 -12.825 1.00 95.25 320 VAL A N 1
ATOM 2347 C CA . VAL A 1 320 ? -10.712 -10.875 -13.745 1.00 95.25 320 VAL A CA 1
ATOM 2348 C C . VAL A 1 320 ? -11.989 -11.198 -12.965 1.00 95.25 320 VAL A C 1
ATOM 2350 O O . VAL A 1 320 ? -13.023 -10.588 -13.224 1.00 95.25 320 VAL A O 1
ATOM 2353 N N . SER A 1 321 ? -11.916 -12.094 -11.974 1.00 95.50 321 SER A N 1
ATOM 2354 C CA . SER A 1 321 ? -13.066 -12.437 -11.129 1.00 95.50 321 SER A CA 1
ATOM 2355 C C . SER A 1 321 ? -13.548 -11.264 -10.273 1.00 95.50 321 SER A C 1
ATOM 2357 O O . SER A 1 321 ? -14.751 -11.126 -10.060 1.00 95.50 321 SER A O 1
ATOM 2359 N N . LEU A 1 322 ? -12.633 -10.433 -9.768 1.00 94.19 322 LEU A N 1
ATOM 2360 C CA . LEU A 1 322 ? -12.966 -9.220 -9.027 1.00 94.19 322 LEU A CA 1
ATOM 2361 C C . LEU A 1 322 ? -13.739 -8.245 -9.916 1.00 94.19 322 LEU A C 1
ATOM 2363 O O . LEU A 1 322 ? -14.779 -7.744 -9.501 1.00 94.19 322 LEU A O 1
ATOM 2367 N N . LEU A 1 323 ? -13.240 -7.996 -11.130 1.00 94.56 323 LEU A N 1
ATOM 2368 C CA . LEU A 1 323 ? -13.841 -7.061 -12.079 1.00 94.56 323 LEU A CA 1
ATOM 2369 C C . LEU A 1 323 ? -15.218 -7.524 -12.564 1.00 94.56 323 LEU A C 1
ATOM 2371 O O . LEU A 1 323 ? -16.123 -6.702 -12.672 1.00 94.56 323 LEU A O 1
ATOM 2375 N N . ASP A 1 324 ? -15.392 -8.822 -12.810 1.00 94.81 324 ASP A N 1
ATOM 2376 C CA . ASP A 1 324 ? -16.679 -9.415 -13.202 1.00 94.81 324 ASP A CA 1
ATOM 2377 C C . ASP A 1 324 ? -17.743 -9.298 -12.092 1.00 94.81 324 ASP A C 1
ATOM 2379 O O . ASP A 1 324 ? -18.932 -9.146 -12.359 1.00 94.81 324 ASP A O 1
ATOM 2383 N N . GLY A 1 325 ? -17.316 -9.286 -10.823 1.00 92.06 325 GLY A N 1
ATOM 2384 C CA . GLY A 1 325 ? -18.198 -9.091 -9.669 1.00 92.06 325 GLY A CA 1
ATOM 2385 C C . GLY A 1 325 ? -18.693 -7.652 -9.468 1.00 92.06 325 GLY A C 1
ATOM 2386 O O . GLY A 1 325 ? -19.538 -7.414 -8.600 1.00 92.06 325 GLY A O 1
ATOM 2387 N N . ILE A 1 326 ? -18.184 -6.678 -10.230 1.00 92.69 326 ILE A N 1
ATOM 2388 C CA . ILE A 1 326 ? -18.546 -5.265 -10.077 1.00 92.69 326 ILE A CA 1
ATOM 2389 C C . ILE A 1 326 ? -19.876 -4.983 -10.773 1.00 92.69 326 ILE A C 1
ATOM 2391 O O . ILE A 1 326 ? -20.065 -5.244 -11.961 1.00 92.69 326 ILE A O 1
ATOM 2395 N N . ALA A 1 327 ? -20.802 -4.363 -10.040 1.00 91.06 327 ALA A N 1
ATOM 2396 C CA . ALA A 1 327 ? -22.102 -3.988 -10.576 1.00 91.06 327 ALA A CA 1
ATOM 2397 C C . ALA A 1 327 ? -21.964 -3.094 -11.822 1.00 91.06 327 ALA A C 1
ATOM 2399 O O . ALA A 1 327 ? -21.381 -2.011 -11.779 1.00 91.06 327 ALA A O 1
ATOM 2400 N N . GLY A 1 328 ? -22.555 -3.539 -12.931 1.00 88.94 328 GLY A N 1
ATOM 2401 C CA . GLY A 1 328 ? -22.557 -2.812 -14.198 1.00 88.94 328 GLY A CA 1
ATOM 2402 C C . GLY A 1 328 ? -21.497 -3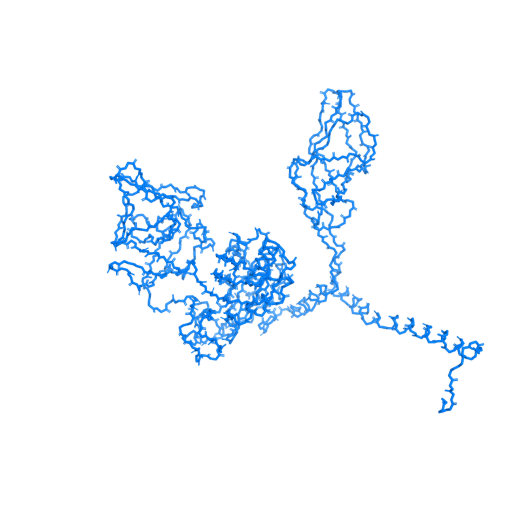.272 -15.198 1.00 88.94 328 GLY A C 1
ATOM 2403 O O . GLY A 1 328 ? -21.620 -2.887 -16.363 1.00 88.94 328 GLY A O 1
ATOM 2404 N N . VAL A 1 329 ? -20.535 -4.110 -14.796 1.00 92.25 329 VAL A N 1
ATOM 2405 C CA . VAL A 1 329 ? -19.669 -4.862 -15.718 1.00 92.25 329 VAL A CA 1
ATOM 2406 C C . VAL A 1 329 ? -20.467 -6.039 -16.284 1.00 92.25 329 VAL A C 1
ATOM 2408 O O . VAL A 1 329 ? -21.178 -6.720 -15.552 1.00 92.25 329 VAL A O 1
ATOM 2411 N N . GLU A 1 330 ? -20.417 -6.229 -17.601 1.00 94.00 330 GLU A N 1
ATOM 2412 C CA . GLU A 1 330 ? -21.046 -7.369 -18.281 1.00 94.00 330 GLU A CA 1
ATOM 2413 C C . GLU A 1 330 ? -20.051 -8.510 -18.500 1.00 94.00 330 GLU A C 1
ATOM 2415 O O . GLU A 1 330 ? -20.394 -9.669 -18.296 1.00 94.00 330 GLU A O 1
ATOM 2420 N N . TYR A 1 331 ? -18.830 -8.176 -18.929 1.00 92.56 331 TYR A N 1
ATOM 2421 C CA . TYR A 1 331 ? -17.711 -9.110 -19.012 1.00 92.56 331 TYR A CA 1
ATOM 2422 C C . TYR A 1 331 ? -16.372 -8.365 -19.077 1.00 92.56 331 TYR A C 1
ATOM 2424 O O . TYR A 1 331 ? -16.283 -7.201 -19.486 1.00 92.56 331 TYR A O 1
ATOM 2432 N N . VAL A 1 332 ? -15.297 -9.070 -18.727 1.00 95.50 332 VAL A N 1
ATOM 2433 C CA . VAL A 1 332 ? -13.917 -8.581 -18.825 1.00 95.50 332 VAL A CA 1
ATOM 2434 C C . VAL A 1 332 ? -13.306 -9.046 -20.147 1.00 95.50 332 VAL A C 1
ATOM 2436 O O . VAL A 1 332 ? -13.285 -10.237 -20.445 1.00 95.50 332 VAL A O 1
ATOM 2439 N N . THR A 1 333 ? -12.815 -8.111 -20.962 1.00 95.44 333 THR A N 1
ATOM 2440 C CA . THR A 1 333 ? -12.213 -8.418 -22.272 1.00 95.44 333 THR A CA 1
ATOM 2441 C C . THR A 1 333 ? -10.744 -8.800 -22.136 1.00 95.44 333 THR A C 1
ATOM 2443 O O . THR A 1 333 ? -10.295 -9.782 -22.723 1.00 95.44 333 THR A O 1
ATOM 2446 N N . SER A 1 334 ? -9.980 -8.022 -21.371 1.00 94.56 334 SER A N 1
ATOM 2447 C CA . SER A 1 334 ? -8.572 -8.304 -21.105 1.00 94.56 334 SER A CA 1
ATOM 2448 C C . SER A 1 334 ? -8.117 -7.645 -19.811 1.00 94.56 334 SER A C 1
ATOM 2450 O O . SER A 1 334 ? -8.601 -6.578 -19.432 1.00 94.56 334 SER A O 1
ATOM 2452 N N . VAL A 1 335 ? -7.158 -8.289 -19.152 1.00 96.12 335 VAL A N 1
ATOM 2453 C CA . VAL A 1 335 ? -6.417 -7.752 -18.011 1.00 96.12 335 VAL A CA 1
ATOM 2454 C C . VAL A 1 335 ? -4.950 -8.068 -18.248 1.00 96.12 335 VAL A C 1
ATOM 2456 O O . VAL A 1 335 ? -4.598 -9.212 -18.529 1.00 96.12 335 VAL A O 1
ATOM 2459 N N . VAL A 1 336 ? -4.102 -7.049 -18.157 1.00 95.81 336 VAL A N 1
ATOM 2460 C CA . VAL A 1 336 ? -2.647 -7.179 -18.253 1.00 95.81 336 VAL A CA 1
ATOM 2461 C C . VAL A 1 336 ? -2.037 -6.535 -17.020 1.00 95.81 336 VAL A C 1
ATOM 2463 O O . VAL A 1 336 ? -2.354 -5.387 -16.700 1.00 95.81 336 VAL A O 1
ATOM 2466 N N . LEU A 1 337 ? -1.165 -7.277 -16.343 1.00 95.38 337 LEU A N 1
ATOM 2467 C CA . LEU A 1 337 ? -0.419 -6.790 -15.191 1.00 95.38 337 LEU A CA 1
ATOM 2468 C C . LEU A 1 337 ? 0.970 -6.334 -15.626 1.00 95.38 337 LEU A C 1
ATOM 2470 O O . LEU A 1 337 ? 1.622 -6.980 -16.448 1.00 95.38 337 LEU A O 1
ATOM 2474 N N . THR A 1 338 ? 1.418 -5.213 -15.076 1.00 93.38 338 THR A N 1
ATOM 2475 C CA . THR A 1 338 ? 2.719 -4.613 -15.368 1.00 93.38 338 THR A CA 1
ATOM 2476 C C . THR A 1 338 ? 3.404 -4.156 -14.084 1.00 93.38 338 THR A C 1
ATOM 2478 O O . THR A 1 338 ? 2.781 -4.016 -13.033 1.00 93.38 338 THR A O 1
ATOM 2481 N N . LEU A 1 339 ? 4.714 -3.930 -14.166 1.00 92.44 339 LEU A N 1
ATOM 2482 C CA . LEU A 1 339 ? 5.538 -3.403 -13.077 1.00 92.44 339 LEU A CA 1
ATOM 2483 C C . LEU A 1 339 ? 6.142 -2.063 -13.527 1.00 92.44 339 LEU A C 1
ATOM 2485 O O . LEU A 1 339 ? 7.322 -2.016 -13.881 1.00 92.44 339 LEU A O 1
ATOM 2489 N N . PRO A 1 340 ? 5.336 -0.987 -13.607 1.00 89.69 340 PRO A N 1
ATOM 2490 C CA . PRO A 1 340 ? 5.760 0.282 -14.209 1.00 89.69 340 PRO A CA 1
ATOM 2491 C C . PRO A 1 340 ? 6.967 0.899 -13.493 1.00 89.69 340 PRO A C 1
ATOM 2493 O O . PRO A 1 340 ? 7.830 1.502 -14.123 1.00 89.69 340 PRO A O 1
ATOM 2496 N N . GLU A 1 341 ? 7.063 0.703 -12.182 1.00 89.75 341 GLU A N 1
ATOM 2497 C CA . GLU A 1 341 ? 8.112 1.300 -11.357 1.00 89.75 341 GLU A CA 1
ATOM 2498 C C . GLU A 1 341 ? 9.425 0.508 -11.360 1.00 89.75 341 GLU A C 1
ATOM 2500 O O . GLU A 1 341 ? 10.482 1.078 -11.092 1.00 89.75 341 GLU A O 1
ATOM 2505 N N . GLU A 1 342 ? 9.372 -0.775 -11.736 1.00 89.94 342 GLU A N 1
ATOM 2506 C CA . GLU A 1 342 ? 10.542 -1.646 -11.921 1.00 89.94 342 GLU A CA 1
ATOM 2507 C C . GLU A 1 342 ? 11.132 -1.527 -13.338 1.00 89.94 342 GLU A C 1
ATOM 2509 O O . GLU A 1 342 ? 12.031 -2.286 -13.697 1.00 89.94 342 GLU A O 1
ATOM 2514 N N . SER A 1 343 ? 10.638 -0.607 -14.171 1.00 90.62 343 SER A N 1
ATOM 2515 C CA . SER A 1 343 ? 11.086 -0.424 -15.554 1.00 90.62 343 SER A CA 1
ATOM 2516 C C . SER A 1 343 ? 11.573 1.002 -15.800 1.00 90.62 343 SER A C 1
ATOM 2518 O O . SER A 1 343 ? 10.965 1.979 -15.363 1.00 90.62 343 SER A O 1
ATOM 2520 N N . VAL A 1 344 ? 12.672 1.121 -16.544 1.00 94.75 344 VAL A N 1
ATOM 2521 C CA . VAL A 1 344 ? 13.194 2.388 -17.068 1.00 94.75 344 VAL A CA 1
ATOM 2522 C C . VAL A 1 344 ? 13.431 2.268 -18.573 1.00 94.75 344 VAL A C 1
ATOM 2524 O O . VAL A 1 344 ? 13.816 1.210 -19.085 1.00 94.75 344 VAL A O 1
ATOM 2527 N N . SER A 1 345 ? 13.210 3.357 -19.304 1.00 95.50 345 SER A N 1
ATOM 2528 C CA . SER A 1 345 ? 13.430 3.426 -20.751 1.00 95.50 345 SER A CA 1
ATOM 2529 C C . SER A 1 345 ? 14.913 3.275 -21.086 1.00 95.50 345 SER A C 1
ATOM 2531 O O . SER A 1 345 ? 15.280 2.557 -22.010 1.00 95.50 345 SER A O 1
ATOM 2533 N N . CYS A 1 346 ? 15.787 3.903 -20.303 1.00 95.38 346 CYS A N 1
ATOM 2534 C CA . CYS A 1 346 ? 17.234 3.847 -20.492 1.00 95.38 346 CYS A CA 1
ATOM 2535 C C . CYS A 1 346 ? 17.982 4.157 -19.187 1.00 95.38 346 CYS A C 1
ATOM 2537 O O . CYS A 1 346 ? 17.410 4.698 -18.238 1.00 95.38 346 CYS A O 1
ATOM 2539 N N . ALA A 1 347 ? 19.281 3.861 -19.158 1.00 97.31 347 ALA A N 1
ATOM 2540 C CA . ALA A 1 347 ? 20.173 4.197 -18.053 1.00 97.31 347 ALA A CA 1
ATOM 2541 C C . ALA A 1 347 ? 21.387 4.990 -18.547 1.00 97.31 347 ALA A C 1
ATOM 2543 O O . ALA A 1 347 ? 21.865 4.762 -19.662 1.00 97.31 347 ALA A O 1
ATOM 2544 N N . THR A 1 348 ? 21.921 5.880 -17.708 1.00 97.75 348 THR A N 1
ATOM 2545 C CA . THR A 1 348 ? 23.134 6.639 -18.038 1.00 97.75 348 THR A CA 1
ATOM 2546 C C . THR A 1 348 ? 24.320 5.718 -18.337 1.00 97.75 348 THR A C 1
ATOM 2548 O O . THR A 1 348 ? 24.405 4.581 -17.860 1.00 97.75 348 THR A O 1
ATOM 2551 N N . THR A 1 349 ? 25.240 6.207 -19.167 1.00 96.75 349 THR A N 1
ATOM 2552 C CA . THR A 1 349 ? 26.556 5.591 -19.418 1.00 96.75 349 THR A CA 1
ATOM 2553 C C . THR A 1 349 ? 27.712 6.509 -19.011 1.00 96.75 349 THR A C 1
ATOM 2555 O O . THR A 1 349 ? 28.864 6.084 -19.012 1.00 96.75 349 THR A O 1
ATOM 2558 N N . ALA A 1 350 ? 27.408 7.766 -18.679 1.00 96.25 350 ALA A N 1
ATOM 2559 C CA . ALA A 1 350 ? 28.346 8.802 -18.274 1.00 96.25 350 ALA A CA 1
ATOM 2560 C C . ALA A 1 350 ? 27.612 9.913 -17.503 1.00 96.25 350 ALA A C 1
ATOM 2562 O O . ALA A 1 350 ? 26.378 9.978 -17.502 1.00 96.25 350 ALA A O 1
ATOM 2563 N N . ASN A 1 351 ? 28.385 10.813 -16.894 1.00 96.81 351 ASN A N 1
ATOM 2564 C CA . ASN A 1 351 ? 27.875 11.975 -16.177 1.00 96.81 351 ASN A CA 1
ATOM 2565 C C . ASN A 1 351 ? 27.091 12.914 -17.110 1.00 96.81 351 ASN A C 1
ATOM 2567 O O . ASN A 1 351 ? 27.613 13.369 -18.130 1.00 96.81 351 ASN A O 1
ATOM 2571 N N . LEU A 1 352 ? 25.860 13.255 -16.729 1.00 96.81 352 LEU A N 1
ATOM 2572 C CA . LEU A 1 352 ? 25.055 14.265 -17.422 1.00 96.81 352 LEU A CA 1
ATOM 2573 C C . LEU A 1 352 ? 25.533 15.673 -17.049 1.00 96.81 352 LEU A C 1
ATOM 2575 O O . LEU A 1 352 ? 25.770 15.964 -15.879 1.00 96.81 352 LEU A O 1
ATOM 2579 N N . SER A 1 353 ? 25.626 16.571 -18.029 1.00 96.00 353 SER A N 1
ATOM 2580 C CA . SER A 1 353 ? 25.888 17.992 -17.768 1.00 96.00 353 SER A CA 1
ATOM 2581 C C . SER A 1 353 ? 24.596 18.693 -17.342 1.00 96.00 353 SER A C 1
ATOM 2583 O O . SER A 1 353 ? 23.911 19.293 -18.170 1.00 96.00 353 SER A O 1
ATOM 2585 N N . ALA A 1 354 ? 24.256 18.592 -16.057 1.00 96.81 354 ALA A N 1
ATOM 2586 C CA . ALA A 1 354 ? 23.066 19.205 -15.477 1.00 96.81 354 ALA A CA 1
ATOM 2587 C C . ALA A 1 354 ? 23.361 19.977 -14.187 1.00 96.81 354 ALA A C 1
ATOM 2589 O O . ALA A 1 354 ? 24.298 19.671 -13.452 1.00 96.81 354 ALA A O 1
ATOM 2590 N N . ALA A 1 355 ? 22.534 20.983 -13.916 1.00 97.00 355 ALA A N 1
ATOM 2591 C CA . ALA A 1 355 ? 22.402 21.599 -12.607 1.00 97.00 355 ALA A CA 1
ATOM 2592 C C . ALA A 1 355 ? 21.404 20.786 -11.772 1.00 97.00 355 ALA A C 1
ATOM 2594 O O . ALA A 1 355 ? 20.285 20.532 -12.222 1.00 97.00 355 ALA A O 1
ATOM 2595 N N . TYR A 1 356 ? 21.822 20.381 -10.573 1.00 97.06 356 TYR A N 1
ATOM 2596 C CA . TYR A 1 356 ? 20.970 19.685 -9.614 1.00 97.06 356 TYR A CA 1
ATOM 2597 C C . TYR A 1 356 ? 20.294 20.685 -8.675 1.00 97.06 356 TYR A C 1
ATOM 2599 O O . TYR A 1 356 ? 20.981 21.477 -8.028 1.00 97.06 356 TYR A O 1
ATOM 2607 N N . ASP A 1 357 ? 18.971 20.613 -8.575 1.00 96.81 357 ASP A N 1
ATOM 2608 C CA . ASP A 1 357 ? 18.185 21.267 -7.530 1.00 96.81 357 ASP A CA 1
ATOM 2609 C C . ASP A 1 357 ? 17.618 20.184 -6.611 1.00 96.81 357 ASP A C 1
ATOM 2611 O O . ASP A 1 357 ? 16.975 19.249 -7.080 1.00 96.81 357 ASP A O 1
ATOM 2615 N N . ASN A 1 358 ? 17.880 20.286 -5.308 1.00 93.25 358 ASN A N 1
ATOM 2616 C CA . ASN A 1 358 ? 17.529 19.253 -4.337 1.00 93.25 358 ASN A CA 1
ATOM 2617 C C . ASN A 1 358 ? 16.063 19.304 -3.884 1.00 93.25 358 ASN A C 1
ATOM 2619 O O . ASN A 1 358 ? 15.648 18.447 -3.105 1.00 93.25 358 ASN A O 1
ATOM 2623 N N . GLY A 1 359 ? 15.295 20.314 -4.305 1.00 92.25 359 GLY A N 1
ATOM 2624 C CA . GLY A 1 359 ? 13.922 20.490 -3.839 1.00 92.25 359 GLY A CA 1
ATOM 2625 C C . GLY A 1 359 ? 13.836 20.499 -2.306 1.00 92.25 359 GLY A C 1
ATOM 2626 O O . GLY A 1 359 ? 14.684 21.081 -1.622 1.00 92.25 359 GLY A O 1
ATOM 2627 N N . THR A 1 360 ? 12.830 19.818 -1.751 1.00 88.31 360 THR A N 1
ATOM 2628 C CA . THR A 1 360 ? 12.698 19.639 -0.294 1.00 88.31 360 THR A CA 1
ATOM 2629 C C . THR A 1 360 ? 13.175 18.248 0.098 1.00 88.31 360 THR A C 1
ATOM 2631 O O . THR A 1 360 ? 12.426 17.285 -0.007 1.00 88.31 360 THR A O 1
ATOM 2634 N N . LEU A 1 361 ? 14.429 18.141 0.554 1.00 84.50 361 LEU A N 1
ATOM 2635 C CA . LEU A 1 361 ? 15.046 16.863 0.950 1.00 84.50 361 LEU A CA 1
ATOM 2636 C C . LEU A 1 361 ? 14.981 15.783 -0.151 1.00 84.50 361 LEU A C 1
ATOM 2638 O O . LEU A 1 361 ? 14.868 14.600 0.150 1.00 84.50 361 LEU A O 1
ATOM 2642 N N . GLY A 1 362 ? 15.063 16.195 -1.419 1.00 84.00 362 GLY A N 1
ATOM 2643 C CA . GLY A 1 362 ? 14.992 15.336 -2.602 1.00 84.00 362 GLY A CA 1
ATOM 2644 C C . GLY A 1 362 ? 13.625 15.219 -3.257 1.00 84.00 362 GLY A C 1
ATOM 2645 O O . GLY A 1 362 ? 13.573 14.930 -4.454 1.00 84.00 362 GLY A O 1
ATOM 2646 N N . VAL A 1 363 ? 12.545 15.513 -2.530 1.00 88.44 363 VAL A N 1
ATOM 2647 C CA . VAL A 1 363 ? 11.196 15.543 -3.103 1.00 88.44 363 VAL A CA 1
ATOM 2648 C C . VAL A 1 363 ? 11.117 16.687 -4.104 1.00 88.44 363 VAL A C 1
ATOM 2650 O O . VAL A 1 363 ? 11.417 17.847 -3.784 1.00 88.44 363 VAL A O 1
ATOM 2653 N N . GLY A 1 364 ? 10.755 16.342 -5.340 1.00 90.81 364 GLY A N 1
ATOM 2654 C CA . GLY A 1 364 ? 10.762 17.266 -6.474 1.00 90.81 364 GLY A CA 1
ATOM 2655 C C . GLY A 1 364 ? 12.159 17.690 -6.944 1.00 90.81 364 GLY A C 1
ATOM 2656 O O . GLY A 1 364 ? 12.269 18.680 -7.668 1.00 90.81 364 GLY A O 1
ATOM 2657 N N . ALA A 1 365 ? 13.227 16.982 -6.555 1.00 95.50 365 ALA A N 1
ATOM 2658 C CA . ALA A 1 365 ? 14.573 17.297 -7.021 1.00 95.50 365 ALA A CA 1
ATOM 2659 C C . ALA A 1 365 ? 14.688 17.162 -8.542 1.00 95.50 365 ALA A C 1
ATOM 2661 O O . ALA A 1 365 ? 14.137 16.234 -9.142 1.00 95.50 365 ALA A O 1
ATOM 2662 N N . THR A 1 366 ? 15.446 18.062 -9.165 1.00 97.62 366 THR A N 1
ATOM 2663 C CA . THR A 1 366 ? 15.602 18.101 -10.621 1.00 97.62 366 THR A CA 1
ATOM 2664 C C . THR A 1 366 ? 17.055 18.049 -11.063 1.00 97.62 366 THR A C 1
ATOM 2666 O O . THR A 1 366 ? 17.955 18.534 -10.382 1.00 97.62 366 THR A O 1
ATOM 2669 N N . LEU A 1 367 ? 17.278 17.467 -12.239 1.00 98.06 367 LEU A N 1
ATOM 2670 C CA . LEU A 1 367 ? 18.475 17.647 -13.049 1.00 98.06 367 LEU A CA 1
ATOM 2671 C C . LEU A 1 367 ? 18.063 18.432 -14.295 1.00 98.06 367 LEU A C 1
ATOM 2673 O O . LEU A 1 367 ? 17.366 17.908 -15.164 1.00 98.06 367 LEU A O 1
ATOM 2677 N N . THR A 1 368 ? 18.484 19.692 -14.366 1.00 98.12 368 THR A N 1
ATOM 2678 C CA . THR A 1 368 ? 18.196 20.584 -15.496 1.00 98.12 368 THR A CA 1
ATOM 2679 C C . THR A 1 368 ? 19.434 20.732 -16.364 1.00 98.12 368 THR A C 1
ATOM 2681 O O . THR A 1 368 ? 20.507 21.023 -15.836 1.00 98.12 368 THR A O 1
ATOM 2684 N N . ASN A 1 369 ? 19.305 20.574 -17.685 1.00 97.56 369 ASN A N 1
ATOM 2685 C CA . ASN A 1 369 ? 20.426 20.735 -18.616 1.00 97.56 369 ASN A CA 1
ATOM 2686 C C . ASN A 1 369 ? 21.188 22.047 -18.357 1.00 97.56 369 ASN A C 1
ATOM 2688 O O . ASN A 1 369 ? 20.598 23.128 -18.356 1.00 97.56 369 ASN A O 1
ATOM 2692 N N . SER A 1 370 ? 22.501 21.950 -18.156 1.00 96.12 370 SER A N 1
ATOM 2693 C CA . SER A 1 370 ? 23.403 23.099 -18.000 1.00 96.12 370 SER A CA 1
ATOM 2694 C C . SER A 1 370 ? 24.400 23.228 -19.157 1.00 96.12 370 SER A C 1
ATOM 2696 O O . SER A 1 370 ? 25.261 24.107 -19.139 1.00 96.12 370 SER A O 1
ATOM 2698 N N . GLY A 1 371 ? 24.297 22.345 -20.155 1.00 93.06 371 GLY A N 1
ATOM 2699 C CA . GLY A 1 371 ? 25.095 22.350 -21.374 1.00 93.06 371 GLY A CA 1
ATOM 2700 C C . GLY A 1 371 ? 24.390 23.021 -22.557 1.00 93.06 371 GLY A C 1
ATOM 2701 O O . GLY A 1 371 ? 23.631 23.977 -22.412 1.00 93.06 371 GLY A O 1
ATOM 2702 N N . SER A 1 372 ? 24.669 22.521 -23.765 1.00 93.94 372 SER A N 1
ATOM 2703 C CA . SER A 1 372 ? 23.981 22.970 -24.980 1.00 93.94 372 SER A CA 1
ATOM 2704 C C . SER A 1 372 ? 22.537 22.463 -24.996 1.00 93.94 372 SER A C 1
ATOM 2706 O O . SER A 1 372 ? 22.280 21.310 -24.645 1.00 93.94 372 SER A O 1
ATOM 2708 N N . GLN A 1 373 ? 21.605 23.323 -25.403 1.00 95.75 373 GLN A N 1
ATOM 2709 C CA . GLN A 1 373 ? 20.188 22.984 -25.527 1.00 95.75 373 GLN A CA 1
ATOM 2710 C C . GLN A 1 373 ? 20.001 21.949 -26.639 1.00 95.75 373 GLN A C 1
ATOM 2712 O O . GLN A 1 373 ? 20.412 22.160 -27.782 1.00 95.75 373 GLN A O 1
ATOM 2717 N N . ALA A 1 374 ? 19.424 20.813 -26.270 1.00 95.06 374 ALA A N 1
ATOM 2718 C CA . ALA A 1 374 ? 19.091 19.717 -27.160 1.00 95.06 374 ALA A CA 1
ATOM 2719 C C . ALA A 1 374 ? 17.971 18.882 -26.532 1.00 95.06 374 ALA A C 1
ATOM 2721 O O . ALA A 1 374 ? 17.734 18.957 -25.324 1.00 95.06 374 ALA A O 1
ATOM 2722 N N . ALA A 1 375 ? 17.336 18.038 -27.347 1.00 95.69 375 ALA A N 1
ATOM 2723 C CA . ALA A 1 375 ? 16.476 16.983 -26.830 1.00 95.69 375 ALA A CA 1
ATOM 2724 C C . ALA A 1 375 ? 17.290 16.012 -25.963 1.00 95.69 375 ALA A C 1
ATOM 2726 O O . ALA A 1 375 ? 18.431 15.672 -26.293 1.00 95.69 375 ALA A O 1
ATOM 2727 N N . PHE A 1 376 ? 16.703 15.577 -24.852 1.00 96.94 376 PHE A N 1
ATOM 2728 C CA . PHE A 1 376 ? 17.314 14.644 -23.925 1.00 96.94 376 PHE A CA 1
ATOM 2729 C C . PHE A 1 376 ? 17.580 13.317 -24.627 1.00 96.94 376 PHE A C 1
ATOM 2731 O O . PHE A 1 376 ? 16.672 12.675 -25.153 1.00 96.94 376 PHE A O 1
ATOM 2738 N N . ALA A 1 377 ? 18.840 12.900 -24.629 1.00 95.88 377 ALA A N 1
ATOM 2739 C CA . ALA A 1 377 ? 19.240 11.628 -25.191 1.00 95.88 377 ALA A CA 1
ATOM 2740 C C . ALA A 1 377 ? 20.314 10.983 -24.322 1.00 95.88 377 ALA A C 1
ATOM 2742 O O . ALA A 1 377 ? 21.268 11.639 -23.896 1.00 95.88 377 ALA A O 1
ATOM 2743 N N . VAL A 1 378 ? 20.175 9.684 -24.082 1.00 96.00 378 VAL A N 1
ATOM 2744 C CA . VAL A 1 378 ? 21.126 8.901 -23.297 1.00 96.00 378 VAL A CA 1
ATOM 2745 C C . VAL A 1 378 ? 21.158 7.462 -23.801 1.00 96.00 378 VAL A C 1
ATOM 2747 O O . VAL A 1 378 ? 20.138 6.911 -24.200 1.00 96.00 378 VAL A O 1
ATOM 2750 N N . ASP A 1 379 ? 22.353 6.871 -23.850 1.00 95.62 379 ASP A N 1
ATOM 2751 C CA . ASP A 1 379 ? 22.588 5.515 -24.377 1.00 95.62 379 ASP A CA 1
ATOM 2752 C C . ASP A 1 379 ? 21.956 5.243 -25.767 1.00 95.62 379 ASP A C 1
ATOM 2754 O O . ASP A 1 379 ? 21.518 4.135 -26.069 1.00 95.62 379 ASP A O 1
ATOM 2758 N N . GLY A 1 380 ? 21.888 6.270 -26.623 1.00 94.38 380 GLY A N 1
ATOM 2759 C CA . GLY A 1 380 ? 21.296 6.178 -27.965 1.00 94.38 380 GLY A CA 1
ATOM 2760 C C . GLY A 1 380 ? 19.763 6.205 -28.006 1.00 94.38 380 GLY A C 1
ATOM 2761 O O . GLY A 1 380 ? 19.190 6.004 -29.073 1.00 94.38 380 GLY A O 1
ATOM 2762 N N . VAL A 1 381 ? 19.103 6.464 -26.876 1.00 95.81 381 VAL A N 1
ATOM 2763 C CA . VAL A 1 381 ? 17.644 6.586 -26.748 1.00 95.81 381 VAL A CA 1
ATOM 2764 C C . VAL A 1 381 ? 17.279 8.050 -26.515 1.00 95.81 381 VAL A C 1
ATOM 2766 O O . VAL A 1 381 ? 18.026 8.773 -25.857 1.00 95.81 381 VAL A O 1
ATOM 2769 N N . THR A 1 382 ? 16.122 8.474 -27.023 1.00 96.31 382 THR A N 1
ATOM 2770 C CA . THR A 1 382 ? 15.512 9.789 -26.766 1.00 96.31 382 THR A CA 1
ATOM 2771 C C . THR A 1 382 ? 14.179 9.565 -26.044 1.00 96.31 382 THR A C 1
ATOM 2773 O O . THR A 1 382 ? 13.155 9.424 -26.714 1.00 96.31 382 THR A O 1
ATOM 2776 N N . PRO A 1 383 ? 14.186 9.429 -24.705 1.00 95.00 383 PRO A N 1
ATOM 2777 C CA . PRO A 1 383 ? 12.969 9.192 -23.931 1.00 95.00 383 PRO A CA 1
ATOM 2778 C C . PRO A 1 383 ? 11.985 10.360 -24.045 1.00 95.00 383 PRO A C 1
ATOM 2780 O O . PRO A 1 383 ? 12.388 11.520 -24.162 1.00 95.00 383 PRO A O 1
ATOM 2783 N N . SER A 1 384 ? 10.694 10.045 -24.006 1.00 95.38 384 SER A N 1
ATOM 2784 C CA . SER A 1 384 ? 9.607 11.026 -24.040 1.00 95.38 384 SER A CA 1
ATOM 2785 C C . SER A 1 384 ? 9.300 11.570 -22.645 1.00 95.38 384 SER A C 1
ATOM 2787 O O . SER A 1 384 ? 9.781 11.049 -21.644 1.00 95.38 384 SER A O 1
ATOM 2789 N N . VAL A 1 385 ? 8.489 12.627 -22.565 1.00 96.12 385 VAL A N 1
ATOM 2790 C CA . VAL A 1 385 ? 7.932 13.083 -21.278 1.00 96.12 385 VAL A CA 1
ATOM 2791 C C . VAL A 1 385 ? 7.172 11.920 -20.624 1.00 96.12 385 VAL A C 1
ATOM 2793 O O . VAL A 1 385 ? 6.547 11.139 -21.333 1.00 96.12 385 VAL A O 1
ATOM 2796 N N . GLU A 1 386 ? 7.251 11.816 -19.296 1.00 93.81 386 GLU A N 1
ATOM 2797 C CA . GLU A 1 386 ? 6.743 10.709 -18.459 1.00 93.81 386 GLU A CA 1
ATOM 2798 C C . GLU A 1 386 ? 7.571 9.412 -18.491 1.00 93.81 386 GLU A C 1
ATOM 2800 O O . GLU A 1 386 ? 7.406 8.570 -17.604 1.00 93.81 386 GLU A O 1
ATOM 2805 N N . ASP A 1 387 ? 8.530 9.266 -19.412 1.00 95.56 387 ASP A N 1
ATOM 2806 C CA . ASP A 1 387 ? 9.436 8.117 -19.388 1.00 95.56 387 ASP A CA 1
ATOM 2807 C C . ASP A 1 387 ? 10.376 8.173 -18.180 1.00 95.56 387 ASP A C 1
ATOM 2809 O O . ASP A 1 387 ? 10.889 9.229 -17.789 1.00 95.56 387 ASP A O 1
ATOM 2813 N N . ARG A 1 388 ? 10.662 6.994 -17.622 1.00 96.81 388 ARG A N 1
ATOM 2814 C CA . ARG A 1 388 ? 11.599 6.823 -16.509 1.00 96.81 388 ARG A CA 1
ATOM 2815 C C . ARG A 1 388 ? 13.007 6.552 -17.025 1.00 96.81 388 ARG A C 1
ATOM 2817 O O . ARG A 1 388 ? 13.210 5.773 -17.954 1.00 96.81 388 ARG A O 1
ATOM 2824 N N . VAL A 1 389 ? 14.000 7.144 -16.381 1.00 97.62 389 VAL A N 1
ATOM 2825 C CA . VAL A 1 389 ? 15.417 7.048 -16.728 1.00 97.62 389 VAL A CA 1
ATOM 2826 C C . VAL A 1 389 ? 16.211 6.773 -15.461 1.00 97.62 389 VAL A C 1
ATOM 2828 O O . VAL A 1 389 ? 16.065 7.468 -14.455 1.00 97.62 389 VAL A O 1
ATOM 2831 N N . LEU A 1 390 ? 17.086 5.771 -15.508 1.00 97.56 390 LEU A N 1
ATOM 2832 C CA . LEU A 1 390 ? 18.032 5.523 -14.426 1.00 97.56 390 LEU A CA 1
ATOM 2833 C C . LEU A 1 390 ? 19.259 6.424 -14.591 1.00 97.56 390 LEU A C 1
ATOM 2835 O O . LEU A 1 390 ? 20.036 6.275 -15.537 1.00 97.56 390 LEU A O 1
ATOM 2839 N N . VAL A 1 391 ? 19.473 7.321 -13.634 1.00 97.69 391 VAL A N 1
ATOM 2840 C CA . VAL A 1 391 ? 20.680 8.142 -13.539 1.00 97.69 391 VAL A CA 1
ATOM 2841 C C . VAL A 1 391 ? 21.601 7.500 -12.507 1.00 97.69 391 VAL A C 1
ATOM 2843 O O . VAL A 1 391 ? 21.334 7.552 -11.312 1.00 97.69 391 VAL A O 1
ATOM 2846 N N . LYS A 1 392 ? 22.674 6.850 -12.963 1.00 96.56 392 LYS A N 1
ATOM 2847 C CA . LYS A 1 392 ? 23.581 6.065 -12.103 1.00 96.56 392 LYS A CA 1
ATOM 2848 C C . LYS A 1 392 ? 25.058 6.466 -12.186 1.00 96.56 392 LYS A C 1
ATOM 2850 O O . LYS A 1 392 ? 25.854 5.971 -11.395 1.00 96.56 392 LYS A O 1
ATOM 2855 N N . ASP A 1 393 ? 25.428 7.324 -13.139 1.00 96.94 393 ASP A N 1
ATOM 2856 C CA . ASP A 1 393 ? 26.825 7.711 -13.399 1.00 96.94 393 ASP A CA 1
ATOM 2857 C C . ASP A 1 393 ? 27.091 9.208 -13.161 1.00 96.94 393 ASP A C 1
ATOM 2859 O O . ASP A 1 393 ? 27.978 9.785 -13.793 1.00 96.94 393 ASP A O 1
ATOM 2863 N N . GLN A 1 394 ? 26.323 9.868 -12.284 1.00 97.56 394 GLN A N 1
ATOM 2864 C CA . GLN A 1 394 ? 26.685 11.216 -11.837 1.00 97.56 394 GLN A CA 1
ATOM 2865 C C . GLN A 1 394 ? 27.963 11.176 -11.001 1.00 97.56 394 GLN A C 1
ATOM 2867 O O . GLN A 1 394 ? 28.212 10.246 -10.236 1.00 97.56 394 GLN A O 1
ATOM 2872 N N . THR A 1 395 ? 28.761 12.233 -11.119 1.00 96.19 395 THR A N 1
ATOM 2873 C CA . THR A 1 395 ? 30.002 12.407 -10.358 1.00 96.19 395 THR A CA 1
ATOM 2874 C C . THR A 1 395 ? 29.700 12.613 -8.874 1.00 96.19 395 THR A C 1
ATOM 2876 O O . THR A 1 395 ? 30.392 12.064 -8.022 1.00 96.19 395 THR A O 1
ATOM 2879 N N . ALA A 1 396 ? 28.654 13.384 -8.558 1.00 95.62 396 ALA A N 1
ATOM 2880 C CA . ALA A 1 396 ? 28.116 13.474 -7.207 1.00 95.62 396 ALA A CA 1
ATOM 2881 C C . ALA A 1 396 ? 27.053 12.383 -7.028 1.00 95.62 396 ALA A C 1
ATOM 2883 O O . ALA A 1 396 ? 25.939 12.509 -7.535 1.00 95.62 396 ALA A O 1
ATOM 2884 N N . ALA A 1 397 ? 27.389 11.315 -6.304 1.00 95.62 397 ALA A N 1
ATOM 2885 C CA . ALA A 1 397 ? 26.537 10.132 -6.199 1.00 95.62 397 ALA A CA 1
ATOM 2886 C C . ALA A 1 397 ? 25.185 10.398 -5.510 1.00 95.62 397 ALA A C 1
ATOM 2888 O O . ALA A 1 397 ? 24.225 9.679 -5.768 1.00 95.62 397 ALA A O 1
ATOM 2889 N N . LEU A 1 398 ? 25.052 11.464 -4.714 1.00 94.44 398 LEU A N 1
ATOM 2890 C CA . LEU A 1 398 ? 23.754 11.927 -4.193 1.00 94.44 398 LEU A CA 1
ATOM 2891 C C . LEU A 1 398 ? 22.727 12.280 -5.287 1.00 94.44 398 LEU A C 1
ATOM 2893 O O . LEU A 1 398 ? 21.526 12.324 -5.028 1.00 94.44 398 LEU A O 1
ATOM 2897 N N . GLN A 1 399 ? 23.189 12.558 -6.511 1.00 96.31 399 GLN A N 1
ATOM 2898 C CA . GLN A 1 399 ? 22.351 12.884 -7.671 1.00 96.31 399 GLN A CA 1
ATOM 2899 C C . GLN A 1 399 ? 21.951 11.637 -8.466 1.00 96.31 399 GLN A C 1
ATOM 2901 O O . GLN A 1 399 ? 21.171 11.733 -9.409 1.00 96.31 399 GLN A O 1
ATOM 2906 N N . ASN A 1 400 ? 22.498 10.468 -8.129 1.00 97.00 400 ASN A N 1
ATOM 2907 C CA . ASN A 1 400 ? 22.044 9.226 -8.730 1.00 97.00 400 ASN A CA 1
ATOM 2908 C C . ASN A 1 400 ? 20.655 8.872 -8.192 1.00 97.00 400 ASN A C 1
ATOM 2910 O O . ASN A 1 400 ? 20.309 9.165 -7.046 1.00 97.00 400 ASN A O 1
ATOM 2914 N N . GLY A 1 401 ? 19.853 8.222 -9.021 1.00 96.19 401 GLY A N 1
ATOM 2915 C CA . GLY A 1 401 ? 18.483 7.866 -8.699 1.00 96.19 401 GLY A CA 1
ATOM 2916 C C . GLY A 1 401 ? 17.678 7.519 -9.940 1.00 96.19 401 GLY A C 1
ATOM 2917 O O . GLY A 1 401 ? 18.200 7.432 -11.055 1.00 96.19 401 GLY A O 1
ATOM 2918 N N . ILE A 1 402 ? 16.382 7.333 -9.732 1.00 96.75 402 ILE A N 1
ATOM 2919 C CA . ILE A 1 402 ? 15.416 7.117 -10.802 1.00 96.75 402 ILE A CA 1
ATOM 2920 C C . ILE A 1 402 ? 14.708 8.446 -11.042 1.00 96.75 402 ILE A C 1
ATOM 2922 O O . ILE A 1 402 ? 14.255 9.092 -10.098 1.00 96.75 402 ILE A O 1
ATOM 2926 N N . TYR A 1 403 ? 14.656 8.867 -12.300 1.00 97.44 403 TYR A N 1
ATOM 2927 C CA . TYR A 1 403 ? 14.083 10.143 -12.700 1.00 97.44 403 TYR A CA 1
ATOM 2928 C C . TYR A 1 403 ? 13.017 9.938 -13.768 1.00 97.44 403 TYR A C 1
ATOM 2930 O O . TYR A 1 403 ? 13.144 9.056 -14.609 1.00 97.44 403 TYR A O 1
ATOM 2938 N N . THR A 1 404 ? 12.010 10.796 -13.773 1.00 97.31 404 THR A N 1
ATOM 2939 C CA . THR A 1 404 ? 11.029 10.931 -14.844 1.00 97.31 404 THR A CA 1
ATOM 2940 C C . THR A 1 404 ? 11.391 12.138 -15.702 1.00 97.31 404 THR A C 1
ATOM 2942 O O . THR A 1 404 ? 11.750 13.201 -15.184 1.00 97.31 404 THR A O 1
ATOM 2945 N N . VAL A 1 405 ? 11.297 12.003 -17.022 1.00 97.88 405 VAL A N 1
ATOM 2946 C CA . VAL A 1 405 ? 11.454 13.137 -17.938 1.00 97.88 405 VAL A CA 1
ATOM 2947 C C . VAL A 1 405 ? 10.243 14.055 -17.792 1.00 97.88 405 VAL A C 1
ATOM 2949 O O . VAL A 1 405 ? 9.131 13.684 -18.159 1.00 97.88 405 VAL A O 1
ATOM 2952 N N . THR A 1 406 ? 10.445 15.265 -17.274 1.00 97.69 406 THR A N 1
ATOM 2953 C CA . THR A 1 406 ? 9.377 16.274 -17.149 1.00 97.69 406 THR A CA 1
ATOM 2954 C C . THR A 1 406 ? 9.414 17.286 -18.284 1.00 97.69 406 THR A C 1
ATOM 2956 O O . THR A 1 406 ? 8.372 17.771 -18.718 1.00 97.69 406 THR A O 1
ATOM 2959 N N . VAL A 1 407 ? 10.602 17.551 -18.831 1.00 97.50 407 VAL A N 1
ATOM 2960 C CA . VAL A 1 407 ? 10.782 18.316 -20.067 1.00 97.50 407 VAL A CA 1
ATOM 2961 C C . VAL A 1 407 ? 11.790 17.577 -20.936 1.00 97.50 407 VAL A C 1
ATOM 2963 O O . VAL A 1 407 ? 12.947 17.432 -20.552 1.00 97.50 407 VAL A O 1
ATOM 2966 N N . ALA A 1 408 ? 11.373 17.128 -22.122 1.00 95.69 408 ALA A N 1
ATOM 2967 C CA . ALA A 1 408 ? 12.266 16.426 -23.047 1.00 95.69 408 ALA A CA 1
ATOM 2968 C C . ALA A 1 408 ? 13.372 17.335 -23.615 1.00 95.69 408 ALA A C 1
ATOM 2970 O O . ALA A 1 408 ? 14.414 16.835 -24.020 1.00 95.69 408 ALA A O 1
ATOM 2971 N N . GLY A 1 409 ? 13.173 18.658 -23.612 1.00 95.81 409 GLY A N 1
ATOM 2972 C CA . GLY A 1 409 ? 14.101 19.640 -24.176 1.00 95.81 409 GLY A CA 1
ATOM 2973 C C . GLY A 1 409 ? 14.131 19.632 -25.705 1.00 95.81 409 GLY A C 1
ATOM 2974 O O . GLY A 1 409 ? 13.627 18.723 -26.364 1.00 95.81 409 GLY A O 1
ATOM 2975 N N . ASP A 1 410 ? 14.739 20.663 -26.280 1.00 94.94 410 ASP A N 1
ATOM 2976 C CA . ASP A 1 410 ? 14.970 20.802 -27.718 1.00 94.94 410 ASP A CA 1
ATOM 2977 C C . ASP A 1 410 ? 16.150 21.760 -27.974 1.00 94.94 410 ASP A C 1
ATOM 2979 O O . ASP A 1 410 ? 16.908 22.089 -27.066 1.00 94.94 410 ASP A O 1
ATOM 2983 N N . GLY A 1 411 ? 16.341 22.221 -29.213 1.00 95.25 411 GLY A N 1
ATOM 2984 C CA . GLY A 1 411 ? 17.413 23.168 -29.552 1.00 95.25 411 GLY A CA 1
ATOM 2985 C C . GLY A 1 411 ? 17.269 24.571 -28.937 1.00 95.25 411 GLY A C 1
ATOM 2986 O O . GLY A 1 411 ? 18.093 25.442 -29.214 1.00 95.25 411 GLY A O 1
ATOM 2987 N N . SER A 1 412 ? 16.211 24.842 -28.173 1.00 94.62 412 SER A N 1
ATOM 2988 C CA . SER A 1 412 ? 15.887 26.147 -27.577 1.00 94.62 412 SER A CA 1
ATOM 2989 C C . SER A 1 412 ? 15.304 26.052 -26.159 1.00 94.62 412 SER A C 1
ATOM 2991 O O . SER A 1 412 ? 14.926 27.071 -25.579 1.00 94.62 412 SER A O 1
ATOM 2993 N N . THR A 1 413 ? 15.236 24.849 -25.590 1.00 96.62 413 THR A N 1
ATOM 2994 C CA . THR A 1 413 ? 14.752 24.582 -24.239 1.00 96.62 413 THR A CA 1
ATOM 2995 C C . THR A 1 413 ? 15.616 23.515 -23.581 1.00 96.62 413 THR A C 1
ATOM 2997 O O . THR A 1 413 ? 16.009 22.518 -24.188 1.00 96.62 413 THR A O 1
ATOM 3000 N N . ASN A 1 414 ? 15.933 23.728 -22.307 1.00 97.25 414 ASN A N 1
ATOM 3001 C CA . ASN A 1 414 ? 16.640 22.734 -21.516 1.00 97.25 414 ASN A CA 1
ATOM 3002 C C . ASN A 1 414 ? 15.716 21.555 -21.219 1.00 97.25 414 ASN A C 1
ATOM 3004 O O . ASN A 1 414 ? 14.559 21.748 -20.848 1.00 97.25 414 ASN A O 1
ATOM 3008 N N . TRP A 1 415 ? 16.249 20.341 -21.324 1.00 98.12 415 TRP A N 1
ATOM 3009 C CA . TRP A 1 415 ? 15.590 19.190 -20.733 1.00 98.12 415 TRP A CA 1
ATOM 3010 C C . TRP A 1 415 ? 15.646 19.267 -19.208 1.00 98.12 415 TRP A C 1
ATOM 3012 O O . TRP A 1 415 ? 16.585 19.825 -18.626 1.00 98.12 415 TRP A O 1
ATOM 3022 N N . VAL A 1 416 ? 14.630 18.689 -18.578 1.00 98.19 416 VAL A N 1
ATOM 3023 C CA . VAL A 1 416 ? 14.481 18.604 -17.128 1.00 98.19 416 VAL A CA 1
ATOM 3024 C C . VAL A 1 416 ? 14.078 17.179 -16.786 1.00 98.19 416 VAL A C 1
ATOM 3026 O O . VAL A 1 416 ? 13.109 16.639 -17.325 1.00 98.19 416 VAL A O 1
ATOM 3029 N N . LEU A 1 417 ? 14.850 16.577 -15.891 1.00 98.31 417 LEU A N 1
ATOM 3030 C CA . LEU A 1 417 ? 14.523 15.316 -15.248 1.00 98.31 417 LEU A CA 1
ATOM 3031 C C . LEU A 1 417 ? 14.128 15.619 -13.809 1.00 98.31 417 LEU A C 1
ATOM 3033 O O . LEU A 1 417 ? 14.856 16.333 -13.123 1.00 98.31 417 LEU A O 1
ATOM 3037 N N . THR A 1 418 ? 13.028 15.056 -13.333 1.00 97.62 418 THR A N 1
ATOM 3038 C CA . THR A 1 418 ? 12.593 15.174 -11.934 1.00 97.62 418 THR A CA 1
ATOM 3039 C C . THR A 1 418 ? 12.682 13.804 -11.282 1.00 97.62 418 THR A C 1
ATOM 3041 O O . THR A 1 418 ? 12.370 12.817 -11.943 1.00 97.62 418 THR A O 1
ATOM 3044 N N . ARG A 1 419 ? 13.148 13.701 -10.030 1.00 95.94 419 ARG A N 1
ATOM 3045 C CA . ARG A 1 419 ? 13.170 12.409 -9.321 1.00 95.94 419 ARG A CA 1
ATOM 3046 C C . ARG A 1 419 ? 11.781 11.768 -9.363 1.00 95.94 419 ARG A C 1
ATOM 3048 O O . ARG A 1 419 ? 10.770 12.461 -9.269 1.00 95.94 419 ARG A O 1
ATOM 3055 N N . ALA A 1 420 ? 11.750 10.458 -9.577 1.00 93.75 420 ALA A N 1
ATOM 3056 C CA . ALA A 1 420 ? 10.508 9.706 -9.620 1.00 93.75 420 ALA A CA 1
ATOM 3057 C C . ALA A 1 420 ? 9.866 9.658 -8.227 1.00 93.75 420 ALA A C 1
ATOM 3059 O O . ALA A 1 420 ? 10.579 9.478 -7.244 1.00 93.75 420 ALA A O 1
ATOM 3060 N N . LEU A 1 421 ? 8.539 9.792 -8.166 1.00 89.56 421 LEU A N 1
ATOM 3061 C CA . LEU A 1 421 ? 7.787 9.895 -6.907 1.00 89.56 421 LEU A CA 1
ATOM 3062 C C . LEU A 1 421 ? 7.916 8.660 -6.011 1.00 89.56 421 LEU A C 1
ATOM 3064 O O . LEU A 1 421 ? 7.818 8.777 -4.814 1.00 89.56 421 LEU A O 1
ATOM 3068 N N . ASP A 1 422 ? 8.149 7.480 -6.576 1.00 88.50 422 ASP A N 1
ATOM 3069 C CA . ASP A 1 422 ? 8.361 6.222 -5.846 1.00 88.50 422 ASP A CA 1
ATOM 3070 C C . ASP A 1 422 ? 9.832 6.004 -5.433 1.00 88.50 422 ASP A C 1
ATOM 3072 O O . ASP A 1 422 ? 10.261 4.875 -5.160 1.00 88.50 422 ASP A O 1
ATOM 3076 N N . ALA A 1 423 ? 10.651 7.054 -5.524 1.00 90.62 423 ALA A N 1
ATOM 3077 C CA . ALA A 1 423 ? 12.095 7.010 -5.329 1.00 90.62 423 ALA A CA 1
ATOM 3078 C C . ALA A 1 423 ? 12.692 8.389 -4.956 1.00 90.62 423 ALA A C 1
ATOM 3080 O O . ALA A 1 423 ? 13.892 8.631 -5.181 1.00 90.62 423 ALA A O 1
ATOM 3081 N N . ASP A 1 424 ? 11.878 9.306 -4.421 1.00 91.31 424 ASP A N 1
ATOM 3082 C CA . ASP A 1 424 ? 12.279 10.674 -4.077 1.00 91.31 424 ASP A CA 1
ATOM 3083 C C . ASP A 1 424 ? 12.344 10.939 -2.566 1.00 91.31 424 ASP A C 1
ATOM 3085 O O . ASP A 1 424 ? 12.836 11.993 -2.153 1.00 91.31 424 ASP A O 1
ATOM 3089 N N . THR A 1 425 ? 12.013 9.940 -1.745 1.00 89.69 425 THR A N 1
ATOM 3090 C CA . THR A 1 425 ? 12.272 9.942 -0.301 1.00 89.69 425 THR A CA 1
ATOM 3091 C C . THR A 1 425 ? 13.247 8.855 0.156 1.00 89.69 425 THR A C 1
ATOM 3093 O O . THR A 1 425 ? 13.535 7.872 -0.530 1.00 89.69 425 THR A O 1
ATOM 3096 N N . THR A 1 426 ? 13.778 9.026 1.374 1.00 87.00 426 THR A N 1
ATOM 3097 C CA . THR A 1 426 ? 14.688 8.046 2.011 1.00 87.00 426 THR A CA 1
ATOM 3098 C C . THR A 1 426 ? 13.975 6.741 2.377 1.00 87.00 426 THR A C 1
ATOM 3100 O O . THR A 1 426 ? 14.619 5.710 2.541 1.00 87.00 426 THR A O 1
ATOM 3103 N N . ASN A 1 427 ? 12.650 6.779 2.505 1.00 81.88 427 ASN A N 1
ATOM 3104 C CA . ASN A 1 427 ? 11.833 5.613 2.819 1.00 81.88 427 ASN A CA 1
ATOM 3105 C C . ASN A 1 427 ? 11.515 4.779 1.568 1.00 81.88 427 ASN A C 1
ATOM 3107 O O . ASN A 1 427 ? 11.333 3.571 1.678 1.00 81.88 427 ASN A O 1
ATOM 3111 N N . GLU A 1 428 ? 11.506 5.401 0.390 1.00 87.44 428 GLU A N 1
ATOM 3112 C CA . GLU A 1 428 ? 11.229 4.743 -0.891 1.00 87.44 428 GLU A CA 1
ATOM 3113 C C . GLU A 1 428 ? 12.491 4.236 -1.587 1.00 87.44 428 GLU A C 1
ATOM 3115 O O . GLU A 1 428 ? 12.543 3.108 -2.087 1.00 87.44 428 GLU A O 1
ATOM 3120 N N . MET A 1 429 ? 13.542 5.060 -1.608 1.00 88.19 429 MET A N 1
ATOM 3121 C CA . MET A 1 429 ? 14.833 4.648 -2.133 1.00 88.19 429 MET A CA 1
ATOM 3122 C C . MET A 1 429 ? 15.554 3.826 -1.072 1.00 88.19 429 MET A C 1
ATOM 3124 O O . MET A 1 429 ? 16.201 4.361 -0.177 1.00 88.19 429 MET A O 1
ATOM 3128 N N . VAL A 1 430 ? 15.452 2.508 -1.193 1.00 83.62 430 VAL A N 1
ATOM 3129 C CA . VAL A 1 430 ? 16.074 1.548 -0.277 1.00 83.62 430 VAL A CA 1
ATOM 3130 C C . VAL A 1 430 ? 17.095 0.674 -0.996 1.00 83.62 430 VAL A C 1
ATOM 3132 O O . VAL A 1 430 ? 17.154 0.612 -2.227 1.00 83.62 430 VAL A O 1
ATOM 3135 N N . VAL A 1 431 ? 17.931 -0.012 -0.218 1.00 83.06 431 VAL A N 1
ATOM 3136 C CA . VAL A 1 431 ? 18.806 -1.063 -0.754 1.00 83.06 431 VAL A CA 1
ATOM 3137 C C . VAL A 1 431 ? 17.940 -2.129 -1.430 1.00 83.06 431 VAL A C 1
ATOM 3139 O O . VAL A 1 431 ? 16.830 -2.408 -0.986 1.00 83.06 431 VAL A O 1
ATOM 3142 N N . ASP A 1 432 ? 18.449 -2.696 -2.520 1.00 80.06 432 ASP A N 1
ATOM 3143 C CA . ASP A 1 432 ? 17.765 -3.645 -3.405 1.00 80.06 432 ASP A CA 1
ATOM 3144 C C . ASP A 1 432 ? 16.655 -3.052 -4.287 1.00 80.06 432 ASP A C 1
ATOM 3146 O O . ASP A 1 432 ? 16.144 -3.788 -5.131 1.00 80.06 432 ASP A O 1
ATOM 3150 N N . ARG A 1 433 ? 16.318 -1.748 -4.191 1.00 86.50 433 ARG A N 1
ATOM 3151 C CA . ARG A 1 433 ? 15.415 -1.092 -5.163 1.00 86.50 433 ARG A CA 1
ATOM 3152 C C . ARG A 1 433 ? 15.923 -1.379 -6.575 1.00 86.50 433 ARG A C 1
ATOM 3154 O O . ARG A 1 433 ? 17.082 -1.094 -6.880 1.00 86.50 433 ARG A O 1
ATOM 3161 N N . PHE A 1 434 ? 15.074 -1.963 -7.410 1.00 89.19 434 PHE A N 1
ATOM 3162 C CA . PHE A 1 434 ? 15.468 -2.531 -8.692 1.00 89.19 434 PHE A CA 1
ATOM 3163 C C . PHE A 1 434 ? 14.773 -1.835 -9.858 1.00 89.19 434 PHE A C 1
ATOM 3165 O O . PHE A 1 434 ? 13.634 -1.394 -9.738 1.00 89.19 434 PHE A O 1
ATOM 3172 N N . VAL A 1 435 ? 15.477 -1.751 -10.988 1.00 92.56 435 VAL A N 1
ATOM 3173 C CA . VAL A 1 435 ? 14.910 -1.350 -12.277 1.00 92.56 435 VAL A CA 1
ATOM 3174 C C . VAL A 1 435 ? 15.512 -2.153 -13.426 1.00 92.56 435 VAL A C 1
ATOM 3176 O O . VAL A 1 435 ? 16.707 -2.469 -13.435 1.00 92.56 435 VAL A O 1
ATOM 3179 N N . TRP A 1 436 ? 14.694 -2.430 -14.438 1.00 92.19 436 TRP A N 1
ATOM 3180 C CA . TRP A 1 436 ? 15.095 -3.034 -15.701 1.00 92.19 436 TRP A CA 1
ATOM 3181 C C . TRP A 1 436 ? 15.201 -1.989 -16.806 1.00 92.19 436 TRP A C 1
ATOM 3183 O O . TRP A 1 436 ? 14.275 -1.212 -17.035 1.00 92.19 436 TRP A O 1
ATOM 3193 N N . CYS A 1 437 ? 16.317 -1.997 -17.528 1.00 93.12 437 CYS A N 1
ATOM 3194 C CA . CYS A 1 437 ? 16.524 -1.113 -18.666 1.00 93.12 437 CYS A CA 1
ATOM 3195 C C . CYS A 1 437 ? 15.965 -1.747 -19.948 1.00 93.12 437 CYS A C 1
ATOM 3197 O O . CYS A 1 437 ? 16.479 -2.759 -20.434 1.00 93.12 437 CYS A O 1
ATOM 3199 N N . SER A 1 438 ? 14.909 -1.147 -20.496 1.00 92.62 438 SER A N 1
ATOM 3200 C CA . SER A 1 438 ? 14.154 -1.691 -21.636 1.00 92.62 438 SER A CA 1
ATOM 3201 C C . SER A 1 438 ? 14.718 -1.312 -23.011 1.00 92.62 438 SER A C 1
ATOM 3203 O O . SER A 1 438 ? 14.525 -2.056 -23.972 1.00 92.62 438 SER A O 1
ATOM 3205 N N . ALA A 1 439 ? 15.462 -0.209 -23.116 1.00 93.19 439 ALA A N 1
ATOM 3206 C CA . ALA A 1 439 ? 16.138 0.217 -24.339 1.00 93.19 439 ALA A CA 1
ATOM 3207 C C . ALA A 1 439 ? 17.570 0.702 -24.058 1.00 93.19 439 ALA A C 1
ATOM 3209 O O . ALA A 1 439 ? 18.017 0.764 -22.912 1.00 93.19 439 ALA A O 1
ATOM 3210 N N . GLY A 1 440 ? 18.313 1.001 -25.125 1.00 93.06 440 GLY A N 1
ATOM 3211 C CA . GLY A 1 440 ? 19.705 1.446 -25.051 1.00 93.06 440 GLY A CA 1
ATOM 3212 C C . GLY A 1 440 ? 20.640 0.657 -25.958 1.00 93.06 440 GLY A C 1
ATOM 3213 O O . GLY A 1 440 ? 20.320 -0.439 -26.417 1.00 93.06 440 GLY A O 1
ATOM 3214 N N . SER A 1 441 ? 21.817 1.216 -26.215 1.00 94.50 441 SER A N 1
ATOM 3215 C CA . SER A 1 441 ? 22.888 0.518 -26.930 1.00 94.50 441 SER A CA 1
ATOM 3216 C C . SER A 1 441 ? 23.752 -0.337 -25.998 1.00 94.50 441 SER A C 1
ATOM 3218 O O . SER A 1 441 ? 24.180 -1.428 -26.371 1.00 94.50 441 SER A O 1
ATOM 3220 N N . THR A 1 442 ? 23.986 0.138 -24.771 1.00 94.06 442 THR A N 1
ATOM 3221 C CA . THR A 1 442 ? 24.902 -0.471 -23.795 1.00 94.06 442 THR A CA 1
ATOM 3222 C C . THR A 1 442 ? 24.157 -1.112 -22.632 1.00 94.06 442 THR A C 1
ATOM 3224 O O . THR A 1 442 ? 24.584 -2.157 -22.124 1.00 94.06 442 THR A O 1
ATOM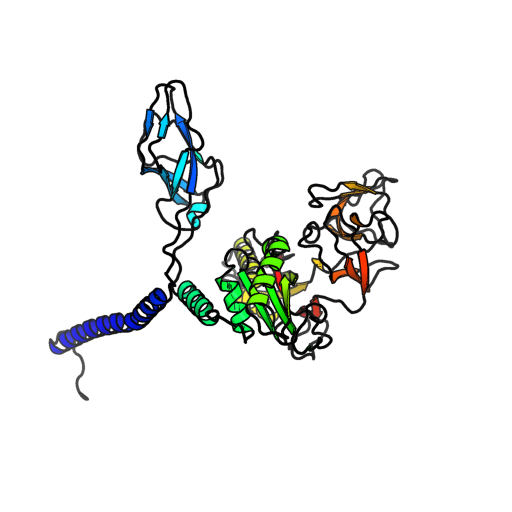 3227 N N . ASN A 1 443 ? 23.074 -0.480 -22.178 1.00 93.25 443 ASN A N 1
ATOM 3228 C CA . ASN A 1 443 ? 22.374 -0.846 -20.952 1.00 93.25 443 ASN A CA 1
ATOM 3229 C C . ASN A 1 443 ? 21.093 -1.659 -21.173 1.00 93.25 443 ASN A C 1
ATOM 3231 O O . ASN A 1 443 ? 20.528 -2.139 -20.196 1.00 93.25 443 ASN A O 1
ATOM 3235 N N . ILE A 1 444 ? 20.664 -1.875 -22.419 1.00 92.75 444 ILE A N 1
ATOM 3236 C CA . ILE A 1 444 ? 19.476 -2.679 -22.732 1.00 92.75 444 ILE A CA 1
ATOM 3237 C C . ILE A 1 444 ? 19.549 -4.089 -22.125 1.00 92.75 444 ILE A C 1
ATOM 3239 O O . ILE A 1 444 ? 20.603 -4.730 -22.137 1.00 92.75 444 ILE A O 1
ATOM 3243 N N . ASN A 1 445 ? 18.418 -4.580 -21.611 1.00 88.31 445 ASN A N 1
ATOM 3244 C CA . ASN A 1 445 ? 18.277 -5.896 -20.977 1.00 88.31 445 ASN A CA 1
ATOM 3245 C C . ASN A 1 445 ? 19.203 -6.126 -19.772 1.00 88.31 445 ASN A C 1
ATOM 3247 O O . ASN A 1 445 ? 19.566 -7.264 -19.465 1.00 88.31 445 ASN A O 1
ATOM 3251 N N . LYS A 1 446 ? 19.605 -5.050 -19.093 1.00 90.56 446 LYS A N 1
ATOM 3252 C CA . LYS A 1 446 ? 20.328 -5.124 -17.824 1.00 90.56 446 LYS A CA 1
ATOM 3253 C C . LYS A 1 446 ? 19.444 -4.612 -16.697 1.00 90.56 446 LYS A C 1
ATOM 3255 O O . LYS A 1 446 ? 18.808 -3.565 -16.817 1.00 90.56 446 LYS A O 1
ATOM 3260 N N . GLY A 1 447 ? 19.453 -5.357 -15.598 1.00 91.12 447 GLY A N 1
ATOM 3261 C CA . GLY A 1 447 ? 18.875 -4.942 -14.332 1.00 91.12 447 GLY A CA 1
ATOM 3262 C C . GLY A 1 447 ? 19.892 -4.180 -13.494 1.00 91.12 447 GLY A C 1
ATOM 3263 O O . GLY A 1 447 ? 21.090 -4.477 -13.528 1.00 91.12 447 GLY A O 1
ATOM 3264 N N . PHE A 1 448 ? 19.420 -3.210 -12.725 1.00 93.44 448 PHE A N 1
ATOM 3265 C CA . PHE A 1 448 ? 20.231 -2.457 -11.778 1.00 93.44 448 PHE A CA 1
ATOM 3266 C C . PHE A 1 448 ? 19.527 -2.427 -10.429 1.00 93.44 448 PHE A C 1
ATOM 3268 O O . PHE A 1 448 ? 18.357 -2.065 -10.357 1.00 93.44 448 PHE A O 1
ATOM 3275 N N . SER A 1 449 ? 20.246 -2.789 -9.369 1.00 90.44 449 SER A N 1
ATOM 3276 C CA . SER A 1 449 ? 19.767 -2.686 -7.993 1.00 90.44 449 SER A CA 1
ATOM 3277 C C . SER A 1 449 ? 20.532 -1.605 -7.241 1.00 90.44 449 SER A C 1
ATOM 3279 O O . SER A 1 449 ? 21.745 -1.450 -7.410 1.00 90.44 449 SER A O 1
ATOM 3281 N N . CYS A 1 450 ? 19.836 -0.861 -6.391 1.00 91.00 450 CYS A N 1
ATOM 3282 C CA . CYS A 1 450 ? 20.441 0.088 -5.472 1.00 91.00 450 CYS A CA 1
ATOM 3283 C C . CYS A 1 450 ? 21.331 -0.667 -4.469 1.00 91.00 450 CYS A C 1
ATOM 3285 O O . CYS A 1 450 ? 20.842 -1.457 -3.662 1.00 91.00 450 CYS A O 1
ATOM 3287 N N . GLY A 1 451 ? 22.647 -0.458 -4.547 1.00 86.38 451 GLY A N 1
ATOM 3288 C CA . GLY A 1 451 ? 23.631 -1.068 -3.647 1.00 86.38 451 GLY A CA 1
ATOM 3289 C C . GLY A 1 451 ? 23.873 -0.243 -2.382 1.00 86.38 451 GLY A C 1
ATOM 3290 O O . GLY A 1 451 ? 24.153 -0.799 -1.323 1.00 86.38 451 GLY A O 1
ATOM 3291 N N . ALA A 1 452 ? 23.725 1.078 -2.477 1.00 88.94 452 ALA A N 1
ATOM 3292 C CA . ALA A 1 452 ? 23.720 1.986 -1.336 1.00 88.94 452 ALA A CA 1
ATOM 3293 C C . ALA A 1 452 ? 22.687 3.077 -1.599 1.00 88.94 452 ALA A C 1
ATOM 3295 O O . ALA A 1 452 ? 22.774 3.748 -2.625 1.00 88.94 452 ALA A O 1
ATOM 3296 N N . ALA A 1 453 ? 21.721 3.225 -0.695 1.00 85.38 453 ALA A N 1
ATOM 3297 C CA . ALA A 1 453 ? 20.590 4.128 -0.886 1.00 85.38 453 ALA A CA 1
ATOM 3298 C C . ALA A 1 453 ? 20.817 5.549 -0.353 1.00 85.38 453 ALA A C 1
ATOM 3300 O O . ALA A 1 453 ? 20.154 6.473 -0.813 1.00 85.38 453 ALA A O 1
ATOM 3301 N N . GLY A 1 454 ? 21.764 5.729 0.578 1.00 87.00 454 GLY A N 1
ATOM 3302 C CA . GLY A 1 454 ? 22.031 7.018 1.221 1.00 87.00 454 GLY A CA 1
ATOM 3303 C C . GLY A 1 454 ? 20.797 7.638 1.897 1.00 87.00 454 GLY A C 1
ATOM 3304 O O . GLY A 1 454 ? 19.708 7.075 1.902 1.00 87.00 454 GLY A O 1
ATOM 3305 N N . THR A 1 455 ? 20.961 8.820 2.489 1.00 89.94 455 THR A N 1
ATOM 3306 C CA . THR A 1 455 ? 19.817 9.692 2.797 1.00 89.94 455 THR A CA 1
ATOM 3307 C C . THR A 1 455 ? 19.534 10.519 1.557 1.00 89.94 455 THR A C 1
ATOM 3309 O O . THR A 1 455 ? 20.450 11.176 1.053 1.00 89.94 455 THR A O 1
ATOM 3312 N N . ILE A 1 456 ? 18.295 10.537 1.071 1.00 90.00 456 ILE A N 1
ATOM 3313 C CA . ILE A 1 456 ? 17.981 11.311 -0.128 1.00 90.00 456 ILE A CA 1
ATOM 3314 C C . ILE A 1 456 ? 18.382 12.787 0.053 1.00 90.00 456 ILE A C 1
ATOM 3316 O O . ILE A 1 456 ? 18.183 13.408 1.098 1.00 90.00 456 ILE A O 1
ATOM 3320 N N . GLY A 1 457 ? 19.025 13.326 -0.985 1.00 85.88 457 GLY A N 1
ATOM 3321 C CA . GLY A 1 457 ? 19.444 14.719 -1.077 1.00 85.88 457 GLY A CA 1
ATOM 3322 C C . GLY A 1 457 ? 20.721 15.085 -0.318 1.00 85.88 457 GLY A C 1
ATOM 3323 O O . GLY A 1 457 ? 21.179 16.219 -0.441 1.00 85.88 457 GLY A O 1
ATOM 3324 N N . THR A 1 458 ? 21.313 14.163 0.448 1.00 89.69 458 THR A N 1
ATOM 3325 C CA . THR A 1 458 ? 22.563 14.420 1.195 1.00 89.69 458 THR A CA 1
ATOM 3326 C C . THR A 1 458 ? 23.568 13.272 1.150 1.00 89.69 458 THR A C 1
ATOM 3328 O O . THR A 1 458 ? 24.768 13.529 1.178 1.00 89.69 458 THR A O 1
ATOM 3331 N N . GLY A 1 459 ? 23.103 12.025 1.090 1.00 92.12 459 GLY A N 1
ATOM 3332 C CA . GLY A 1 459 ? 23.935 10.830 1.039 1.00 92.12 459 GLY A CA 1
ATOM 3333 C C . GLY A 1 459 ? 24.131 10.308 -0.379 1.00 92.12 459 GLY A C 1
ATOM 3334 O O . GLY A 1 459 ? 23.318 10.551 -1.268 1.00 92.12 459 GLY A O 1
ATOM 3335 N N . ASP A 1 460 ? 25.214 9.562 -0.568 1.00 95.06 460 ASP A N 1
ATOM 3336 C CA . ASP A 1 460 ? 25.554 8.952 -1.850 1.00 95.06 460 ASP A CA 1
ATOM 3337 C C . ASP A 1 460 ? 24.625 7.785 -2.193 1.00 95.06 460 ASP A C 1
ATOM 3339 O O . ASP A 1 460 ? 24.351 6.925 -1.350 1.00 95.06 460 ASP A O 1
ATOM 3343 N N . ILE A 1 461 ? 24.203 7.730 -3.460 1.00 95.56 461 ILE A N 1
ATOM 3344 C CA . ILE A 1 461 ? 23.374 6.660 -4.013 1.00 95.56 461 ILE A CA 1
ATOM 3345 C C . ILE A 1 461 ? 24.159 5.932 -5.100 1.00 95.56 461 ILE A C 1
ATOM 3347 O O . ILE A 1 461 ? 24.738 6.547 -6.000 1.00 95.56 461 ILE A O 1
ATOM 3351 N N . SER A 1 462 ? 24.189 4.603 -5.034 1.00 95.38 462 SER A N 1
ATOM 3352 C CA . SER A 1 462 ? 24.894 3.784 -6.022 1.00 95.38 462 SER A CA 1
ATOM 3353 C C . SER A 1 462 ? 24.034 2.631 -6.516 1.00 95.38 462 SER A C 1
ATOM 3355 O O . SER A 1 462 ? 23.338 1.978 -5.740 1.00 95.38 462 SER A O 1
ATOM 3357 N N . PHE A 1 463 ? 24.118 2.364 -7.818 1.00 94.88 463 PHE A N 1
ATOM 3358 C CA . PHE A 1 463 ? 23.443 1.249 -8.469 1.00 94.88 463 PHE A CA 1
ATOM 3359 C C . PHE A 1 463 ? 24.469 0.247 -8.979 1.00 94.88 463 PHE A C 1
ATOM 3361 O O . PHE A 1 463 ? 25.467 0.616 -9.597 1.00 94.88 463 PHE A O 1
ATOM 3368 N N . THR A 1 464 ? 24.199 -1.030 -8.748 1.00 92.56 464 THR A N 1
ATOM 3369 C CA . THR A 1 464 ? 25.021 -2.140 -9.228 1.00 92.56 464 THR A CA 1
ATOM 3370 C C . THR A 1 464 ? 24.227 -2.936 -10.251 1.00 92.56 464 THR A C 1
ATOM 3372 O O . THR A 1 464 ? 23.043 -3.205 -10.058 1.00 92.56 464 THR A O 1
ATOM 3375 N N . GLN A 1 465 ? 24.868 -3.309 -11.359 1.00 91.19 465 GLN A N 1
ATOM 3376 C CA . GLN A 1 465 ? 24.234 -4.171 -12.351 1.00 91.19 465 GLN A CA 1
ATOM 3377 C C . GLN A 1 465 ? 23.999 -5.565 -11.757 1.00 91.19 465 GLN A C 1
ATOM 3379 O O . GLN A 1 465 ? 24.898 -6.159 -11.165 1.00 91.19 465 GLN A O 1
ATOM 3384 N N . THR A 1 466 ? 22.812 -6.113 -11.980 1.00 81.56 466 THR A N 1
ATOM 3385 C CA . THR A 1 466 ? 22.424 -7.452 -11.546 1.00 81.56 466 THR A CA 1
ATOM 3386 C C . THR A 1 466 ? 21.612 -8.147 -12.631 1.00 81.56 466 THR A C 1
ATOM 3388 O O . THR A 1 466 ? 20.828 -7.528 -13.348 1.00 81.56 466 THR A O 1
ATOM 3391 N N . SER A 1 467 ? 21.828 -9.451 -12.781 1.00 68.19 467 SER A N 1
ATOM 3392 C CA . SER A 1 467 ? 21.055 -10.314 -13.682 1.00 68.19 467 SER A CA 1
ATOM 3393 C C . SER A 1 467 ? 20.110 -11.254 -12.929 1.00 68.19 467 SER A C 1
ATOM 3395 O O . SER A 1 467 ? 19.441 -12.065 -13.559 1.00 68.19 467 SER A O 1
ATOM 3397 N N . SER A 1 468 ? 20.089 -11.189 -11.595 1.00 58.19 468 SER A N 1
ATOM 3398 C CA . SER A 1 468 ? 19.399 -12.156 -10.727 1.00 58.19 468 SER A CA 1
ATOM 3399 C C . SER A 1 468 ? 18.582 -11.523 -9.596 1.00 58.19 468 SER A C 1
ATOM 3401 O O . SER A 1 468 ? 17.758 -12.213 -8.999 1.00 58.19 468 SER A O 1
ATOM 3403 N N . ALA A 1 469 ? 18.760 -10.233 -9.300 1.00 58.59 469 ALA A N 1
ATOM 3404 C CA . ALA A 1 469 ? 17.980 -9.541 -8.273 1.00 58.59 469 ALA A CA 1
ATOM 3405 C C . ALA A 1 469 ? 16.739 -8.887 -8.890 1.00 58.59 469 ALA A C 1
ATOM 3407 O O . ALA A 1 469 ? 16.695 -7.681 -9.072 1.00 58.59 469 ALA A O 1
ATOM 3408 N N . VAL A 1 470 ? 15.747 -9.699 -9.245 1.00 73.38 470 VAL A N 1
ATOM 3409 C CA . VAL A 1 470 ? 14.423 -9.212 -9.643 1.00 73.38 470 VAL A CA 1
ATOM 3410 C C . VAL A 1 470 ? 13.512 -9.316 -8.426 1.00 73.38 470 VAL A C 1
ATOM 3412 O O . VAL A 1 470 ? 13.291 -10.423 -7.936 1.00 73.38 470 VAL A O 1
ATOM 3415 N N . ARG A 1 471 ? 13.004 -8.185 -7.925 1.00 83.81 471 ARG A N 1
ATOM 3416 C CA . ARG A 1 471 ? 12.124 -8.134 -6.741 1.00 83.81 471 ARG A CA 1
ATOM 3417 C C . ARG A 1 471 ? 10.750 -8.733 -7.027 1.00 83.81 471 ARG A C 1
ATOM 3419 O O . ARG A 1 471 ? 10.206 -9.478 -6.216 1.00 83.81 471 ARG A O 1
ATOM 3426 N N . ALA A 1 472 ? 10.208 -8.430 -8.200 1.00 88.69 472 ALA A N 1
ATOM 3427 C CA . ALA A 1 472 ? 8.979 -8.997 -8.728 1.00 88.69 472 ALA A CA 1
ATOM 3428 C C . ALA A 1 472 ? 9.076 -9.100 -10.251 1.00 88.69 472 ALA A C 1
ATOM 3430 O O . ALA A 1 472 ? 9.777 -8.312 -10.883 1.00 88.69 472 ALA A O 1
ATOM 3431 N N . GLU A 1 473 ? 8.376 -10.059 -10.842 1.00 88.31 473 GLU A N 1
ATOM 3432 C CA . GLU A 1 473 ? 8.403 -10.288 -12.285 1.00 88.31 473 GLU A CA 1
ATOM 3433 C C . GLU A 1 473 ? 7.026 -10.645 -12.834 1.00 88.31 473 GLU A C 1
ATOM 3435 O O . GLU A 1 473 ? 6.234 -11.310 -12.166 1.00 88.31 473 GLU A O 1
ATOM 3440 N N . VAL A 1 474 ? 6.765 -10.238 -14.076 1.00 91.81 474 VAL A N 1
ATOM 3441 C CA . VAL A 1 474 ? 5.629 -10.737 -14.857 1.00 91.81 474 VAL A CA 1
ATOM 3442 C C . VAL A 1 474 ? 6.044 -12.060 -15.491 1.00 91.81 474 VAL A C 1
ATOM 3444 O O . VAL A 1 474 ? 7.049 -12.127 -16.203 1.00 91.81 474 VAL A O 1
ATOM 3447 N N . LEU A 1 475 ? 5.282 -13.122 -15.257 1.00 91.94 475 LEU A N 1
ATOM 3448 C CA . LEU A 1 475 ? 5.661 -14.446 -15.723 1.00 91.94 475 LEU A CA 1
ATOM 3449 C C . LEU A 1 475 ? 5.470 -14.624 -17.231 1.00 91.94 475 LEU A C 1
ATOM 3451 O O . LEU A 1 475 ? 4.360 -14.572 -17.762 1.00 91.94 475 LEU A O 1
ATOM 3455 N N . GLY A 1 476 ? 6.566 -14.952 -17.917 1.00 89.62 476 GLY A N 1
ATOM 3456 C CA . GLY A 1 476 ? 6.546 -15.370 -19.324 1.00 89.62 476 GLY A CA 1
ATOM 3457 C C . GLY A 1 476 ? 6.062 -16.811 -19.540 1.00 89.62 476 GLY A C 1
ATOM 3458 O O . GLY A 1 476 ? 5.738 -17.193 -20.661 1.00 89.62 476 GLY A O 1
ATOM 3459 N N . SER A 1 477 ? 6.001 -17.619 -18.481 1.00 90.50 477 SER A N 1
ATOM 3460 C CA . SER A 1 477 ? 5.543 -19.011 -18.506 1.00 90.50 477 SER A CA 1
ATOM 3461 C C . SER A 1 477 ? 5.066 -19.443 -17.122 1.00 90.50 477 SER A C 1
ATOM 3463 O O . SER A 1 477 ? 5.440 -18.829 -16.127 1.00 90.50 477 SER A O 1
ATOM 3465 N N . ASN A 1 478 ? 4.306 -20.535 -17.043 1.00 91.19 478 ASN A N 1
ATOM 3466 C CA . ASN A 1 478 ? 3.848 -21.077 -15.762 1.00 91.19 478 ASN A CA 1
ATOM 3467 C C . ASN A 1 478 ? 5.031 -21.423 -14.841 1.00 91.19 478 ASN A C 1
ATOM 3469 O O . ASN A 1 478 ? 6.014 -22.028 -15.278 1.00 91.19 478 ASN A O 1
ATOM 3473 N N . ALA A 1 479 ? 4.919 -21.058 -13.567 1.00 86.00 479 ALA A N 1
ATOM 3474 C CA . ALA A 1 479 ? 5.940 -21.290 -12.559 1.00 86.00 479 ALA A CA 1
ATOM 3475 C C . ALA A 1 479 ? 5.987 -22.757 -12.109 1.00 86.00 479 ALA A C 1
ATOM 3477 O O . ALA A 1 479 ? 4.969 -23.440 -11.993 1.00 86.00 479 ALA A O 1
ATOM 3478 N N . THR A 1 480 ? 7.196 -23.229 -11.800 1.00 82.94 480 THR A N 1
ATOM 3479 C CA . THR A 1 480 ? 7.468 -24.596 -11.320 1.00 82.94 480 THR A CA 1
ATOM 3480 C C . THR A 1 480 ? 7.898 -24.647 -9.851 1.00 82.94 480 THR A C 1
ATOM 3482 O O . THR A 1 480 ? 8.234 -25.712 -9.347 1.00 82.94 480 THR A O 1
ATOM 3485 N N . ASP A 1 481 ? 7.918 -23.506 -9.163 1.00 78.69 481 ASP A N 1
ATOM 3486 C CA . ASP A 1 481 ? 8.440 -23.315 -7.800 1.00 78.69 481 ASP A CA 1
ATOM 3487 C C . ASP A 1 481 ? 7.400 -23.567 -6.690 1.00 78.69 481 ASP A C 1
ATOM 3489 O O . ASP A 1 481 ? 7.630 -23.230 -5.534 1.00 78.69 481 ASP A O 1
ATOM 3493 N N . GLY A 1 482 ? 6.244 -24.144 -7.032 1.00 80.44 482 GLY A N 1
ATOM 3494 C CA . GLY A 1 482 ? 5.157 -24.410 -6.086 1.00 80.44 482 GLY A CA 1
ATOM 3495 C C . GLY A 1 482 ? 4.210 -23.230 -5.843 1.00 80.44 482 GLY A C 1
ATOM 3496 O O . GLY A 1 482 ? 3.176 -23.429 -5.211 1.00 80.44 482 GLY A O 1
ATOM 3497 N N . THR A 1 483 ? 4.485 -22.042 -6.397 1.00 84.50 483 THR A N 1
ATOM 3498 C CA . THR A 1 483 ? 3.566 -20.887 -6.312 1.00 84.50 483 THR A CA 1
ATOM 3499 C C . THR A 1 483 ? 2.315 -21.040 -7.181 1.00 84.50 483 THR A C 1
ATOM 3501 O O . THR A 1 483 ? 1.309 -20.362 -6.964 1.00 84.50 483 THR A O 1
ATOM 3504 N N . GLY A 1 484 ? 2.376 -21.919 -8.189 1.00 87.00 484 GLY A N 1
ATOM 3505 C CA . GLY A 1 484 ? 1.288 -22.158 -9.140 1.00 87.00 484 GLY A CA 1
ATOM 3506 C C . GLY A 1 484 ? 0.978 -20.967 -10.052 1.00 87.00 484 GLY A C 1
ATOM 3507 O O . GLY A 1 484 ? -0.066 -20.966 -10.699 1.00 87.00 484 GLY A O 1
ATOM 3508 N N . ALA A 1 485 ? 1.853 -19.960 -10.089 1.00 89.88 485 ALA A N 1
ATOM 3509 C CA . ALA A 1 485 ? 1.686 -18.775 -10.915 1.00 89.88 485 ALA A CA 1
ATOM 3510 C C . ALA A 1 485 ? 1.677 -19.129 -12.411 1.00 89.88 485 ALA A C 1
ATOM 3512 O O . ALA A 1 485 ? 2.423 -20.002 -12.868 1.00 89.88 485 ALA A O 1
ATOM 3513 N N . LEU A 1 486 ? 0.824 -18.460 -13.175 1.00 93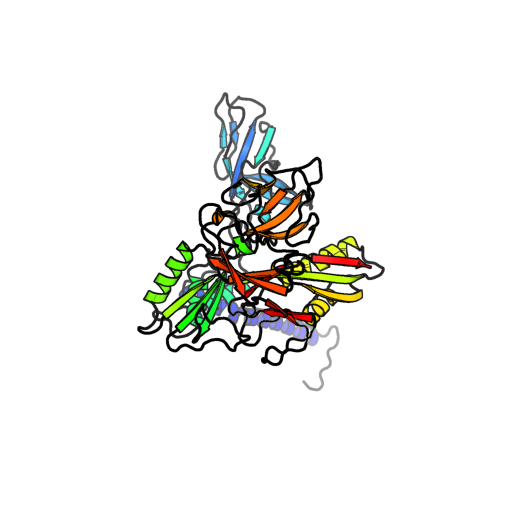.25 486 LEU A N 1
ATOM 3514 C CA . LEU A 1 486 ? 0.629 -18.686 -14.602 1.00 93.25 486 LEU A CA 1
ATOM 3515 C C . LEU A 1 486 ? 1.287 -17.582 -15.428 1.00 93.25 486 LEU A C 1
ATOM 3517 O O . LEU A 1 486 ? 1.678 -16.538 -14.913 1.00 93.25 486 LEU A O 1
ATOM 3521 N N . SER A 1 487 ? 1.407 -17.806 -16.737 1.00 93.69 487 SER A N 1
ATOM 3522 C CA . SER A 1 487 ? 1.844 -16.742 -17.644 1.00 93.69 487 SER A CA 1
ATOM 3523 C C . SER A 1 487 ? 0.930 -15.512 -17.535 1.00 93.69 487 SER A C 1
ATOM 3525 O O . SER A 1 487 ? -0.292 -15.642 -17.572 1.00 93.69 487 SER A O 1
ATOM 3527 N N . GLY A 1 488 ? 1.533 -14.329 -17.404 1.00 92.94 488 GLY A N 1
ATOM 3528 C CA . GLY A 1 488 ? 0.846 -13.052 -17.199 1.00 92.94 488 GLY A CA 1
ATOM 3529 C C . GLY A 1 488 ? 0.633 -12.666 -15.732 1.00 92.94 488 GLY A C 1
ATOM 3530 O O . GLY A 1 488 ? 0.419 -11.486 -15.459 1.00 92.94 488 GLY A O 1
ATOM 3531 N N . ASP A 1 489 ? 0.743 -13.610 -14.793 1.00 94.94 489 ASP A N 1
ATOM 3532 C CA . ASP A 1 489 ? 0.711 -13.304 -13.360 1.00 94.94 489 ASP A CA 1
ATOM 3533 C C . ASP A 1 489 ? 1.988 -12.571 -12.933 1.00 94.94 489 ASP A C 1
ATOM 3535 O O . ASP A 1 489 ? 3.055 -12.746 -13.531 1.00 94.94 489 ASP A O 1
ATOM 3539 N N . ILE A 1 490 ? 1.899 -11.787 -11.857 1.00 93.62 490 ILE A N 1
ATOM 3540 C CA . ILE A 1 490 ? 3.080 -11.199 -11.220 1.00 93.62 490 ILE A CA 1
ATOM 3541 C C . ILE A 1 490 ? 3.495 -12.064 -10.039 1.00 93.62 490 ILE A C 1
ATOM 3543 O O . ILE A 1 490 ? 2.723 -12.254 -9.099 1.00 93.62 490 ILE A O 1
ATOM 3547 N N . ARG A 1 491 ? 4.740 -12.541 -10.049 1.00 91.75 491 ARG A N 1
ATOM 3548 C CA . ARG A 1 491 ? 5.358 -13.215 -8.904 1.00 91.75 491 ARG A CA 1
ATOM 3549 C C . ARG A 1 491 ? 6.229 -12.234 -8.128 1.00 91.75 491 ARG A C 1
ATOM 3551 O O . ARG A 1 491 ? 7.098 -11.579 -8.694 1.00 91.75 491 ARG A O 1
ATOM 3558 N N . MET A 1 492 ? 6.020 -12.179 -6.818 1.00 90.62 492 MET A N 1
ATOM 3559 C CA . MET A 1 492 ? 6.872 -11.476 -5.862 1.00 90.62 492 MET A CA 1
ATOM 3560 C C . MET A 1 492 ? 7.982 -12.397 -5.378 1.00 90.62 492 MET A C 1
ATOM 3562 O O . MET A 1 492 ? 7.714 -13.405 -4.728 1.00 90.62 492 MET A O 1
ATOM 3566 N N . ASN A 1 493 ? 9.230 -12.057 -5.656 1.00 87.50 493 ASN A N 1
ATOM 3567 C CA . ASN A 1 493 ? 10.346 -12.971 -5.458 1.00 87.50 493 ASN A CA 1
ATOM 3568 C C . ASN A 1 493 ? 10.880 -12.957 -4.023 1.00 87.50 493 ASN A C 1
ATOM 3570 O O . ASN A 1 493 ? 11.422 -13.964 -3.572 1.00 87.50 493 ASN A O 1
ATOM 3574 N N . HIS A 1 494 ? 10.706 -11.869 -3.273 1.00 87.88 494 HIS A N 1
ATOM 3575 C CA . HIS A 1 494 ? 11.142 -11.769 -1.878 1.00 87.88 494 HIS A CA 1
ATOM 3576 C C . HIS A 1 494 ? 10.030 -12.142 -0.881 1.00 87.88 494 HIS A C 1
ATOM 3578 O O . HIS A 1 494 ? 8.844 -12.048 -1.182 1.00 87.88 494 HIS A O 1
ATOM 3584 N N . LEU A 1 495 ? 10.390 -12.586 0.326 1.00 89.19 495 LEU A N 1
ATOM 3585 C CA . LEU A 1 495 ? 9.470 -12.646 1.473 1.00 89.19 495 LEU A CA 1
ATOM 3586 C C . LEU A 1 495 ? 9.275 -11.257 2.085 1.00 89.19 495 LEU A C 1
ATOM 3588 O O . LEU A 1 495 ? 10.203 -10.452 2.098 1.00 89.19 495 LEU A O 1
ATOM 3592 N N . GLY A 1 496 ? 8.096 -11.011 2.656 1.00 88.50 496 GLY A N 1
ATOM 3593 C CA . GLY A 1 496 ? 7.783 -9.729 3.286 1.00 88.50 496 GLY A CA 1
ATOM 3594 C C . GLY A 1 496 ? 7.324 -8.654 2.315 1.00 88.50 496 GLY A C 1
ATOM 3595 O O . GLY A 1 496 ? 7.500 -7.477 2.611 1.00 88.50 496 GLY A O 1
ATOM 3596 N N . MET A 1 497 ? 6.777 -9.047 1.166 1.00 90.12 497 MET A N 1
ATOM 3597 C CA . MET A 1 497 ? 6.344 -8.095 0.149 1.00 90.12 497 MET A CA 1
ATOM 3598 C C . MET A 1 497 ? 4.859 -7.755 0.275 1.00 90.12 497 MET A C 1
ATOM 3600 O O . MET A 1 497 ? 4.044 -8.621 0.615 1.00 90.12 497 MET A O 1
ATOM 3604 N N . LEU A 1 498 ? 4.536 -6.498 -0.023 1.00 91.19 498 LEU A N 1
ATOM 3605 C CA . LEU A 1 498 ? 3.179 -5.963 -0.131 1.00 91.19 498 LEU A CA 1
ATOM 3606 C C . LEU A 1 498 ? 2.978 -5.337 -1.515 1.00 91.19 498 LEU A C 1
ATOM 3608 O O . LEU A 1 498 ? 3.936 -4.875 -2.138 1.00 91.19 498 LEU A O 1
ATOM 3612 N N . THR A 1 499 ? 1.740 -5.322 -1.998 1.00 91.81 499 THR A N 1
ATOM 3613 C CA . THR A 1 499 ? 1.358 -4.572 -3.201 1.00 91.81 499 THR A CA 1
ATOM 3614 C C . THR A 1 499 ? 0.858 -3.180 -2.845 1.00 91.81 499 THR A C 1
ATOM 3616 O O . THR A 1 499 ? 0.432 -2.936 -1.722 1.00 91.81 499 THR A O 1
ATOM 3619 N N . TYR A 1 500 ? 0.853 -2.292 -3.832 1.00 91.44 500 TYR A N 1
ATOM 3620 C CA . TYR A 1 500 ? -0.046 -1.140 -3.897 1.00 91.44 500 TYR A CA 1
ATOM 3621 C C . TYR A 1 500 ? -0.439 -0.904 -5.361 1.00 91.44 500 TYR A C 1
ATOM 3623 O O . TYR A 1 500 ? 0.295 -1.311 -6.275 1.00 91.44 500 TYR A O 1
ATOM 3631 N N . PRO A 1 501 ? -1.594 -0.274 -5.625 1.00 90.62 501 PRO A N 1
ATOM 3632 C CA . PRO A 1 501 ? -1.955 0.118 -6.977 1.00 90.62 501 PRO A CA 1
ATOM 3633 C C . PRO A 1 501 ? -1.016 1.229 -7.470 1.00 90.62 501 PRO A C 1
ATOM 3635 O O . PRO A 1 501 ? -0.910 2.285 -6.850 1.00 90.62 501 PRO A O 1
ATOM 3638 N N . SER A 1 502 ? -0.360 0.984 -8.604 1.00 89.06 502 SER A N 1
ATOM 3639 C CA . SER A 1 502 ? 0.456 1.970 -9.319 1.00 89.06 502 SER A CA 1
ATOM 3640 C C . SER A 1 502 ? -0.346 2.521 -10.508 1.00 89.06 502 SER A C 1
ATOM 3642 O O . SER A 1 502 ? -1.448 3.044 -10.331 1.00 89.06 502 SER A O 1
ATOM 3644 N N . THR A 1 503 ? 0.146 2.394 -11.743 1.00 88.12 503 THR A N 1
ATOM 3645 C CA . THR A 1 503 ? -0.576 2.835 -12.945 1.00 88.12 503 THR A CA 1
ATOM 3646 C C . THR A 1 503 ? -1.803 1.962 -13.235 1.00 88.12 503 THR A C 1
ATOM 3648 O O . THR A 1 503 ? -1.677 0.803 -13.633 1.00 88.12 503 THR A O 1
ATOM 3651 N N . LEU A 1 504 ? -3.004 2.531 -13.099 1.00 91.94 504 LEU A N 1
ATOM 3652 C CA . LEU A 1 504 ? -4.263 1.883 -13.478 1.00 91.94 504 LEU A CA 1
ATOM 3653 C C . LEU A 1 504 ? -4.789 2.485 -14.787 1.00 91.94 504 LEU A C 1
ATOM 3655 O O . LEU A 1 504 ? -5.121 3.666 -14.851 1.00 91.94 504 LEU A O 1
ATOM 3659 N N . THR A 1 505 ? -4.880 1.674 -15.840 1.00 93.38 505 THR A N 1
ATOM 3660 C CA . THR A 1 505 ? -5.432 2.071 -17.142 1.00 93.38 505 THR A CA 1
ATOM 3661 C C . THR A 1 505 ? -6.694 1.266 -17.419 1.00 93.38 505 THR A C 1
ATOM 3663 O O . THR A 1 505 ? -6.635 0.065 -17.673 1.00 93.38 505 THR A O 1
ATOM 3666 N N . ILE A 1 506 ? -7.851 1.926 -17.360 1.00 94.12 506 ILE A N 1
ATOM 3667 C CA . ILE A 1 506 ? -9.160 1.278 -17.480 1.00 94.12 506 ILE A CA 1
ATOM 3668 C C . ILE A 1 506 ? -9.859 1.794 -18.731 1.00 94.12 506 ILE A C 1
ATOM 3670 O O . ILE A 1 506 ? -10.076 2.994 -18.885 1.00 94.12 506 ILE A O 1
ATOM 3674 N N . THR A 1 507 ? -10.246 0.879 -19.614 1.00 94.31 507 THR A N 1
ATOM 3675 C CA . THR A 1 507 ? -11.089 1.180 -20.777 1.00 94.31 507 THR A CA 1
ATOM 3676 C C . THR A 1 507 ? -12.442 0.507 -20.597 1.00 94.31 507 THR A C 1
ATOM 3678 O O . THR A 1 507 ? -12.505 -0.706 -20.398 1.00 94.31 507 THR A O 1
ATOM 3681 N N . VAL A 1 508 ? -13.520 1.292 -20.663 1.00 91.75 508 VAL A N 1
ATOM 3682 C CA . VAL A 1 508 ? -14.899 0.797 -20.560 1.00 91.75 508 VAL A CA 1
ATOM 3683 C C . VAL A 1 508 ? -15.577 0.928 -21.918 1.00 91.75 508 VAL A C 1
ATOM 3685 O O . VAL A 1 508 ? -15.782 2.049 -22.389 1.00 91.75 508 VAL A O 1
ATOM 3688 N N . ASN A 1 509 ? -15.925 -0.211 -22.513 1.00 88.94 509 ASN A N 1
ATOM 3689 C CA . ASN A 1 509 ? -16.646 -0.305 -23.784 1.00 88.94 509 ASN A CA 1
ATOM 3690 C C . ASN A 1 509 ? -18.157 -0.386 -23.572 1.00 88.94 509 ASN A C 1
ATOM 3692 O O . ASN A 1 509 ? -18.582 -1.075 -22.613 1.00 88.94 509 ASN A O 1
#

Nearest PDB structures (foldseek):
  8kea-assembly1_e  TM=6.418E-01  e=8.415E-20  unclassified Caudoviricetes
  8v3w-assembly1_U  TM=3.948E-01  e=1.309E-18  Clostridioides difficile
  6j0n-assembly1_J  TM=5.334E-01  e=5.426E-11  Photorhabdus asymbiotica subsp. asymbiotica ATCC 43949
  7b5h-assembly1_BH  TM=5.018E-01  e=6.263E-10  Nostoc sp. PCC 7120 = FACHB-418
  7aeb-assembly1_H  TM=4.947E-01  e=1.515E-07  Algoriphagus machipongonensis

pLDDT: mean 88.46, std 6.41, range [55.38, 98.31]